Protein AF-A0A1G0YQW0-F1 (afdb_monomer)

Mean predicted aligned error: 12.8 Å

Sequence (576 aa):
MYKFVQAAGNKLTFFRQSAIRLSGTALNQSALHTASNSAKLFALLRKYPDGEVGFTSVLEGTFLQDPSIHPQIQHAARPLHELRQVATIYGARNVKRLIYYVLPHREILYRTIAFAVAHVRTESSEQLYQIVAKCYKTYTGKSLRGINDTYKQILQRSVWQAREILLTYEETQQTSDEVLDMLVEPYLVEQHATGDANSVKLSENPSLLMAYADSLTKKSLAAEISQGMQEDNQLLFSQGLIEPIPAVFASERVTYIVAGASATGKGELTKRLIEQKELELGKICRIIPDEWHYLLKYVGDSTNLGLDTKHHGVLLREETLIIREIIMASFIDLIRNNQPVPHCFMEVIIPTSERMAFATMGGGSVKCYLTSHNNPIKVVEGSIARYEKTGRLVWPAVILKSLQDVSQESPNTIKWILGSRDKAQIEVHDMTYLHEGISPPTKPIYTADSSSGKMIIYDLENMLRSFSNRYLNRHAKDAEGLYLKLIKGNNLKEIVADFKTAYKDIIGSIVLVDPTANFFDSQSIDEHLYAHFNDAGQLIIDNQAIYDSVISNSEISHVFLNEFNPYHSDLTQKIG

Nearest PDB structures (foldseek):
  2bif-assembly1_B  TM=4.676E-01  e=1.329E-01  Rattus norvegicus
  3qpu-assembly1_A-2  TM=4.500E-01  e=2.147E-01  Homo sapiens
  5htk-assembly1_B  TM=4.686E-01  e=3.179E-01  Homo sapiens
  7ohy-assembly1_b  TM=1.577E-01  e=3.502E+00  Saccharomyces cerevisiae S288C
  8ipq-assembly2_D  TM=1.058E-01  e=9.977E+00  Mycolicibacterium smegmatis

Foldseek 3Di:
DPPPPVVPPPPVVVVVPVVPPDDDDPPPPVVVVLVVLQVVQLVQCVVCLPPVCLQLCCVVPPLLPDQPPDPALLQDPDRSVLLNLLCQQLDSVVNLLRSHLPDLLLLLLLVLLLCCLWWFFDQDLVSSLVSSLVLSCLLCVPPVVPLVVVLVVLLVVLLVVLLVLLQCCVVPVDRPDPQLCSRPVSVLVVVVVVPDNPPDRQSPPPNSSNSRSSVSSSVVSNVVSVVSSVVVVVVCPVVVVTDTADWDWLQAAEEEEQEAFQQLCSVVVVVVCVVVVVDRSRRARELDLVSCLCSSCPSTDNCNNPPPPVCSLSVSSSSSVSSVVSNLVVLVVCNVVRHITTHYYHYYLACALVVVCSRCRNLHAYEYEYRFELDLSLSQSSQVVVCVVPVDHDRSLRRLVSLQVNLLRVLVNLVSQLPDPHWYKYFYAYSNCVRVVDDGDPGGQWMHTNVLSAIEGLNLPSNLSSNQSNQADSSDSHPQNRGDPVCRPPPLLVSLVVVCVSNVQSQQRYWYFQNPDDDPDPVCGVVGTQWGAHNNNAIDGPNPVSLVVQLVPDVSSVSNNVVRHPPPPVVVVVPD

Secondary structure (DSSP, 8-state):
--SSSTTSTTSSSHHHHTTS-S---S-SHHHHHHHHHHHHHHHHHHHS--TTTTTHHHIIIIITT-TTS-S--TT--S-HHHHHHHHHHH-TT-GGGTS----HHHHHHHHHHHHHHHHB--SSHHHHHHHHHHHHHHHHHHHHHHHHHHHHHHHHHHHHHHHHHHHHHHHHS----HHHHHHHHHHHHHHHHHT--TT--TTT-HHHHHHHHHHHHHHHHHHHHHHHHHHHHHHHHHTTSS-BPP-B-TTT-EEEEEE-STTSSHHHHHHHHHHTTS--GGGSEEE-HHHHHHHHHHTS-TTTT-S-HHHHHHHHHHHHHHHHHHHHHHHHHHHHTT--B--EEEE-S---HHHHHHHHTTT-EEEEEEEE-S-HHHHHHHHHHHHHHHS----HHHHHHHHHHHHHHHHHHHHHHHT-SS-EEEEEEE-THHHH-PPPPSS-SEEEETTTTEEEES-HHHHHHHHHGGGB-TT-SSSTTSB-GGGTT--HHHHHHHHHHHHGGGGGGEEEE-SS---SSGGGTGGGEEEEE-TTS-EEES-HHHHHHHHHH-HHHHHHHHHH-TTSTTTTTS--

Structure (mmCIF, N/CA/C/O backbone):
data_AF-A0A1G0YQW0-F1
#
_entry.id   AF-A0A1G0YQW0-F1
#
loop_
_atom_site.group_PDB
_atom_site.id
_atom_site.type_symbol
_atom_site.label_atom_id
_atom_site.label_alt_id
_atom_site.label_comp_id
_atom_site.label_asym_id
_atom_site.label_entity_id
_atom_site.label_seq_id
_atom_site.pdbx_PDB_ins_code
_atom_site.Cartn_x
_atom_site.Cartn_y
_atom_site.Cartn_z
_atom_site.occupancy
_atom_site.B_iso_or_equiv
_atom_site.auth_seq_id
_atom_site.auth_comp_id
_atom_site.auth_asym_id
_atom_site.auth_atom_id
_atom_site.pdbx_PDB_model_num
ATOM 1 N N . MET A 1 1 ? -29.175 -52.767 -28.710 1.00 42.62 1 MET A N 1
ATOM 2 C CA . MET A 1 1 ? -28.475 -51.842 -27.788 1.00 42.62 1 MET A CA 1
ATOM 3 C C . MET A 1 1 ? -29.334 -50.598 -27.487 1.00 42.62 1 MET A C 1
ATOM 5 O O . MET A 1 1 ? -28.865 -49.481 -27.609 1.00 42.62 1 MET A O 1
ATOM 9 N N . TYR A 1 2 ? -30.612 -50.780 -27.108 1.00 31.55 2 TYR A N 1
ATOM 10 C CA . TYR A 1 2 ? -31.596 -49.680 -26.978 1.00 31.55 2 TYR A CA 1
ATOM 11 C C . TYR A 1 2 ? -32.563 -49.900 -25.789 1.00 31.55 2 TYR A C 1
ATOM 13 O O . TYR A 1 2 ? -33.742 -49.575 -25.846 1.00 31.55 2 TYR A O 1
ATOM 21 N N . LYS A 1 3 ? -32.068 -50.536 -24.713 1.00 30.52 3 LYS A N 1
ATOM 22 C CA . LYS A 1 3 ? -32.829 -50.858 -23.484 1.00 30.52 3 LYS A CA 1
ATOM 23 C C . LYS A 1 3 ? -32.054 -50.605 -22.176 1.00 30.52 3 LYS A C 1
ATOM 25 O O . LYS A 1 3 ? -32.456 -51.093 -21.130 1.00 30.52 3 LYS A O 1
ATOM 30 N N . PHE A 1 4 ? -3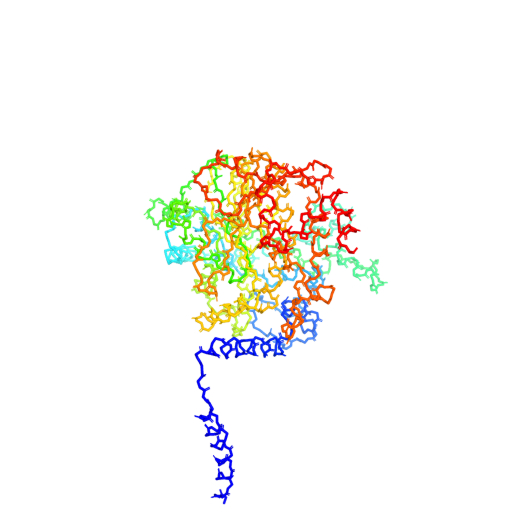0.965 -49.829 -22.215 1.00 29.02 4 PHE A N 1
ATOM 31 C CA . PHE A 1 4 ? -30.155 -49.512 -21.021 1.00 29.02 4 PHE A CA 1
ATOM 32 C C . PHE A 1 4 ? -30.222 -48.040 -20.566 1.00 29.02 4 PHE A C 1
ATOM 34 O O . PHE A 1 4 ? -29.681 -47.696 -19.524 1.00 29.02 4 PHE A O 1
ATOM 41 N N . VAL A 1 5 ? -30.931 -47.175 -21.304 1.00 35.47 5 VAL A N 1
ATOM 42 C CA . VAL A 1 5 ? -31.067 -45.735 -20.983 1.00 35.47 5 VAL A CA 1
ATOM 43 C C . VAL A 1 5 ? -32.332 -45.428 -20.157 1.00 35.47 5 VAL A C 1
ATOM 45 O O . VAL A 1 5 ? -32.388 -44.420 -19.462 1.00 35.47 5 VAL A O 1
ATOM 48 N N . GLN A 1 6 ? -33.333 -46.319 -20.134 1.00 31.59 6 GLN A N 1
ATOM 49 C CA . GLN A 1 6 ? -34.589 -46.097 -19.392 1.00 31.59 6 GLN A CA 1
ATOM 50 C C . GLN A 1 6 ? -34.545 -46.461 -17.894 1.00 31.59 6 GLN A C 1
ATOM 52 O O . GLN A 1 6 ? -35.464 -46.099 -17.163 1.00 31.59 6 GLN A O 1
ATOM 57 N N . ALA A 1 7 ? -33.490 -47.118 -17.398 1.00 32.25 7 ALA A N 1
ATOM 58 C CA . ALA A 1 7 ? -33.396 -47.509 -15.984 1.00 32.25 7 ALA A CA 1
ATOM 59 C C . ALA A 1 7 ? -32.862 -46.394 -15.055 1.00 32.25 7 ALA A C 1
ATOM 61 O O . ALA A 1 7 ? -33.079 -46.447 -13.845 1.00 32.25 7 ALA A O 1
ATOM 62 N N . ALA A 1 8 ? -32.192 -45.372 -15.602 1.00 33.12 8 ALA A N 1
ATOM 63 C CA . ALA A 1 8 ? -31.643 -44.252 -14.829 1.00 33.12 8 ALA A CA 1
ATOM 64 C C . ALA A 1 8 ? -32.652 -43.102 -14.610 1.00 33.12 8 ALA A C 1
ATOM 66 O O . ALA A 1 8 ? -32.543 -42.363 -13.633 1.00 33.12 8 ALA A O 1
ATOM 67 N N . GLY A 1 9 ? -33.661 -42.967 -15.481 1.00 33.91 9 GLY A N 1
ATOM 68 C CA . GLY A 1 9 ? -34.622 -41.854 -15.444 1.00 33.91 9 GLY A CA 1
ATOM 69 C C . GLY A 1 9 ? -35.619 -41.886 -14.277 1.00 33.91 9 GLY A C 1
ATOM 70 O O . GLY A 1 9 ? -36.074 -40.835 -13.839 1.00 33.91 9 GLY A O 1
ATOM 71 N N . ASN A 1 10 ? -35.922 -43.067 -13.724 1.00 32.12 10 ASN A N 1
ATOM 72 C CA . ASN A 1 10 ? -37.020 -43.241 -12.759 1.00 32.12 10 ASN A CA 1
ATOM 73 C C . ASN A 1 10 ? -36.602 -43.238 -11.274 1.00 32.12 10 ASN A C 1
ATOM 75 O O . ASN A 1 10 ? -37.460 -43.395 -10.409 1.00 32.12 10 ASN A O 1
ATOM 79 N N . LYS A 1 11 ? -35.316 -43.029 -10.943 1.00 32.31 11 LYS A N 1
ATOM 80 C CA . LYS A 1 11 ? -34.861 -42.862 -9.541 1.00 32.31 11 LYS A CA 1
ATOM 81 C C . LYS A 1 11 ? -34.681 -41.404 -9.095 1.00 32.31 11 LYS A C 1
ATOM 83 O O . LYS A 1 11 ? -34.608 -41.152 -7.897 1.00 32.31 11 LYS A O 1
ATOM 88 N N . LEU A 1 12 ? -34.674 -40.442 -10.021 1.00 32.34 12 LEU A N 1
ATOM 89 C CA . LEU A 1 12 ? -34.555 -39.006 -9.714 1.00 32.34 12 LEU A CA 1
ATOM 90 C C . LEU A 1 12 ? -35.906 -38.312 -9.461 1.00 32.34 12 LEU A C 1
ATOM 92 O O . LEU A 1 12 ? -35.954 -37.273 -8.805 1.00 32.34 12 LEU A O 1
ATOM 96 N N . THR A 1 13 ? -37.016 -38.895 -9.917 1.00 33.62 13 THR A N 1
ATOM 97 C CA . THR A 1 13 ? -38.369 -38.344 -9.729 1.00 33.62 13 THR A CA 1
ATOM 98 C C . THR A 1 13 ? -38.937 -38.615 -8.332 1.00 33.62 13 THR A C 1
ATOM 100 O O . THR A 1 13 ? -39.669 -37.782 -7.802 1.00 33.62 13 THR A O 1
ATOM 103 N N . PHE A 1 14 ? -38.554 -39.728 -7.693 1.00 30.42 14 PHE A N 1
ATOM 104 C CA . PHE A 1 14 ? -39.095 -40.130 -6.385 1.00 30.42 14 PHE A CA 1
ATOM 105 C C . PHE A 1 14 ? -38.569 -39.276 -5.214 1.00 30.42 14 PHE A C 1
ATOM 107 O O . PHE A 1 14 ? -39.273 -39.075 -4.231 1.00 30.42 14 PHE A O 1
ATOM 114 N N . PHE A 1 15 ? -37.371 -38.690 -5.337 1.00 30.73 15 PHE A N 1
ATOM 115 C CA . PHE A 1 15 ? -36.836 -37.751 -4.338 1.00 30.73 15 PHE A CA 1
ATOM 116 C C . PHE A 1 15 ? -37.386 -36.321 -4.465 1.00 30.73 15 PHE A C 1
ATOM 118 O O . PHE A 1 15 ? -37.272 -35.543 -3.522 1.00 30.73 15 PHE A O 1
ATOM 125 N N . ARG A 1 16 ? -38.010 -35.956 -5.597 1.00 31.28 16 ARG A N 1
ATOM 126 C CA . ARG A 1 16 ? -38.562 -34.604 -5.810 1.00 31.28 16 ARG A CA 1
ATOM 127 C C . ARG A 1 16 ? -39.995 -34.412 -5.310 1.00 31.28 16 ARG A C 1
ATOM 129 O O . ARG A 1 16 ? -40.386 -33.271 -5.091 1.00 31.28 16 ARG A O 1
ATOM 136 N N . GLN A 1 17 ? -40.770 -35.481 -5.120 1.00 29.00 17 GLN A N 1
ATOM 137 C CA . GLN A 1 17 ? -42.168 -35.374 -4.667 1.00 29.00 17 GLN A CA 1
ATOM 138 C C . GLN A 1 17 ? -42.350 -35.580 -3.154 1.00 29.00 17 GLN A C 1
ATOM 140 O O . GLN A 1 17 ? -43.286 -35.026 -2.581 1.00 29.00 17 GLN A O 1
ATOM 145 N N . SER A 1 18 ? -41.417 -36.254 -2.476 1.00 27.92 18 SER A N 1
ATOM 146 C CA . SER A 1 18 ? -41.459 -36.456 -1.016 1.00 27.92 18 SER A CA 1
ATOM 147 C C . SER A 1 18 ? -41.080 -35.215 -0.190 1.00 27.92 18 SER A C 1
ATOM 149 O O . SER A 1 18 ? -41.293 -35.203 1.016 1.00 27.92 18 SER A O 1
ATOM 151 N N . ALA A 1 19 ? -40.545 -34.162 -0.819 1.00 31.41 19 ALA A N 1
ATOM 152 C CA . ALA A 1 19 ? -40.119 -32.924 -0.151 1.00 31.41 19 ALA A CA 1
ATOM 153 C C . ALA A 1 19 ? -41.164 -31.785 -0.185 1.00 31.41 19 ALA A C 1
ATOM 155 O O . ALA A 1 19 ? -40.916 -30.715 0.358 1.00 31.41 19 ALA A O 1
ATOM 156 N N . ILE A 1 20 ? -42.321 -31.982 -0.835 1.00 31.86 20 ILE A N 1
ATOM 157 C CA . ILE A 1 20 ? -43.313 -30.913 -1.104 1.00 31.86 20 ILE A CA 1
ATOM 158 C C . ILE A 1 20 ? -44.548 -30.997 -0.176 1.00 31.86 20 ILE A C 1
ATOM 160 O O . ILE A 1 20 ? -45.461 -30.177 -0.254 1.00 31.86 20 ILE A O 1
ATOM 164 N N . ARG A 1 21 ? -44.584 -31.953 0.764 1.00 29.36 21 ARG A N 1
ATOM 165 C CA . ARG A 1 21 ? -45.649 -32.059 1.779 1.00 29.36 21 ARG A CA 1
ATOM 166 C C . ARG A 1 21 ? -45.117 -32.258 3.197 1.00 29.36 21 ARG A C 1
ATOM 168 O O . ARG A 1 21 ? -45.393 -33.277 3.814 1.00 29.36 21 ARG A O 1
ATOM 175 N N . LEU A 1 22 ? -44.447 -31.239 3.730 1.00 27.91 22 LEU A N 1
ATOM 176 C CA . LEU A 1 22 ? -44.572 -30.861 5.140 1.00 27.91 22 LEU A CA 1
ATOM 177 C C . LEU A 1 22 ? -44.531 -29.329 5.250 1.00 27.91 22 LEU A C 1
ATOM 179 O O . LEU A 1 22 ? -43.748 -28.650 4.596 1.00 27.91 22 LEU A O 1
ATOM 183 N N . SER A 1 23 ? -45.469 -28.813 6.029 1.00 27.38 23 SER A N 1
ATOM 184 C CA . SER A 1 23 ? -45.868 -27.417 6.212 1.00 27.38 23 SER A CA 1
ATOM 185 C C . SER A 1 23 ? -44.752 -26.396 6.488 1.00 27.38 23 SER A C 1
ATOM 187 O O . SER A 1 23 ? -44.025 -26.520 7.465 1.00 27.38 23 SER A O 1
ATOM 189 N N . GLY A 1 24 ? -44.771 -25.309 5.708 1.00 28.66 24 GLY A N 1
ATOM 190 C CA . GLY A 1 24 ? -44.725 -23.918 6.184 1.00 28.66 24 GLY A CA 1
ATOM 191 C C . GLY A 1 24 ? -43.636 -23.473 7.169 1.00 28.66 24 GLY A C 1
ATOM 192 O O . GLY A 1 24 ? -43.779 -23.637 8.373 1.00 28.66 24 GLY A O 1
ATOM 193 N N . THR A 1 25 ? -42.660 -22.712 6.671 1.00 25.95 25 THR A N 1
ATOM 194 C CA . THR A 1 25 ? -42.218 -21.419 7.247 1.00 25.95 25 THR A CA 1
ATOM 195 C C . THR A 1 25 ? -41.254 -20.728 6.276 1.00 25.95 25 THR A C 1
ATOM 197 O O . THR A 1 25 ? -40.528 -21.387 5.536 1.00 25.95 25 THR A O 1
ATOM 200 N N . ALA A 1 26 ? -41.216 -19.391 6.272 1.00 29.48 26 ALA A N 1
ATOM 201 C CA . ALA A 1 26 ? -40.325 -18.592 5.416 1.00 29.48 26 ALA A CA 1
ATOM 202 C C . ALA A 1 26 ? -38.857 -18.544 5.915 1.00 29.48 26 ALA A C 1
ATOM 204 O O . ALA A 1 26 ? -38.116 -17.608 5.626 1.00 29.48 26 ALA A O 1
ATOM 205 N N . LEU A 1 27 ? -38.429 -19.563 6.663 1.00 30.17 27 LEU A N 1
ATOM 206 C CA . LEU A 1 27 ? -37.108 -19.700 7.274 1.00 30.17 27 LEU A CA 1
ATOM 207 C C . LEU A 1 27 ? -36.376 -20.883 6.630 1.00 30.17 27 LEU A C 1
ATOM 209 O O . LEU A 1 27 ? -36.467 -21.991 7.146 1.00 30.17 27 LEU A O 1
ATOM 213 N N . ASN A 1 28 ? -35.694 -20.661 5.494 1.00 31.00 28 ASN A N 1
ATOM 214 C CA . ASN A 1 28 ? -34.528 -21.470 5.065 1.00 31.00 28 ASN A CA 1
ATOM 215 C C . ASN A 1 28 ? -33.871 -21.072 3.725 1.00 31.00 28 ASN A C 1
ATOM 217 O O . ASN A 1 28 ? -32.837 -21.642 3.384 1.00 31.00 28 ASN A O 1
ATOM 221 N N . GLN A 1 29 ? -34.390 -20.113 2.943 1.00 28.00 29 GLN A N 1
ATOM 222 C CA . GLN A 1 29 ? -33.748 -19.766 1.658 1.00 28.00 29 GLN A CA 1
ATOM 223 C C . GLN A 1 29 ? -32.349 -19.137 1.825 1.00 28.00 29 GLN A C 1
ATOM 225 O O . GLN A 1 29 ? -31.448 -19.465 1.053 1.00 28.00 29 GLN A O 1
ATOM 230 N N . SER A 1 30 ? -32.121 -18.328 2.867 1.00 29.08 30 SER A N 1
ATOM 231 C CA . SER A 1 30 ? -30.788 -17.797 3.207 1.00 29.08 30 SER A CA 1
ATOM 232 C C . SER A 1 30 ? -29.822 -18.892 3.678 1.00 29.08 30 SER A C 1
ATOM 234 O O . SER A 1 30 ? -28.663 -18.917 3.259 1.00 29.08 30 SER A O 1
ATOM 236 N N . ALA A 1 31 ? -30.300 -19.839 4.491 1.00 27.75 31 ALA A N 1
ATOM 237 C CA . ALA A 1 31 ? -29.520 -20.980 4.965 1.00 27.75 31 ALA A CA 1
ATOM 238 C C . ALA A 1 31 ? -29.132 -21.928 3.816 1.00 27.75 31 ALA A C 1
ATOM 240 O O . ALA A 1 31 ? -27.970 -22.310 3.709 1.00 27.75 31 ALA A O 1
ATOM 241 N N . LEU A 1 32 ? -30.056 -22.233 2.897 1.00 27.19 32 LEU A N 1
ATOM 242 C CA . LEU A 1 32 ? -29.781 -23.039 1.700 1.00 27.19 32 LEU A CA 1
ATOM 243 C C . LEU A 1 32 ? -28.787 -22.357 0.746 1.00 27.19 32 LEU A C 1
ATOM 245 O O . LEU A 1 32 ? -27.886 -23.025 0.237 1.00 27.19 32 LEU A O 1
ATOM 249 N N . HIS A 1 33 ? -28.884 -21.037 0.544 1.00 29.91 33 HIS A N 1
ATOM 250 C CA . HIS A 1 33 ? -27.890 -20.295 -0.241 1.00 29.91 33 HIS A CA 1
ATOM 251 C C . HIS A 1 33 ? -26.509 -20.270 0.429 1.00 29.91 33 HIS A C 1
ATOM 253 O O . HIS A 1 33 ? -25.501 -20.496 -0.243 1.00 29.91 33 HIS A O 1
ATOM 259 N N . THR A 1 34 ? -26.451 -20.056 1.745 1.00 32.81 34 THR A N 1
ATOM 260 C CA . THR A 1 34 ? -25.183 -19.997 2.493 1.00 32.81 34 THR A CA 1
ATOM 261 C C . THR A 1 34 ? -24.530 -21.378 2.601 1.00 32.81 34 THR A C 1
ATOM 263 O O . THR A 1 34 ? -23.322 -21.493 2.419 1.00 32.81 34 THR A O 1
ATOM 266 N N . ALA A 1 35 ? -25.309 -22.450 2.778 1.00 31.47 35 ALA A N 1
ATOM 267 C CA . ALA A 1 35 ? -24.817 -23.828 2.726 1.00 31.47 35 ALA A CA 1
ATOM 268 C C . ALA A 1 35 ? -24.313 -24.210 1.321 1.00 31.47 35 ALA A C 1
ATOM 270 O O . ALA A 1 35 ? -23.246 -24.807 1.198 1.00 31.47 35 ALA A O 1
ATOM 271 N N . SER A 1 36 ? -25.022 -23.809 0.256 1.00 41.88 36 SER A N 1
ATOM 272 C CA . SER A 1 36 ? -24.572 -23.967 -1.138 1.00 41.88 36 SER A CA 1
ATOM 273 C C . SER A 1 36 ? -23.233 -23.264 -1.393 1.00 41.88 36 SER A C 1
ATOM 275 O O . SER A 1 36 ? -22.319 -23.853 -1.970 1.00 41.88 36 SER A O 1
ATOM 277 N N . ASN A 1 37 ? -23.091 -22.012 -0.956 1.00 39.34 37 ASN A N 1
ATOM 278 C CA . ASN A 1 37 ? -21.894 -21.217 -1.220 1.00 39.34 37 ASN A CA 1
ATOM 279 C C . ASN A 1 37 ? -20.711 -21.619 -0.328 1.00 39.34 37 ASN A C 1
ATOM 281 O O . ASN A 1 37 ? -19.593 -21.730 -0.830 1.00 39.34 37 ASN A O 1
ATOM 285 N N . SER A 1 38 ? -20.960 -21.994 0.928 1.00 40.16 38 SER A N 1
ATOM 286 C CA . SER A 1 38 ? -19.969 -22.642 1.796 1.00 40.16 38 SER A CA 1
ATOM 287 C C . SER A 1 38 ? -19.499 -23.976 1.203 1.00 40.16 38 SER A C 1
ATOM 289 O O . SER A 1 38 ? -18.302 -24.245 1.141 1.00 40.16 38 SER A O 1
ATOM 291 N N . ALA A 1 39 ? -20.409 -24.802 0.676 1.00 44.62 39 ALA A N 1
ATOM 292 C CA . ALA A 1 39 ? -20.041 -26.044 -0.002 1.00 44.62 39 ALA A CA 1
ATOM 293 C C . ALA A 1 39 ? -19.222 -25.794 -1.283 1.00 44.62 39 ALA A C 1
ATOM 295 O O . ALA A 1 39 ? -18.263 -26.522 -1.531 1.00 44.62 39 ALA A O 1
ATOM 296 N N . LYS A 1 40 ? -19.531 -24.747 -2.066 1.00 46.31 40 LYS A N 1
ATOM 297 C CA . LYS A 1 40 ? -18.700 -24.307 -3.205 1.00 46.31 40 LYS A CA 1
ATOM 298 C C . LYS A 1 40 ? -17.314 -23.829 -2.759 1.00 46.31 40 LYS A C 1
ATOM 300 O O . LYS A 1 40 ? -16.325 -24.207 -3.382 1.00 46.31 40 LYS A O 1
ATOM 305 N N . LEU A 1 41 ? -17.229 -23.047 -1.681 1.00 44.72 41 LEU A N 1
ATOM 306 C CA . LEU A 1 41 ? -15.975 -22.590 -1.079 1.00 44.72 41 LEU A CA 1
ATOM 307 C C . LEU A 1 41 ? -15.105 -23.781 -0.657 1.00 44.72 41 LEU A C 1
ATOM 309 O O . LEU A 1 41 ? -13.945 -23.867 -1.053 1.00 44.72 41 LEU A O 1
ATOM 313 N N . PHE A 1 42 ? -15.668 -24.746 0.069 1.00 52.25 42 PHE A N 1
ATOM 314 C CA . PHE A 1 42 ? -14.920 -25.926 0.504 1.00 52.25 42 PHE A CA 1
ATOM 315 C C . PHE A 1 42 ? -14.651 -26.920 -0.628 1.00 52.25 42 PHE A C 1
ATOM 317 O O . PHE A 1 42 ? -13.622 -27.589 -0.606 1.00 52.25 42 PHE A O 1
ATOM 324 N N . ALA A 1 43 ? -15.476 -26.964 -1.677 1.00 50.00 43 ALA A N 1
ATOM 325 C CA . ALA A 1 43 ? -15.138 -27.666 -2.913 1.00 50.00 43 ALA A CA 1
ATOM 326 C C . ALA A 1 43 ? -13.953 -27.004 -3.641 1.00 50.00 43 ALA A C 1
ATOM 328 O O . ALA A 1 43 ? -13.068 -27.714 -4.110 1.00 50.00 43 ALA A O 1
ATOM 329 N N . LEU A 1 44 ? -13.883 -25.668 -3.690 1.00 43.53 44 LEU A N 1
ATOM 330 C CA . LEU A 1 44 ? -12.746 -24.928 -4.253 1.00 43.53 44 LEU A CA 1
ATOM 331 C C . LEU A 1 44 ? -11.470 -25.120 -3.422 1.00 43.53 44 LEU A C 1
ATOM 333 O O . LEU A 1 44 ? -10.438 -25.455 -3.994 1.00 43.53 44 LEU A O 1
ATOM 337 N N . LEU A 1 45 ? -11.549 -25.003 -2.093 1.00 42.91 45 LEU A N 1
ATOM 338 C CA . LEU A 1 45 ? -10.435 -25.267 -1.172 1.00 42.91 45 LEU A CA 1
ATOM 339 C C . LEU A 1 45 ? -9.965 -26.731 -1.225 1.00 42.91 45 LEU A C 1
ATOM 341 O O . LEU A 1 45 ? -8.777 -26.993 -1.126 1.00 42.91 45 LEU A O 1
ATOM 345 N N . ARG A 1 46 ? -10.855 -27.710 -1.431 1.00 47.41 46 ARG A N 1
ATOM 346 C CA . ARG A 1 46 ? -10.454 -29.120 -1.623 1.00 47.41 46 ARG A CA 1
ATOM 347 C C . ARG A 1 46 ? -9.872 -29.395 -3.010 1.00 47.41 46 ARG A C 1
ATOM 349 O O . ARG A 1 46 ? -9.023 -30.269 -3.136 1.00 47.41 46 ARG A O 1
ATOM 356 N N . LYS A 1 47 ? -10.328 -28.677 -4.041 1.00 39.50 47 LYS A N 1
ATOM 357 C CA . LYS A 1 47 ? -9.847 -28.810 -5.427 1.00 39.50 47 LYS A CA 1
ATOM 358 C C . LYS A 1 47 ? -8.513 -28.089 -5.660 1.00 39.50 47 LYS A C 1
ATOM 360 O O . LYS A 1 47 ? -7.764 -28.486 -6.547 1.00 39.50 47 LYS A O 1
ATOM 365 N N . TYR A 1 48 ? -8.223 -27.058 -4.866 1.00 43.56 48 TYR A N 1
ATOM 366 C CA . TYR A 1 48 ? -7.009 -26.243 -4.923 1.00 43.56 48 TYR A CA 1
ATOM 367 C C . TYR A 1 48 ? -6.490 -25.982 -3.490 1.00 43.56 48 TYR A C 1
ATOM 369 O O . TYR A 1 48 ? -6.584 -24.852 -3.008 1.00 43.56 48 TYR A O 1
ATOM 377 N N . PRO A 1 49 ? -6.002 -27.025 -2.782 1.00 40.50 49 PRO A N 1
ATOM 378 C CA . PRO A 1 49 ? -5.671 -26.953 -1.352 1.00 40.50 49 PRO A CA 1
ATOM 379 C C . PRO A 1 49 ? -4.535 -25.986 -1.028 1.00 40.50 49 PRO A C 1
ATOM 381 O O . PRO A 1 49 ? -4.533 -25.378 0.041 1.00 40.50 49 PRO A O 1
ATOM 384 N N . ASP A 1 50 ? -3.611 -25.800 -1.966 1.00 45.59 50 ASP A N 1
ATOM 385 C CA . ASP A 1 50 ? -2.400 -25.028 -1.748 1.00 45.59 50 ASP A CA 1
ATOM 386 C C . ASP A 1 50 ? -2.449 -23.730 -2.558 1.00 45.59 50 ASP A C 1
ATOM 388 O O . ASP A 1 50 ? -1.856 -23.591 -3.623 1.00 45.59 50 ASP A O 1
ATOM 392 N N . GLY A 1 51 ? -3.131 -22.720 -2.010 1.00 42.91 51 GLY A N 1
ATOM 393 C CA . GLY A 1 51 ? -2.991 -21.334 -2.481 1.00 42.91 51 GLY A CA 1
ATOM 394 C C . GLY A 1 51 ? -1.591 -20.739 -2.238 1.00 42.91 51 GLY A C 1
ATOM 395 O O . GLY A 1 51 ? -1.321 -19.626 -2.679 1.00 42.91 51 GLY A O 1
ATOM 396 N N . GLU A 1 52 ? -0.706 -21.491 -1.570 1.00 38.34 52 GLU A N 1
ATOM 397 C CA . GLU A 1 52 ? 0.745 -21.261 -1.497 1.00 38.34 52 GLU A CA 1
ATOM 398 C C . GLU A 1 52 ? 1.541 -21.968 -2.610 1.00 38.34 52 GLU A C 1
ATOM 400 O O . GLU A 1 52 ? 2.762 -21.837 -2.679 1.00 38.34 52 GLU A O 1
ATOM 405 N N . VAL A 1 53 ? 0.861 -22.564 -3.596 1.00 35.66 53 VAL A N 1
ATOM 406 C CA . VAL A 1 53 ? 1.379 -22.764 -4.970 1.00 35.66 53 VAL A CA 1
ATOM 407 C C . VAL A 1 53 ? 1.359 -21.413 -5.720 1.00 35.66 53 VAL A C 1
ATOM 409 O O . VAL A 1 53 ? 1.035 -21.287 -6.898 1.00 35.66 53 VAL A O 1
ATOM 412 N N . GLY A 1 54 ? 1.715 -20.355 -4.987 1.00 34.19 54 GLY A N 1
ATOM 413 C CA . GLY A 1 54 ? 2.017 -19.014 -5.452 1.00 34.19 54 GLY A CA 1
ATOM 414 C C . GLY A 1 54 ? 3.529 -18.864 -5.470 1.00 34.19 54 GLY A C 1
ATOM 415 O O . GLY A 1 54 ? 4.122 -18.401 -4.501 1.00 34.19 54 GLY A O 1
ATOM 416 N N . PHE A 1 55 ? 4.135 -19.268 -6.584 1.00 33.41 55 PHE A N 1
ATOM 417 C CA . PHE A 1 55 ? 5.579 -19.279 -6.821 1.00 33.41 55 PHE A CA 1
ATOM 418 C C . PHE A 1 55 ? 6.388 -20.300 -6.011 1.00 33.41 55 PHE A C 1
ATOM 420 O O . PHE A 1 55 ? 6.834 -21.256 -6.634 1.00 33.41 55 PHE A O 1
ATOM 427 N N . THR A 1 56 ? 6.609 -20.162 -4.699 1.00 29.91 56 THR A N 1
ATOM 428 C CA . THR A 1 56 ? 7.669 -20.935 -3.999 1.00 29.91 56 THR A CA 1
ATOM 429 C C . THR A 1 56 ? 7.557 -22.446 -4.193 1.00 29.91 56 THR A C 1
ATOM 431 O O . THR A 1 56 ? 8.500 -23.044 -4.691 1.00 29.91 56 THR A O 1
ATOM 434 N N . SER A 1 57 ? 6.391 -23.057 -3.966 1.00 32.88 57 SER A N 1
ATOM 435 C CA . SER A 1 57 ? 6.224 -24.508 -4.178 1.00 32.88 57 SER A CA 1
ATOM 436 C C . SER A 1 57 ? 6.080 -24.930 -5.654 1.00 32.88 57 SER A C 1
ATOM 438 O O . SER A 1 57 ? 6.370 -26.077 -5.993 1.00 32.88 57 SER A O 1
ATOM 440 N N . VAL A 1 58 ? 5.728 -24.013 -6.571 1.00 35.22 58 VAL A N 1
ATOM 441 C CA . VAL A 1 58 ? 5.846 -24.258 -8.028 1.00 35.22 58 VAL A CA 1
ATOM 442 C C . VAL A 1 58 ? 7.325 -24.371 -8.406 1.00 35.22 58 VAL A C 1
ATOM 444 O O . VAL A 1 58 ? 7.715 -25.264 -9.161 1.00 35.22 58 VAL A O 1
ATOM 447 N N . LEU A 1 59 ? 8.146 -23.472 -7.862 1.00 33.69 59 LEU A N 1
ATOM 448 C CA . LEU A 1 59 ? 9.578 -23.353 -8.109 1.00 33.69 59 LEU A CA 1
ATOM 449 C C . LEU A 1 59 ? 10.343 -24.522 -7.483 1.00 33.69 59 LEU A C 1
ATOM 451 O O . LEU A 1 59 ? 11.021 -25.245 -8.208 1.00 33.69 59 LEU A O 1
ATOM 455 N N . GLU A 1 60 ? 10.133 -24.765 -6.190 1.00 33.69 60 GLU A N 1
ATOM 456 C CA . GLU A 1 60 ? 10.731 -25.856 -5.411 1.00 33.69 60 GLU A CA 1
ATOM 457 C C . GLU A 1 60 ? 10.321 -27.249 -5.926 1.00 33.69 60 GLU A C 1
ATOM 459 O O . GLU A 1 60 ? 11.144 -28.161 -5.926 1.00 33.69 60 GLU A O 1
ATOM 464 N N . GLY A 1 61 ? 9.076 -27.422 -6.398 1.00 33.25 61 GLY A N 1
ATOM 465 C CA . GLY A 1 61 ? 8.530 -28.735 -6.767 1.00 33.25 61 GLY A CA 1
ATOM 466 C C . GLY A 1 61 ? 8.486 -29.085 -8.260 1.00 33.25 61 GLY A C 1
ATOM 467 O O . GLY A 1 61 ? 8.491 -30.266 -8.592 1.00 33.25 61 GLY A O 1
ATOM 468 N N . THR A 1 62 ? 8.423 -28.111 -9.179 1.00 34.88 62 THR A N 1
ATOM 469 C CA . THR A 1 62 ? 8.213 -28.398 -10.624 1.00 34.88 62 THR A CA 1
ATOM 470 C C . THR A 1 62 ? 9.104 -27.597 -11.571 1.00 34.88 62 THR A C 1
ATOM 472 O O . THR A 1 62 ? 9.668 -28.166 -12.506 1.00 34.88 62 THR A O 1
ATOM 475 N N . PHE A 1 63 ? 9.306 -26.303 -11.322 1.00 35.06 63 PHE A N 1
ATOM 476 C CA . PHE A 1 63 ? 10.104 -25.425 -12.189 1.00 35.06 63 PHE A CA 1
ATOM 477 C C . PHE A 1 63 ? 11.599 -25.783 -12.170 1.00 35.06 63 PHE A C 1
ATOM 479 O O . PHE A 1 63 ? 12.262 -25.698 -13.207 1.00 35.06 63 PHE A O 1
ATOM 486 N N . LEU A 1 64 ? 12.117 -26.237 -11.021 1.00 35.09 64 LEU A N 1
ATOM 487 C CA . LEU A 1 64 ? 13.484 -26.752 -10.884 1.00 35.09 64 LEU A CA 1
ATOM 488 C C . LEU A 1 64 ? 13.672 -28.161 -11.475 1.00 35.09 64 LEU A C 1
ATOM 490 O O . LEU A 1 64 ? 14.786 -28.490 -11.875 1.00 35.09 64 LEU A O 1
ATOM 494 N N . GLN A 1 65 ? 12.616 -28.982 -11.579 1.00 33.09 65 GLN A N 1
ATOM 495 C CA . GLN A 1 65 ? 12.764 -30.413 -11.890 1.00 33.09 65 GLN A CA 1
ATOM 496 C C . GLN A 1 65 ? 12.431 -30.807 -13.339 1.00 33.09 65 GLN A C 1
ATOM 498 O O . GLN A 1 65 ? 13.159 -31.618 -13.901 1.00 33.09 65 GLN A O 1
ATOM 503 N N . ASP A 1 66 ? 11.446 -30.197 -14.014 1.00 34.44 66 ASP A N 1
ATOM 504 C CA . ASP A 1 66 ? 11.037 -30.635 -15.367 1.00 34.44 66 ASP A CA 1
ATOM 505 C C . ASP A 1 66 ? 11.231 -29.543 -16.446 1.00 34.44 66 ASP A C 1
ATOM 507 O O . ASP A 1 66 ? 10.578 -28.496 -16.384 1.00 34.44 66 ASP A O 1
ATOM 511 N N . PRO A 1 67 ? 12.135 -29.738 -17.432 1.00 34.00 67 PRO A N 1
ATOM 512 C CA . PRO A 1 67 ? 12.355 -28.789 -18.525 1.00 34.00 67 PRO A CA 1
ATOM 513 C C . PRO A 1 67 ? 11.162 -28.577 -19.477 1.00 34.00 67 PRO A C 1
ATOM 515 O O . PRO A 1 67 ? 11.207 -27.672 -20.309 1.00 34.00 67 PRO A O 1
ATOM 518 N N . SER A 1 68 ? 10.123 -29.414 -19.414 1.00 34.09 68 SER A N 1
ATOM 519 C CA . SER A 1 68 ? 9.021 -29.436 -20.385 1.00 34.09 68 SER A CA 1
ATOM 520 C C . SER A 1 68 ? 7.775 -28.637 -19.975 1.00 34.09 68 SER A C 1
ATOM 522 O O . SER A 1 68 ? 6.928 -28.357 -20.824 1.00 34.09 68 SER A O 1
ATOM 524 N N . ILE A 1 69 ? 7.652 -28.230 -18.703 1.00 37.53 69 ILE A N 1
ATOM 525 C CA . ILE A 1 69 ? 6.369 -27.766 -18.135 1.00 37.53 69 ILE A CA 1
ATOM 526 C C . ILE A 1 69 ? 5.950 -26.345 -18.575 1.00 37.53 69 ILE A C 1
ATOM 528 O O . ILE A 1 69 ? 4.753 -26.071 -18.625 1.00 37.53 69 ILE A O 1
ATOM 532 N N . HIS A 1 70 ? 6.871 -25.449 -18.962 1.00 39.88 70 HIS A N 1
ATOM 533 C CA . HIS A 1 70 ? 6.507 -24.132 -19.525 1.00 39.88 70 HIS A CA 1
ATOM 534 C C . HIS A 1 70 ? 7.449 -23.658 -20.654 1.00 39.88 70 HIS A C 1
ATOM 536 O O . HIS A 1 70 ? 8.366 -22.876 -20.410 1.00 39.88 70 HIS A O 1
ATOM 542 N N . PRO A 1 71 ? 7.197 -24.046 -21.921 1.00 35.12 71 PRO A N 1
ATOM 543 C CA . PRO A 1 71 ? 8.070 -23.687 -23.046 1.00 35.12 71 PRO A CA 1
ATOM 544 C C . PRO A 1 71 ? 7.926 -22.247 -23.591 1.00 35.12 71 PRO A C 1
ATOM 546 O O . PRO A 1 71 ? 8.583 -21.926 -24.577 1.00 35.12 71 PRO A O 1
ATOM 549 N N . GLN A 1 72 ? 7.019 -21.407 -23.061 1.00 41.56 72 GLN A N 1
ATOM 550 C CA . GLN A 1 72 ? 6.565 -20.174 -23.749 1.00 41.56 72 GLN A CA 1
ATOM 551 C C . GLN A 1 72 ? 6.214 -18.969 -22.841 1.00 41.56 72 GLN A C 1
ATOM 553 O O . GLN A 1 72 ? 5.270 -18.234 -23.134 1.00 41.56 72 GLN A O 1
ATOM 558 N N . ILE A 1 73 ? 6.957 -18.710 -21.759 1.00 39.69 73 ILE A N 1
ATOM 559 C CA . ILE A 1 73 ? 6.905 -17.380 -21.113 1.00 39.69 73 ILE A CA 1
ATOM 560 C C . ILE A 1 73 ? 7.845 -16.448 -21.892 1.00 39.69 73 ILE A C 1
ATOM 562 O O . ILE A 1 73 ? 9.042 -16.413 -21.624 1.00 39.69 73 ILE A O 1
ATOM 566 N N . GLN A 1 74 ? 7.317 -15.687 -22.859 1.00 44.56 74 GLN A N 1
ATOM 567 C CA . GLN A 1 74 ? 8.137 -14.815 -23.724 1.00 44.56 74 GLN A CA 1
ATOM 568 C C . GLN A 1 74 ? 8.818 -13.656 -22.963 1.00 44.56 74 GLN A C 1
ATOM 570 O O . GLN A 1 74 ? 9.735 -13.041 -23.498 1.00 44.56 74 GLN A O 1
ATOM 575 N N . HIS A 1 75 ? 8.432 -13.389 -21.707 1.00 44.00 75 HIS A N 1
ATOM 576 C CA . HIS A 1 75 ? 9.094 -12.415 -20.819 1.00 44.00 75 HIS A CA 1
ATOM 577 C C . HIS A 1 75 ? 10.538 -12.806 -20.440 1.00 44.00 75 HIS A C 1
ATOM 579 O O . HIS A 1 75 ? 11.283 -11.964 -19.943 1.00 44.00 75 HIS A O 1
ATOM 585 N N . ALA A 1 76 ? 10.954 -14.046 -20.715 1.00 45.56 76 ALA A N 1
ATOM 586 C CA . ALA A 1 76 ? 12.353 -14.444 -20.719 1.00 45.56 76 ALA A CA 1
ATOM 587 C C . ALA A 1 76 ? 12.718 -15.011 -22.098 1.00 45.56 76 ALA A C 1
ATOM 589 O O . ALA A 1 76 ? 12.278 -16.092 -22.478 1.00 45.56 76 ALA A O 1
ATOM 590 N N . ALA A 1 77 ? 13.583 -14.314 -22.837 1.00 47.97 77 ALA A N 1
ATOM 591 C CA . ALA A 1 77 ? 14.090 -14.767 -24.137 1.00 47.97 77 ALA A CA 1
ATOM 592 C C . ALA A 1 77 ? 15.135 -15.907 -24.030 1.00 47.97 77 ALA A C 1
ATOM 594 O O . ALA A 1 77 ? 15.938 -16.090 -24.943 1.00 47.97 77 ALA A O 1
ATOM 595 N N . ARG A 1 78 ? 15.172 -16.634 -22.903 1.00 54.03 78 ARG A N 1
ATOM 596 C CA . ARG A 1 78 ? 16.269 -17.535 -22.525 1.00 54.03 78 ARG A CA 1
ATOM 597 C C . ARG A 1 78 ? 15.864 -19.004 -22.443 1.00 54.03 78 ARG A C 1
ATOM 599 O O . ARG A 1 78 ? 14.750 -19.309 -22.013 1.00 54.03 78 ARG A O 1
ATOM 606 N N . PRO A 1 79 ? 16.787 -19.928 -22.763 1.00 53.16 79 PRO A N 1
ATOM 607 C CA . PRO A 1 79 ? 16.667 -21.330 -22.400 1.00 53.16 79 PRO A CA 1
ATOM 608 C C . PRO A 1 79 ? 16.411 -21.529 -20.899 1.00 53.16 79 PRO A C 1
ATOM 610 O O . PRO A 1 79 ? 17.036 -20.909 -20.040 1.00 53.16 79 PRO A O 1
ATOM 613 N N . LEU A 1 80 ? 15.532 -22.476 -20.569 1.00 52.50 80 LEU A N 1
ATOM 614 C CA . LEU A 1 80 ? 15.129 -22.762 -19.188 1.00 52.50 80 LEU A CA 1
ATOM 615 C C . LEU A 1 80 ? 16.291 -23.217 -18.278 1.00 52.50 80 LEU A C 1
ATOM 617 O O . LEU A 1 80 ? 16.219 -23.041 -17.064 1.00 52.50 80 LEU A O 1
ATOM 621 N N . HIS A 1 81 ? 17.368 -23.776 -18.837 1.00 57.03 81 HIS A N 1
ATOM 622 C CA . HIS A 1 81 ? 18.539 -24.186 -18.054 1.00 57.03 81 HIS A CA 1
ATOM 623 C C . HIS A 1 81 ? 19.356 -22.987 -17.541 1.00 57.03 81 HIS A C 1
ATOM 625 O O . HIS A 1 81 ? 19.770 -23.004 -16.385 1.00 57.03 81 HIS A O 1
ATOM 631 N N . GLU A 1 82 ? 19.505 -21.925 -18.340 1.00 56.91 82 GLU A N 1
ATOM 632 C CA . GLU A 1 82 ? 20.141 -20.671 -17.912 1.00 56.91 82 GLU A CA 1
ATOM 633 C C . GLU A 1 82 ? 19.323 -20.019 -16.792 1.00 56.91 82 GLU A C 1
ATOM 635 O O . GLU A 1 82 ? 19.857 -19.678 -15.739 1.00 56.91 82 GLU A O 1
ATOM 640 N N . LEU A 1 83 ? 17.998 -19.929 -16.969 1.00 58.06 83 LEU A N 1
ATOM 641 C CA . LEU A 1 83 ? 17.096 -19.363 -15.960 1.00 58.06 83 LEU A CA 1
ATOM 642 C C . LEU A 1 83 ? 17.185 -20.095 -14.614 1.00 58.06 83 LEU A C 1
ATOM 644 O O . LEU A 1 83 ? 17.127 -19.445 -13.574 1.00 58.06 83 LEU A O 1
ATOM 648 N N . ARG A 1 84 ? 17.361 -21.424 -14.618 1.00 57.25 84 ARG A N 1
ATOM 649 C CA . ARG A 1 84 ? 17.573 -22.220 -13.395 1.00 57.25 84 ARG A CA 1
ATOM 650 C C . ARG A 1 84 ? 18.888 -21.882 -12.698 1.00 57.25 84 ARG A C 1
ATOM 652 O O . ARG A 1 84 ? 18.880 -21.700 -11.490 1.00 57.25 84 ARG A O 1
ATOM 659 N N . GLN A 1 85 ? 19.987 -21.763 -13.441 1.00 59.56 85 GLN A N 1
ATOM 660 C CA . GLN A 1 85 ? 21.298 -21.439 -12.868 1.00 59.56 85 GLN A CA 1
ATOM 661 C C . GLN A 1 85 ? 21.335 -20.030 -12.259 1.00 59.56 85 GLN A C 1
ATOM 663 O O . GLN A 1 85 ? 21.875 -19.834 -11.173 1.00 59.56 85 GLN A O 1
ATOM 668 N N . VAL A 1 86 ? 20.694 -19.055 -12.909 1.00 62.78 86 VAL A N 1
ATOM 669 C CA . VAL A 1 86 ? 20.499 -17.722 -12.321 1.00 62.78 86 VAL A CA 1
ATOM 670 C C . VAL A 1 86 ? 19.556 -17.812 -11.105 1.00 62.78 86 VAL A C 1
ATOM 672 O O . VAL A 1 86 ? 19.777 -17.127 -10.109 1.00 62.78 86 VAL A O 1
ATOM 675 N N . ALA A 1 87 ? 18.547 -18.697 -11.116 1.00 60.72 87 ALA A N 1
ATOM 676 C CA . ALA A 1 87 ? 17.628 -18.867 -9.984 1.00 60.72 87 ALA A CA 1
ATOM 677 C C . ALA A 1 87 ? 18.278 -19.376 -8.705 1.00 60.72 87 ALA A C 1
ATOM 679 O O . ALA A 1 87 ? 17.923 -18.916 -7.620 1.00 60.72 87 ALA A O 1
ATOM 680 N N . THR A 1 88 ? 19.226 -20.293 -8.855 1.00 60.00 88 THR A N 1
ATOM 681 C CA . THR A 1 88 ? 20.090 -20.779 -7.787 1.00 60.00 88 THR A CA 1
ATOM 682 C C . THR A 1 88 ? 20.786 -19.605 -7.081 1.00 60.00 88 THR A C 1
ATOM 684 O O . THR A 1 88 ? 20.591 -19.418 -5.884 1.00 60.00 88 THR A O 1
ATOM 687 N N . ILE A 1 89 ? 21.444 -18.717 -7.838 1.00 62.41 89 ILE A N 1
ATOM 688 C CA . ILE A 1 89 ? 22.204 -17.566 -7.309 1.00 62.41 89 ILE A CA 1
ATOM 689 C C . ILE A 1 89 ? 21.336 -16.572 -6.529 1.00 62.41 89 ILE A C 1
ATOM 691 O O . ILE A 1 89 ? 21.693 -16.162 -5.429 1.00 62.41 89 ILE A O 1
ATOM 695 N N . TYR A 1 90 ? 20.183 -16.173 -7.071 1.00 58.19 90 TYR A N 1
ATOM 696 C CA . TYR A 1 90 ? 19.289 -15.240 -6.369 1.00 58.19 90 TYR A CA 1
ATOM 697 C C . TYR A 1 90 ? 18.558 -15.898 -5.178 1.00 58.19 90 TYR A C 1
ATOM 699 O O . TYR A 1 90 ? 18.035 -15.198 -4.304 1.00 58.19 90 TYR A O 1
ATOM 707 N N . GLY A 1 91 ? 18.484 -17.232 -5.150 1.00 51.59 91 GLY A N 1
ATOM 708 C CA . GLY A 1 91 ? 17.704 -18.016 -4.202 1.00 51.59 91 GLY A CA 1
ATOM 709 C C . GLY A 1 91 ? 16.188 -17.955 -4.446 1.00 51.59 91 GLY A C 1
ATOM 710 O O . GLY A 1 91 ? 15.640 -17.005 -5.015 1.00 51.59 91 GLY A O 1
ATOM 711 N N . ALA A 1 92 ? 15.465 -18.960 -3.938 1.00 45.22 92 ALA A N 1
ATOM 712 C CA . ALA A 1 92 ? 14.023 -19.147 -4.168 1.00 45.22 92 ALA A CA 1
ATOM 713 C C . ALA A 1 92 ? 13.137 -17.935 -3.790 1.00 45.22 92 ALA A C 1
ATOM 715 O O . ALA A 1 92 ? 12.038 -17.773 -4.322 1.00 45.22 92 ALA A O 1
ATOM 716 N N . ARG A 1 93 ? 13.614 -17.049 -2.901 1.00 41.00 93 ARG A N 1
ATOM 717 C CA . ARG A 1 93 ? 12.893 -15.839 -2.460 1.00 41.00 93 ARG A CA 1
ATOM 718 C C . ARG A 1 93 ? 12.954 -14.678 -3.463 1.00 41.00 93 ARG A C 1
ATOM 720 O O . ARG A 1 93 ? 12.019 -13.882 -3.506 1.00 41.00 93 ARG A O 1
ATOM 727 N N . ASN A 1 94 ? 13.997 -14.593 -4.294 1.00 47.25 94 ASN A N 1
ATOM 728 C CA . ASN A 1 94 ? 14.216 -13.483 -5.234 1.00 47.25 94 ASN A CA 1
ATOM 729 C C . ASN A 1 94 ? 13.877 -13.828 -6.691 1.00 47.25 94 ASN A C 1
ATOM 731 O O . ASN A 1 94 ? 14.226 -13.075 -7.598 1.00 47.25 94 ASN A O 1
ATOM 735 N N . VAL A 1 95 ? 13.129 -14.907 -6.947 1.00 46.34 95 VAL A N 1
ATOM 736 C CA . VAL A 1 95 ? 12.750 -15.334 -8.312 1.00 46.34 95 VAL A CA 1
ATOM 737 C C . VAL A 1 95 ? 11.985 -14.256 -9.107 1.00 46.34 95 VAL A C 1
ATOM 739 O O . VAL A 1 95 ? 12.017 -14.232 -10.338 1.00 46.34 95 VAL A O 1
ATOM 742 N N . LYS A 1 96 ? 11.410 -13.268 -8.411 1.00 47.47 96 LYS A N 1
ATOM 743 C CA . LYS A 1 96 ? 10.895 -12.007 -8.973 1.00 47.47 96 LYS A CA 1
ATOM 744 C C . LYS A 1 96 ? 11.914 -11.241 -9.836 1.00 47.47 96 LYS A C 1
ATOM 746 O O . LYS A 1 96 ? 11.503 -10.546 -10.756 1.00 47.47 96 LYS A O 1
ATOM 751 N N . ARG A 1 97 ? 13.222 -11.350 -9.573 1.00 47.66 97 ARG A N 1
ATOM 752 C CA . ARG A 1 97 ? 14.288 -10.698 -10.361 1.00 47.66 97 ARG A CA 1
ATOM 753 C C . ARG A 1 97 ? 14.668 -11.470 -11.635 1.00 47.66 97 ARG A C 1
ATOM 755 O O . ARG A 1 97 ? 15.236 -10.874 -12.538 1.00 47.66 97 ARG A O 1
ATOM 762 N N . LEU A 1 98 ? 14.310 -12.753 -11.731 1.00 47.53 98 LEU A N 1
ATOM 763 C CA . LEU A 1 98 ? 14.735 -13.669 -12.803 1.00 47.53 98 LEU A CA 1
ATOM 764 C C . LEU A 1 98 ? 13.800 -13.698 -14.010 1.00 47.53 98 LEU A C 1
ATOM 766 O O . LEU A 1 98 ? 14.230 -13.868 -15.145 1.00 47.53 98 LEU A O 1
ATOM 770 N N . ILE A 1 99 ? 12.496 -13.613 -13.742 1.00 48.19 99 ILE A N 1
ATOM 771 C CA . ILE A 1 99 ? 11.445 -13.855 -14.742 1.00 48.19 99 ILE A CA 1
ATOM 772 C C . ILE A 1 99 ? 11.232 -12.640 -15.655 1.00 48.19 99 ILE A C 1
ATOM 774 O O . ILE A 1 99 ? 10.636 -12.762 -16.723 1.00 48.19 99 ILE A O 1
ATOM 778 N N . TYR A 1 100 ? 11.767 -11.479 -15.270 1.00 52.88 100 TYR A N 1
ATOM 779 C CA . TYR A 1 100 ? 11.644 -10.228 -16.010 1.00 52.88 100 TYR A CA 1
ATOM 780 C C . TYR A 1 100 ? 12.994 -9.791 -16.570 1.00 52.88 100 TYR A C 1
ATOM 782 O O . TYR A 1 100 ? 13.555 -8.770 -16.163 1.00 52.88 100 TYR A O 1
ATOM 790 N N . TYR A 1 101 ? 13.475 -10.540 -17.564 1.00 53.19 101 TYR A N 1
ATOM 791 C CA . TYR A 1 101 ? 14.429 -9.995 -18.521 1.00 53.19 101 TYR A CA 1
ATOM 792 C C . TYR A 1 101 ? 13.672 -8.958 -19.350 1.00 53.19 101 TYR A C 1
ATOM 794 O O . TYR A 1 101 ? 12.931 -9.300 -20.271 1.00 53.19 101 TYR A O 1
ATOM 802 N N . VAL A 1 102 ? 13.738 -7.689 -18.936 1.00 56.59 102 VAL A N 1
ATOM 803 C CA . VAL A 1 102 ? 12.817 -6.683 -19.467 1.00 56.59 102 VAL A CA 1
ATOM 804 C C . VAL A 1 102 ? 13.179 -6.369 -20.916 1.00 56.59 102 VAL A C 1
ATOM 806 O O . VAL A 1 102 ? 14.082 -5.584 -21.199 1.00 56.59 102 VAL A O 1
ATOM 809 N N . LEU A 1 103 ? 12.439 -6.991 -21.837 1.00 68.88 103 LEU A N 1
ATOM 810 C CA . LEU A 1 103 ? 12.445 -6.641 -23.252 1.00 68.88 103 LEU A CA 1
ATOM 811 C C . LEU A 1 103 ? 12.200 -5.128 -23.365 1.00 68.88 103 LEU A C 1
ATOM 813 O O . LEU A 1 103 ? 11.293 -4.632 -22.688 1.00 68.88 103 LEU A O 1
ATOM 817 N N . PRO A 1 104 ? 12.947 -4.372 -24.188 1.00 74.44 104 PRO A N 1
ATOM 818 C CA . PRO A 1 104 ? 12.891 -2.912 -24.132 1.00 74.44 104 PRO A CA 1
ATOM 819 C C . PRO A 1 104 ? 11.482 -2.321 -24.279 1.00 74.44 104 PRO A C 1
ATOM 821 O O . PRO A 1 104 ? 11.148 -1.358 -23.597 1.00 74.44 104 PRO A O 1
ATOM 824 N N . HIS A 1 105 ? 10.603 -2.940 -25.077 1.00 78.00 105 HIS A N 1
ATOM 825 C CA . HIS A 1 105 ? 9.199 -2.525 -25.198 1.00 78.00 105 HIS A CA 1
ATOM 826 C C . HIS A 1 105 ? 8.389 -2.670 -23.899 1.00 78.00 105 HIS A C 1
ATOM 828 O O . HIS A 1 105 ? 7.502 -1.860 -23.645 1.00 78.00 105 HIS A O 1
ATOM 834 N N . ARG A 1 106 ? 8.702 -3.652 -23.043 1.00 80.31 106 ARG A N 1
ATOM 835 C CA . ARG A 1 106 ? 8.098 -3.790 -21.707 1.00 80.31 106 ARG A CA 1
ATOM 836 C C . ARG A 1 106 ? 8.611 -2.716 -20.747 1.00 80.31 106 ARG A C 1
ATOM 838 O O . ARG A 1 106 ? 7.797 -2.136 -20.038 1.00 80.31 106 ARG A O 1
ATOM 845 N N . GLU A 1 107 ? 9.900 -2.372 -20.782 1.00 81.12 107 GLU A N 1
ATOM 846 C CA . GLU A 1 107 ? 10.459 -1.301 -19.936 1.00 81.12 107 GLU A CA 1
ATOM 847 C C . GLU A 1 107 ? 9.870 0.068 -20.315 1.00 81.12 107 GLU A C 1
ATOM 849 O O . GLU A 1 107 ? 9.441 0.821 -19.438 1.00 81.12 107 GLU A O 1
ATOM 854 N N . ILE A 1 108 ? 9.745 0.355 -21.620 1.00 86.12 108 ILE A N 1
ATOM 855 C CA . ILE A 1 108 ? 9.025 1.540 -22.122 1.00 86.12 108 ILE A CA 1
ATOM 856 C C . ILE A 1 108 ? 7.579 1.536 -21.612 1.00 86.12 108 ILE A C 1
ATOM 858 O O . ILE A 1 108 ? 7.092 2.579 -21.178 1.00 86.12 108 ILE A O 1
ATOM 862 N N . LEU A 1 109 ? 6.879 0.395 -21.628 1.00 88.50 109 LEU A N 1
ATOM 863 C CA . LEU A 1 109 ? 5.497 0.317 -21.144 1.00 88.50 109 LEU A CA 1
ATOM 864 C C . LEU A 1 109 ? 5.403 0.596 -19.637 1.00 88.50 109 LEU A C 1
ATOM 866 O O . LEU A 1 109 ? 4.560 1.394 -19.229 1.00 88.50 109 LEU A O 1
ATOM 870 N N . TYR A 1 110 ? 6.282 0.011 -18.817 1.00 89.38 110 TYR A N 1
ATOM 871 C CA . TYR A 1 110 ? 6.313 0.266 -17.372 1.00 89.38 110 TYR A CA 1
ATOM 872 C C . TYR A 1 110 ? 6.557 1.747 -17.074 1.00 89.38 110 TYR A C 1
ATOM 874 O O . TYR A 1 110 ? 5.826 2.344 -16.282 1.00 89.38 110 TYR A O 1
ATOM 882 N N . ARG A 1 111 ? 7.525 2.367 -17.764 1.00 90.69 111 ARG A N 1
ATOM 883 C CA . ARG A 1 111 ? 7.828 3.801 -17.635 1.00 90.69 111 ARG A CA 1
ATOM 884 C C . ARG A 1 111 ? 6.714 4.688 -18.172 1.00 90.69 111 ARG A C 1
ATOM 886 O O . ARG A 1 111 ? 6.445 5.725 -17.580 1.00 90.69 111 ARG A O 1
ATOM 893 N N . THR A 1 112 ? 6.014 4.270 -19.228 1.00 92.81 112 THR A N 1
ATOM 894 C CA . THR A 1 112 ? 4.837 4.982 -19.751 1.00 92.81 112 THR A CA 1
ATOM 895 C C . THR A 1 112 ? 3.712 5.010 -18.724 1.00 92.81 112 THR A C 1
ATOM 897 O O . THR A 1 112 ? 3.142 6.070 -18.478 1.00 92.81 112 THR A O 1
ATOM 900 N N . ILE A 1 113 ? 3.398 3.863 -18.110 1.00 94.69 113 ILE A N 1
ATOM 901 C CA . ILE A 1 113 ? 2.354 3.773 -17.083 1.00 94.69 113 ILE A CA 1
ATOM 902 C C . ILE A 1 113 ? 2.767 4.585 -15.853 1.00 94.69 113 ILE A C 1
ATOM 904 O O . ILE A 1 113 ? 1.976 5.393 -15.375 1.00 94.69 113 ILE A O 1
ATOM 908 N N . ALA A 1 114 ? 4.009 4.430 -15.382 1.00 94.44 114 ALA A N 1
ATOM 909 C CA . ALA A 1 114 ? 4.529 5.195 -14.254 1.00 94.44 114 ALA A CA 1
ATOM 910 C C . ALA A 1 114 ? 4.457 6.710 -14.507 1.00 94.44 114 ALA A C 1
ATOM 912 O O . ALA A 1 114 ? 3.923 7.434 -13.674 1.00 94.44 114 ALA A O 1
ATOM 913 N N . PHE A 1 115 ? 4.902 7.180 -15.678 1.00 93.69 115 PHE A N 1
ATOM 914 C CA . PHE A 1 115 ? 4.828 8.589 -16.067 1.00 93.69 115 PHE A CA 1
ATOM 915 C C . PHE A 1 115 ? 3.384 9.109 -16.115 1.00 93.69 115 PHE A C 1
ATOM 917 O O . PHE A 1 115 ? 3.086 10.153 -15.536 1.00 93.69 115 PHE A O 1
ATOM 924 N N . ALA A 1 116 ? 2.475 8.372 -16.761 1.00 94.31 116 ALA A N 1
ATOM 925 C CA . ALA A 1 116 ? 1.078 8.777 -16.882 1.00 94.31 116 ALA A CA 1
ATOM 926 C C . ALA A 1 116 ? 0.363 8.837 -15.521 1.00 94.31 116 ALA A C 1
ATOM 928 O O . ALA A 1 116 ? -0.439 9.736 -15.294 1.00 94.31 116 ALA A O 1
ATOM 929 N N . VAL A 1 117 ? 0.670 7.917 -14.601 1.00 93.94 117 VAL A N 1
ATOM 930 C CA . VAL A 1 117 ? 0.106 7.912 -13.241 1.00 93.94 117 VAL A CA 1
ATOM 931 C C . VAL A 1 117 ? 0.711 9.019 -12.368 1.00 93.94 117 VAL A C 1
ATOM 933 O O . VAL A 1 117 ? -0.016 9.660 -11.613 1.00 93.94 117 VAL A O 1
ATOM 936 N N . ALA A 1 118 ? 2.025 9.241 -12.461 1.00 92.88 118 ALA A N 1
ATOM 937 C CA . ALA A 1 118 ? 2.764 10.142 -11.577 1.00 92.88 118 ALA A CA 1
ATOM 938 C C . ALA A 1 118 ? 2.724 11.622 -11.993 1.00 92.88 118 ALA A C 1
ATOM 940 O O . ALA A 1 118 ? 2.871 12.486 -11.131 1.00 92.88 118 ALA A O 1
ATOM 941 N N . HIS A 1 119 ? 2.553 11.923 -13.287 1.00 92.62 119 HIS A N 1
ATOM 942 C CA . HIS A 1 119 ? 2.736 13.281 -13.822 1.00 92.62 119 HIS A CA 1
ATOM 943 C C . HIS A 1 119 ? 1.605 13.787 -14.725 1.00 92.62 119 HIS A C 1
ATOM 945 O O . HIS A 1 119 ? 1.580 14.980 -15.026 1.00 92.62 119 HIS A O 1
ATOM 951 N N . VAL A 1 120 ? 0.673 12.932 -15.162 1.00 94.06 120 VAL A N 1
ATOM 952 C CA . VAL A 1 120 ? -0.392 13.325 -16.099 1.00 94.06 120 VAL A CA 1
ATOM 953 C C . VAL A 1 120 ? -1.751 13.329 -15.406 1.00 94.06 120 VAL A C 1
ATOM 955 O O . VAL A 1 120 ? -2.133 12.385 -14.715 1.00 94.06 120 VAL A O 1
ATOM 958 N N . ARG A 1 121 ? -2.512 14.405 -15.606 1.00 94.25 121 ARG A N 1
ATOM 959 C CA . ARG A 1 121 ? -3.880 14.527 -15.107 1.00 94.25 121 ARG A CA 1
ATOM 960 C C . ARG A 1 121 ? -4.786 13.497 -15.785 1.00 94.25 121 ARG A C 1
ATOM 962 O O . ARG A 1 121 ? -4.899 13.468 -17.009 1.00 94.25 121 ARG A O 1
ATOM 969 N N . THR A 1 122 ? -5.461 12.670 -14.983 1.00 91.44 122 THR A N 1
ATOM 970 C CA . THR A 1 122 ? -6.439 11.681 -15.462 1.00 91.44 122 THR A CA 1
ATOM 971 C C . THR A 1 122 ? -7.655 11.620 -14.540 1.00 91.44 122 THR A C 1
ATOM 973 O O . THR A 1 122 ? -7.524 11.442 -13.334 1.00 91.44 122 THR A O 1
ATOM 976 N N . GLU A 1 123 ? -8.850 11.745 -15.109 1.00 88.31 123 GLU A N 1
ATOM 977 C CA . GLU A 1 123 ? -10.125 11.782 -14.379 1.00 88.31 123 GLU A CA 1
ATOM 978 C C . GLU A 1 123 ? -10.805 10.404 -14.315 1.00 88.31 123 GLU A C 1
ATOM 980 O O . GLU A 1 123 ? -11.717 10.189 -13.520 1.00 88.31 123 GLU A O 1
ATOM 985 N N . SER A 1 124 ? -10.352 9.445 -15.132 1.00 87.50 124 SER A N 1
ATOM 986 C CA . SER A 1 124 ? -10.862 8.070 -15.161 1.00 87.50 124 SER A CA 1
ATOM 987 C C . SER A 1 124 ? -9.805 7.052 -15.603 1.00 87.50 124 SER A C 1
ATOM 989 O O . SER A 1 124 ? -8.800 7.395 -16.234 1.00 87.50 124 SER A O 1
ATOM 991 N N . SER A 1 125 ? -10.054 5.772 -15.319 1.00 86.75 125 SER A N 1
ATOM 992 C CA . SER A 1 125 ? -9.236 4.642 -15.786 1.00 86.75 125 SER A CA 1
ATOM 993 C C . SER A 1 125 ? -9.223 4.523 -17.322 1.00 86.75 125 SER A C 1
ATOM 995 O O . SER A 1 125 ? -8.210 4.139 -17.901 1.00 86.75 125 SER A O 1
ATOM 997 N N . GLU A 1 126 ? -10.320 4.899 -17.989 1.00 89.62 126 GLU A N 1
ATOM 998 C CA . GLU A 1 126 ? -10.435 4.907 -19.456 1.00 89.62 126 GLU A CA 1
ATOM 999 C C . GLU A 1 126 ? -9.567 6.010 -20.082 1.00 89.62 126 GLU A C 1
ATOM 1001 O O . GLU A 1 126 ? -8.807 5.756 -21.016 1.00 89.62 126 GLU A O 1
ATOM 1006 N N . GLN A 1 127 ? -9.588 7.222 -19.518 1.00 91.56 127 GLN A N 1
ATOM 1007 C CA . GLN A 1 127 ? -8.703 8.301 -19.966 1.00 91.56 127 GLN A CA 1
ATOM 1008 C C . GLN A 1 127 ? -7.223 7.946 -19.735 1.00 91.56 127 GLN A C 1
ATOM 1010 O O . GLN A 1 127 ? -6.389 8.203 -20.604 1.00 91.56 127 GLN A O 1
ATOM 1015 N N . LEU A 1 128 ? -6.900 7.299 -18.605 1.00 92.12 128 LEU A N 1
ATOM 1016 C CA . LEU A 1 128 ? -5.559 6.769 -18.340 1.00 92.12 128 LEU A CA 1
ATOM 1017 C C . LEU A 1 128 ? -5.136 5.750 -19.410 1.00 92.12 128 LEU A C 1
ATOM 1019 O O . LEU A 1 128 ? -4.023 5.852 -19.921 1.00 92.12 128 LEU A O 1
ATOM 1023 N N . TYR A 1 129 ? -6.011 4.817 -19.801 1.00 91.88 129 TYR A N 1
ATOM 1024 C CA . TYR A 1 129 ? -5.736 3.872 -20.890 1.00 91.88 129 TYR A CA 1
ATOM 1025 C C . TYR A 1 129 ? -5.437 4.583 -22.216 1.00 91.88 129 TYR A C 1
ATOM 1027 O O . TYR A 1 129 ? -4.423 4.289 -22.853 1.00 91.88 129 TYR A O 1
ATOM 1035 N N . GLN A 1 130 ? -6.262 5.556 -22.607 1.00 91.81 130 GLN A N 1
ATOM 1036 C CA . GLN A 1 130 ? -6.083 6.305 -23.855 1.00 91.81 130 GLN A CA 1
ATOM 1037 C C . GLN A 1 130 ? -4.773 7.111 -23.868 1.00 91.81 130 GLN A C 1
ATOM 1039 O O . GLN A 1 130 ? -4.053 7.106 -24.871 1.00 91.81 130 GLN A O 1
ATOM 1044 N N . ILE A 1 131 ? -4.424 7.756 -22.750 1.00 92.88 131 ILE A N 1
ATOM 1045 C CA . ILE A 1 131 ? -3.164 8.495 -22.584 1.00 92.88 131 ILE A CA 1
ATOM 1046 C C . ILE A 1 131 ? -1.964 7.548 -22.630 1.00 92.88 131 ILE A C 1
ATOM 1048 O O . ILE A 1 131 ? -1.039 7.785 -23.403 1.00 92.88 131 ILE A O 1
ATOM 1052 N N . VAL A 1 132 ? -1.990 6.445 -21.877 1.00 93.75 132 VAL A N 1
ATOM 1053 C CA . VAL A 1 132 ? -0.902 5.455 -21.860 1.00 93.75 132 VAL A CA 1
ATOM 1054 C C . VAL A 1 132 ? -0.697 4.850 -23.250 1.00 93.75 132 VAL A C 1
ATOM 1056 O O . VAL A 1 132 ? 0.439 4.784 -23.709 1.00 93.75 132 VAL A O 1
ATOM 1059 N N . ALA A 1 133 ? -1.764 4.495 -23.971 1.00 91.00 133 ALA A N 1
ATOM 1060 C CA . ALA A 1 133 ? -1.665 3.988 -25.340 1.00 91.00 133 ALA A CA 1
ATOM 1061 C C . ALA A 1 133 ? -1.079 5.021 -26.322 1.00 91.00 133 ALA A C 1
ATOM 1063 O O . ALA A 1 133 ? -0.245 4.677 -27.163 1.00 91.00 133 ALA A O 1
ATOM 1064 N N . LYS A 1 134 ? -1.471 6.296 -26.197 1.00 89.88 134 LYS A N 1
ATOM 1065 C CA . LYS A 1 134 ? -0.953 7.410 -27.007 1.00 89.88 134 LYS A CA 1
ATOM 1066 C C . LYS A 1 134 ? 0.534 7.660 -26.740 1.00 89.88 134 LYS A C 1
ATOM 1068 O O . LYS A 1 134 ? 1.320 7.658 -27.682 1.00 89.88 134 LYS A O 1
ATOM 1073 N N . CYS A 1 135 ? 0.920 7.818 -25.476 1.00 90.44 135 CYS A N 1
ATOM 1074 C CA . CYS A 1 135 ? 2.306 8.006 -25.047 1.00 90.44 135 CYS A CA 1
ATOM 1075 C C . CYS A 1 135 ? 3.189 6.823 -25.469 1.00 90.44 135 CYS A C 1
ATOM 1077 O O . CYS A 1 135 ? 4.205 7.023 -26.132 1.00 90.44 135 CYS A O 1
ATOM 1079 N N . TYR A 1 136 ? 2.751 5.589 -25.196 1.00 89.50 136 TYR A N 1
ATOM 1080 C CA . TYR A 1 136 ? 3.465 4.373 -25.588 1.00 89.50 136 TYR A CA 1
ATOM 1081 C C . TYR A 1 136 ? 3.711 4.318 -27.100 1.00 89.50 136 TYR A C 1
ATOM 1083 O O . TYR A 1 136 ? 4.827 4.032 -27.537 1.00 89.50 136 TYR A O 1
ATOM 1091 N N . LYS A 1 137 ? 2.698 4.653 -27.913 1.00 86.88 137 LYS A N 1
ATOM 1092 C CA . LYS A 1 137 ? 2.821 4.730 -29.376 1.00 86.88 137 LYS A CA 1
ATOM 1093 C C . LYS A 1 137 ? 3.793 5.822 -29.837 1.00 86.88 137 LYS A C 1
ATOM 1095 O O . LYS A 1 137 ? 4.469 5.613 -30.840 1.00 86.88 137 LYS A O 1
ATOM 1100 N N . THR A 1 138 ? 3.894 6.951 -29.135 1.00 85.06 138 THR A N 1
ATOM 1101 C CA . THR A 1 138 ? 4.891 7.996 -29.434 1.00 85.06 138 THR A CA 1
ATOM 1102 C C . THR A 1 138 ? 6.310 7.468 -29.220 1.00 85.06 138 THR A C 1
ATOM 1104 O O . THR A 1 138 ? 7.088 7.438 -30.176 1.00 85.06 138 THR A O 1
ATOM 1107 N N . TYR A 1 139 ? 6.616 6.962 -28.018 1.00 84.06 139 TYR A N 1
ATOM 1108 C CA . TYR A 1 139 ? 7.964 6.486 -27.677 1.00 84.06 139 TYR A CA 1
ATOM 1109 C C . TYR A 1 139 ? 8.385 5.292 -28.548 1.00 84.06 139 TYR A C 1
ATOM 1111 O O . TYR A 1 139 ? 9.509 5.223 -29.040 1.00 84.06 139 TYR A O 1
ATOM 1119 N N . THR A 1 140 ? 7.471 4.347 -28.792 1.00 78.44 140 THR A N 1
ATOM 1120 C CA . THR A 1 140 ? 7.759 3.178 -29.640 1.00 78.44 140 THR A CA 1
ATOM 1121 C C . THR A 1 140 ? 7.820 3.531 -31.129 1.00 78.44 140 THR A C 1
ATOM 1123 O O . THR A 1 140 ? 8.690 3.028 -31.840 1.00 78.44 140 THR A O 1
ATOM 1126 N N . GLY A 1 141 ? 6.946 4.421 -31.608 1.00 68.00 141 GLY A N 1
ATOM 1127 C CA . GLY A 1 141 ? 6.831 4.790 -33.020 1.00 68.00 141 GLY A CA 1
ATOM 1128 C C . GLY A 1 141 ? 8.025 5.570 -33.573 1.00 68.00 141 GLY A C 1
ATOM 1129 O O . GLY A 1 141 ? 8.354 5.401 -34.747 1.00 68.00 141 GLY A O 1
ATOM 1130 N N . LYS A 1 142 ? 8.696 6.381 -32.743 1.00 58.22 142 LYS A N 1
ATOM 1131 C CA . LYS A 1 142 ? 9.956 7.050 -33.112 1.00 58.22 142 LYS A CA 1
ATOM 1132 C C . LYS A 1 142 ? 11.191 6.177 -32.855 1.00 58.22 142 LYS A C 1
ATOM 1134 O O . LYS A 1 142 ? 12.090 6.153 -33.693 1.00 58.22 142 LYS A O 1
ATOM 1139 N N . SER A 1 143 ? 11.235 5.443 -31.738 1.00 53.19 143 SER A N 1
ATOM 1140 C CA . SER A 1 143 ? 12.509 4.939 -31.192 1.00 53.19 143 SER A CA 1
ATOM 1141 C C . SER A 1 143 ? 12.750 3.427 -31.315 1.00 53.19 143 SER A C 1
ATOM 1143 O O . SER A 1 143 ? 13.878 2.985 -31.098 1.00 53.19 143 SER A O 1
ATOM 1145 N N . LEU A 1 144 ? 11.768 2.606 -31.723 1.00 50.47 144 LEU A N 1
ATOM 1146 C CA . LEU A 1 144 ? 11.937 1.136 -31.777 1.00 50.47 144 LEU A CA 1
ATOM 1147 C C . LEU A 1 144 ? 13.084 0.644 -32.680 1.00 50.47 144 LEU A C 1
ATOM 1149 O O . LEU A 1 144 ? 13.659 -0.406 -32.396 1.00 50.47 144 LEU A O 1
ATOM 1153 N N . ARG A 1 145 ? 13.437 1.372 -33.752 1.00 50.06 145 ARG A N 1
ATOM 1154 C CA . ARG A 1 145 ? 14.568 0.984 -34.620 1.00 50.06 145 ARG A CA 1
ATOM 1155 C C . ARG A 1 145 ? 15.934 1.199 -33.967 1.00 50.06 145 ARG A C 1
ATOM 1157 O O . ARG A 1 145 ? 16.843 0.447 -34.282 1.00 50.06 145 ARG A O 1
ATOM 1164 N N . GLY A 1 146 ? 16.074 2.179 -33.073 1.00 61.38 146 GLY A N 1
ATOM 1165 C CA . GLY A 1 146 ? 17.309 2.386 -32.308 1.00 61.38 146 GLY A CA 1
ATOM 1166 C C . GLY A 1 146 ? 17.377 1.483 -31.079 1.00 61.38 146 GLY A C 1
ATOM 1167 O O . GLY A 1 146 ? 18.390 0.838 -30.835 1.00 61.38 146 GLY A O 1
ATOM 1168 N N . ILE A 1 147 ? 16.264 1.361 -30.349 1.00 65.81 147 ILE A N 1
ATOM 1169 C CA . ILE A 1 147 ? 16.221 0.741 -29.019 1.00 65.81 147 ILE A CA 1
ATOM 1170 C C . ILE A 1 147 ? 16.710 -0.716 -28.989 1.00 65.81 147 ILE A C 1
ATOM 1172 O O . ILE A 1 147 ? 17.370 -1.100 -28.028 1.00 65.81 147 ILE A O 1
ATOM 1176 N N . ASN A 1 148 ? 16.468 -1.522 -30.028 1.00 68.81 148 ASN A N 1
ATOM 1177 C CA . ASN A 1 148 ? 16.993 -2.895 -30.079 1.00 68.81 148 ASN A CA 1
ATOM 1178 C C . ASN A 1 148 ? 18.518 -2.963 -30.268 1.00 68.81 148 ASN A C 1
ATOM 1180 O O . ASN A 1 148 ? 19.141 -3.922 -29.813 1.00 68.81 148 ASN A O 1
ATOM 1184 N N . ASP A 1 149 ? 19.129 -1.974 -30.920 1.00 72.62 149 ASP A N 1
ATOM 1185 C CA . ASP A 1 149 ? 20.581 -1.917 -31.107 1.00 72.62 149 ASP A CA 1
ATOM 1186 C C . ASP A 1 149 ? 21.263 -1.227 -29.919 1.00 72.62 149 ASP A C 1
ATOM 1188 O O . ASP A 1 149 ? 22.256 -1.749 -29.411 1.00 72.62 149 ASP A O 1
ATOM 1192 N N . THR A 1 150 ? 20.660 -0.165 -29.374 1.00 73.75 150 THR A N 1
ATOM 1193 C CA . THR A 1 150 ? 20.997 0.407 -28.059 1.00 73.75 150 THR A CA 1
ATOM 1194 C C . THR A 1 150 ? 21.002 -0.674 -26.977 1.00 73.75 150 THR A C 1
ATOM 1196 O O . THR A 1 150 ? 21.945 -0.779 -26.200 1.00 73.75 150 THR A O 1
ATOM 1199 N N . TYR A 1 151 ? 19.993 -1.547 -26.963 1.00 78.88 151 TYR A N 1
ATOM 1200 C CA . TYR A 1 151 ? 19.905 -2.659 -26.023 1.00 78.88 151 TYR A CA 1
ATOM 1201 C C . TYR A 1 151 ? 21.050 -3.669 -26.165 1.00 78.88 151 TYR A C 1
ATOM 1203 O O . TYR A 1 151 ? 21.644 -4.051 -25.160 1.00 78.88 151 TYR A O 1
ATOM 1211 N N . LYS A 1 152 ? 21.415 -4.066 -27.394 1.00 79.38 152 LYS A N 1
ATOM 1212 C CA . LYS A 1 152 ? 22.577 -4.945 -27.631 1.00 79.38 152 LYS A CA 1
ATOM 1213 C C . LYS A 1 152 ? 23.877 -4.301 -27.147 1.00 79.38 152 LYS A C 1
ATOM 1215 O O . LYS A 1 152 ? 24.690 -4.987 -26.536 1.00 79.38 152 LYS A O 1
ATOM 1220 N N . GLN A 1 153 ? 24.063 -3.004 -27.398 1.00 81.81 153 GLN A N 1
ATOM 1221 C CA . GLN A 1 153 ? 25.242 -2.253 -26.953 1.00 81.81 153 GLN A CA 1
ATOM 1222 C C . GLN A 1 153 ? 25.309 -2.161 -25.423 1.00 81.81 153 GLN A C 1
ATOM 1224 O O . GLN A 1 153 ? 26.363 -2.415 -24.842 1.00 81.81 153 GLN A O 1
ATOM 1229 N N . ILE A 1 154 ? 24.183 -1.857 -24.766 1.00 81.81 154 ILE A N 1
ATOM 1230 C CA . ILE A 1 154 ? 24.078 -1.848 -23.302 1.00 81.81 154 ILE A CA 1
ATOM 1231 C C . ILE A 1 154 ? 24.394 -3.239 -22.748 1.00 81.81 154 ILE A C 1
ATOM 1233 O O . ILE A 1 154 ? 25.264 -3.345 -21.894 1.00 81.81 154 ILE A O 1
ATOM 1237 N N . LEU A 1 155 ? 23.777 -4.302 -23.273 1.00 82.06 155 LEU A N 1
ATOM 1238 C CA . LEU A 1 155 ? 24.023 -5.677 -22.831 1.00 82.06 155 LEU A CA 1
ATOM 1239 C C . LEU A 1 155 ? 25.502 -6.072 -22.967 1.00 82.06 155 LEU A C 1
ATOM 1241 O O . LEU A 1 155 ? 26.088 -6.588 -22.021 1.00 82.06 155 LEU A O 1
ATOM 1245 N N . GLN A 1 156 ? 26.132 -5.791 -24.113 1.00 83.50 156 GLN A N 1
ATOM 1246 C CA . GLN A 1 156 ? 27.561 -6.053 -24.327 1.00 83.50 156 GLN A CA 1
ATOM 1247 C C . GLN A 1 156 ? 28.439 -5.294 -23.323 1.00 83.50 156 GLN A C 1
ATOM 1249 O O . GLN A 1 156 ? 29.341 -5.882 -22.723 1.00 83.50 156 GLN A O 1
ATOM 1254 N N . ARG A 1 157 ? 28.149 -4.007 -23.095 1.00 87.38 157 ARG A N 1
ATOM 1255 C CA . ARG A 1 157 ? 28.847 -3.183 -22.102 1.00 87.38 157 ARG A CA 1
ATOM 1256 C C . ARG A 1 157 ? 28.650 -3.720 -20.685 1.00 87.38 157 ARG A C 1
ATOM 1258 O O . ARG A 1 157 ? 29.618 -3.788 -19.938 1.00 87.38 157 ARG A O 1
ATOM 1265 N N . SER A 1 158 ? 27.433 -4.111 -20.321 1.00 85.50 158 SER A N 1
ATOM 1266 C CA . SER A 1 158 ? 27.095 -4.627 -18.995 1.00 85.50 158 SER A CA 1
ATOM 1267 C C . SER A 1 158 ? 27.706 -6.002 -18.722 1.00 85.50 158 SER A C 1
ATOM 1269 O O . SER A 1 158 ? 28.163 -6.227 -17.608 1.00 85.50 158 SER A O 1
ATOM 1271 N N . VAL A 1 159 ? 27.800 -6.887 -19.722 1.00 85.00 159 VAL A N 1
ATOM 1272 C CA . VAL A 1 159 ? 28.548 -8.156 -19.612 1.00 85.00 159 VAL A CA 1
ATOM 1273 C C . VAL A 1 159 ? 30.037 -7.896 -19.393 1.00 85.00 159 VAL A C 1
ATOM 1275 O O . VAL A 1 159 ? 30.640 -8.521 -18.525 1.00 85.00 159 VAL A O 1
ATOM 1278 N N . TRP A 1 160 ? 30.633 -6.951 -20.129 1.00 88.12 160 TRP A N 1
ATOM 1279 C CA . TRP A 1 160 ? 32.031 -6.579 -19.909 1.00 88.12 160 TRP A CA 1
ATOM 1280 C C . TRP A 1 160 ? 32.247 -5.977 -18.508 1.00 88.12 160 TRP A C 1
ATOM 1282 O O . TRP A 1 160 ? 33.077 -6.475 -17.756 1.00 88.12 160 TRP A O 1
ATOM 1292 N N . GLN A 1 161 ? 31.437 -4.990 -18.108 1.00 87.19 161 GLN A N 1
ATOM 1293 C CA . GLN A 1 161 ? 31.512 -4.363 -16.781 1.00 87.19 161 GLN A CA 1
ATOM 1294 C C . GLN A 1 161 ? 31.323 -5.366 -15.637 1.00 87.19 161 GLN A C 1
ATOM 1296 O O . GLN A 1 161 ? 32.064 -5.316 -14.659 1.00 87.19 161 GLN A O 1
ATOM 1301 N N . ALA A 1 162 ? 30.365 -6.288 -15.761 1.00 87.00 162 ALA A N 1
ATOM 1302 C CA . ALA A 1 162 ? 30.139 -7.322 -14.759 1.00 87.00 162 ALA A CA 1
ATOM 1303 C C . ALA A 1 162 ? 31.370 -8.220 -14.577 1.00 87.00 162 ALA A C 1
ATOM 1305 O O . ALA A 1 162 ? 31.693 -8.586 -13.450 1.00 87.00 162 ALA A O 1
ATOM 1306 N N . ARG A 1 163 ? 32.089 -8.527 -15.665 1.00 88.88 163 ARG A N 1
ATOM 1307 C CA . ARG A 1 163 ? 33.307 -9.341 -15.618 1.00 88.88 163 ARG A CA 1
ATOM 1308 C C . ARG A 1 163 ? 34.448 -8.638 -14.890 1.00 88.88 163 ARG A C 1
ATOM 1310 O O . ARG A 1 163 ? 35.046 -9.244 -14.008 1.00 88.88 163 ARG A O 1
ATOM 1317 N N . GLU A 1 164 ? 34.715 -7.377 -15.224 1.00 87.56 164 GLU A N 1
ATOM 1318 C CA . GLU A 1 164 ? 35.767 -6.573 -14.579 1.00 87.56 164 GLU A CA 1
ATOM 1319 C C . GLU A 1 164 ? 35.498 -6.389 -13.074 1.00 87.56 164 GLU A C 1
ATOM 1321 O O . GLU A 1 164 ? 36.408 -6.483 -12.251 1.00 87.56 164 GLU A O 1
ATOM 1326 N N . ILE A 1 165 ? 34.234 -6.175 -12.693 1.00 87.00 165 ILE A N 1
ATOM 1327 C CA . ILE A 1 165 ? 33.836 -6.004 -11.288 1.00 87.00 165 ILE A CA 1
ATOM 1328 C C . ILE A 1 165 ? 33.955 -7.322 -10.511 1.00 87.00 165 ILE A C 1
ATOM 1330 O O . ILE A 1 165 ? 34.460 -7.308 -9.391 1.00 87.00 165 ILE A O 1
ATOM 1334 N N . LEU A 1 166 ? 33.562 -8.458 -11.101 1.00 85.94 166 LEU A N 1
ATOM 1335 C CA . LEU A 1 166 ? 33.733 -9.776 -10.475 1.00 85.94 166 LEU A CA 1
ATOM 1336 C C . LEU A 1 166 ? 35.214 -10.155 -10.323 1.00 85.94 166 LEU A C 1
ATOM 1338 O O . LEU A 1 166 ? 35.593 -10.611 -9.249 1.00 85.94 166 LEU A O 1
ATOM 1342 N N . LEU A 1 167 ? 36.058 -9.879 -11.329 1.00 87.12 167 LEU A N 1
ATOM 1343 C CA . LEU A 1 167 ? 37.520 -10.017 -11.214 1.00 87.12 167 LEU A CA 1
ATOM 1344 C C . LEU A 1 167 ? 38.056 -9.178 -10.047 1.00 87.12 167 LEU A C 1
ATOM 1346 O O . LEU A 1 167 ? 38.790 -9.676 -9.199 1.00 87.12 167 LEU A O 1
ATOM 1350 N N . THR A 1 168 ? 37.620 -7.919 -9.953 1.00 84.56 168 THR A N 1
ATOM 1351 C CA . THR A 1 168 ? 38.021 -7.023 -8.860 1.00 84.56 168 THR A CA 1
ATOM 1352 C C . THR A 1 168 ? 37.560 -7.555 -7.495 1.00 84.56 168 THR A C 1
ATOM 1354 O O . THR A 1 168 ? 38.319 -7.479 -6.530 1.00 84.56 168 THR A O 1
ATOM 1357 N N . TYR A 1 169 ? 36.347 -8.117 -7.387 1.00 84.38 169 TYR A N 1
ATOM 1358 C CA . TYR A 1 169 ? 35.863 -8.763 -6.158 1.00 84.38 169 TYR A CA 1
ATOM 1359 C C . TYR A 1 169 ? 36.742 -9.957 -5.766 1.00 84.38 169 TYR A C 1
ATOM 1361 O O . TYR A 1 169 ? 37.143 -10.052 -4.610 1.00 84.38 169 TYR A O 1
ATOM 1369 N N . GLU A 1 170 ? 37.078 -10.843 -6.710 1.00 82.25 170 GLU A N 1
ATOM 1370 C CA . GLU A 1 170 ? 37.954 -11.999 -6.461 1.00 82.25 170 GLU A CA 1
ATOM 1371 C C . GLU A 1 170 ? 39.338 -11.582 -5.952 1.00 82.25 170 GLU A C 1
ATOM 1373 O O . GLU A 1 170 ? 39.843 -12.157 -4.989 1.00 82.25 170 GLU A O 1
ATOM 1378 N N . GLU A 1 171 ? 39.947 -10.578 -6.588 1.00 82.25 171 GLU A N 1
ATOM 1379 C CA . GLU A 1 171 ? 41.312 -10.141 -6.283 1.00 82.25 171 GLU A CA 1
ATOM 1380 C C . GLU A 1 171 ? 41.420 -9.332 -4.981 1.00 82.25 171 GLU A C 1
ATOM 1382 O O . GLU A 1 171 ? 42.467 -9.357 -4.331 1.00 82.25 171 GLU A O 1
ATOM 1387 N N . THR A 1 172 ? 40.369 -8.595 -4.600 1.00 81.06 172 THR A N 1
ATOM 1388 C CA . THR A 1 172 ? 40.450 -7.586 -3.522 1.00 81.06 172 THR A CA 1
ATOM 1389 C C . THR A 1 172 ? 39.439 -7.749 -2.390 1.00 81.06 172 THR A C 1
ATOM 1391 O O . THR A 1 172 ? 39.660 -7.188 -1.319 1.00 81.06 172 THR A O 1
ATOM 1394 N N . GLN A 1 173 ? 38.332 -8.468 -2.609 1.00 76.62 173 GLN A N 1
ATOM 1395 C CA . GLN A 1 173 ? 37.161 -8.532 -1.718 1.00 76.62 173 GLN A CA 1
ATOM 1396 C C . GLN A 1 173 ? 36.576 -7.145 -1.345 1.00 76.62 173 GLN A C 1
ATOM 1398 O O . GLN A 1 173 ? 35.998 -6.980 -0.275 1.00 76.62 173 GLN A O 1
ATOM 1403 N N . GLN A 1 174 ? 36.741 -6.123 -2.205 1.00 68.00 174 GLN A N 1
ATOM 1404 C CA . GLN A 1 174 ? 36.463 -4.706 -1.884 1.00 68.00 174 GLN A CA 1
ATOM 1405 C C . GLN A 1 174 ? 35.446 -3.990 -2.800 1.00 68.00 174 GLN A C 1
ATOM 1407 O O . GLN A 1 174 ? 35.471 -2.764 -2.920 1.00 68.00 174 GLN A O 1
ATOM 1412 N N . THR A 1 175 ? 34.521 -4.698 -3.449 1.00 68.81 175 THR A N 1
ATOM 1413 C CA . THR A 1 175 ? 33.491 -4.064 -4.300 1.00 68.81 175 THR A CA 1
ATOM 1414 C C . THR A 1 175 ? 32.153 -3.916 -3.569 1.00 68.81 175 THR A C 1
ATOM 1416 O O . THR A 1 175 ? 31.366 -4.847 -3.480 1.00 68.81 175 THR A O 1
ATOM 1419 N N . SER A 1 176 ? 31.889 -2.705 -3.068 1.00 60.88 176 SER A N 1
ATOM 1420 C CA . SER A 1 176 ? 30.751 -2.350 -2.201 1.00 60.88 176 SER A CA 1
ATOM 1421 C C . SER A 1 176 ? 29.434 -2.055 -2.950 1.00 60.88 176 SER A C 1
ATOM 1423 O O . SER A 1 176 ? 28.797 -1.025 -2.705 1.00 60.88 176 SER A O 1
ATOM 1425 N N . ASP A 1 177 ? 29.058 -2.880 -3.928 1.00 76.19 177 ASP A N 1
ATOM 1426 C CA . ASP A 1 177 ? 27.765 -2.759 -4.619 1.00 76.19 177 ASP A CA 1
ATOM 1427 C C . ASP A 1 177 ? 26.750 -3.694 -3.944 1.00 76.19 177 ASP A C 1
ATOM 1429 O O . ASP A 1 177 ? 26.916 -4.908 -3.976 1.00 76.19 177 ASP A O 1
ATOM 1433 N N . GLU A 1 178 ? 25.668 -3.144 -3.384 1.00 72.50 178 GLU A N 1
ATOM 1434 C CA . GLU A 1 178 ? 24.579 -3.904 -2.738 1.00 72.50 178 GLU A CA 1
ATOM 1435 C C . GLU A 1 178 ? 24.003 -5.001 -3.660 1.00 72.50 178 GLU A C 1
ATOM 1437 O O . GLU A 1 178 ? 23.535 -6.048 -3.210 1.00 72.50 178 GLU A O 1
ATOM 1442 N N . VAL A 1 179 ? 24.040 -4.780 -4.981 1.00 72.56 179 VAL A N 1
ATOM 1443 C CA . VAL A 1 179 ? 23.643 -5.785 -5.976 1.00 72.56 179 VAL A CA 1
ATOM 1444 C C . VAL A 1 179 ? 24.633 -6.948 -6.021 1.00 72.56 179 VAL A C 1
ATOM 1446 O O . VAL A 1 179 ? 24.212 -8.083 -6.230 1.00 72.56 179 VAL A O 1
ATOM 1449 N N . LEU A 1 180 ? 25.925 -6.669 -5.865 1.00 76.75 180 LEU A N 1
ATOM 1450 C CA . LEU A 1 180 ? 26.991 -7.659 -5.913 1.00 76.75 180 LEU A CA 1
ATOM 1451 C C . LEU A 1 180 ? 26.992 -8.512 -4.643 1.00 76.75 180 LEU A C 1
ATOM 1453 O O . LEU A 1 180 ? 26.980 -9.731 -4.766 1.00 76.75 180 LEU A O 1
ATOM 1457 N N . ASP A 1 181 ? 26.874 -7.904 -3.460 1.00 76.75 181 ASP A N 1
ATOM 1458 C CA . ASP A 1 181 ? 26.752 -8.632 -2.186 1.00 76.75 181 ASP A CA 1
ATOM 1459 C C . ASP A 1 181 ? 25.557 -9.605 -2.225 1.00 76.75 181 ASP A C 1
ATOM 1461 O O . ASP A 1 181 ? 25.690 -10.801 -1.961 1.00 76.75 181 ASP A O 1
ATOM 1465 N N . MET A 1 182 ? 24.401 -9.129 -2.710 1.00 71.75 182 MET A N 1
ATOM 1466 C CA . MET A 1 182 ? 23.180 -9.929 -2.884 1.00 71.75 182 MET A CA 1
ATOM 1467 C C . MET A 1 182 ? 23.318 -11.105 -3.871 1.00 71.75 182 MET A C 1
ATOM 1469 O O . MET A 1 182 ? 22.480 -12.007 -3.857 1.00 71.75 182 MET A O 1
ATOM 1473 N N . LEU A 1 183 ? 24.322 -11.097 -4.752 1.00 76.62 183 LEU A N 1
ATOM 1474 C CA . LEU A 1 183 ? 24.550 -12.137 -5.762 1.00 76.62 183 LEU A CA 1
ATOM 1475 C C . LEU A 1 183 ? 25.709 -13.069 -5.404 1.00 76.62 183 LEU A C 1
ATOM 1477 O O . LEU A 1 183 ? 25.623 -14.275 -5.629 1.00 76.62 183 LEU A O 1
ATOM 1481 N N . VAL A 1 184 ? 26.796 -12.518 -4.871 1.00 78.75 184 VAL A N 1
ATOM 1482 C CA . VAL A 1 184 ? 28.039 -13.244 -4.612 1.00 78.75 184 VAL A CA 1
ATOM 1483 C C . VAL A 1 184 ? 27.962 -14.003 -3.290 1.00 78.75 184 VAL A C 1
ATOM 1485 O O . VAL A 1 184 ? 28.312 -15.183 -3.269 1.00 78.75 184 VAL A O 1
ATOM 1488 N N . GLU A 1 185 ? 27.454 -13.392 -2.212 1.00 75.44 185 GLU A N 1
ATOM 1489 C CA . GLU A 1 185 ? 27.388 -14.063 -0.906 1.00 75.44 185 GLU A CA 1
ATOM 1490 C C . GLU A 1 185 ? 26.528 -15.342 -0.933 1.00 75.44 185 GLU A C 1
ATOM 1492 O O . GLU A 1 185 ? 27.022 -16.383 -0.486 1.00 75.44 185 GLU A O 1
ATOM 1497 N N . PRO A 1 186 ? 25.292 -15.357 -1.489 1.00 72.31 186 PRO A N 1
ATOM 1498 C CA . PRO A 1 186 ? 24.483 -16.577 -1.511 1.00 72.31 186 PRO A CA 1
ATOM 1499 C C . PRO A 1 186 ? 25.118 -17.679 -2.364 1.00 72.31 186 PRO A C 1
ATOM 1501 O O . PRO A 1 186 ? 25.093 -18.849 -1.981 1.00 72.31 186 PRO A O 1
ATOM 1504 N N . TYR A 1 187 ? 25.729 -17.298 -3.491 1.00 75.25 187 TYR A N 1
ATOM 1505 C CA . TYR A 1 187 ? 26.407 -18.227 -4.389 1.00 75.25 187 TYR A CA 1
ATOM 1506 C C . TYR A 1 187 ? 27.626 -18.884 -3.722 1.00 75.25 187 TYR A C 1
ATOM 1508 O O . TYR A 1 187 ? 27.784 -20.104 -3.798 1.00 75.25 187 TYR A O 1
ATOM 1516 N N . LEU A 1 188 ? 28.456 -18.107 -3.015 1.00 73.44 188 LEU A N 1
ATOM 1517 C CA . LEU A 1 188 ? 29.586 -18.642 -2.251 1.00 73.44 188 LEU A CA 1
ATOM 1518 C C . LEU A 1 188 ? 29.115 -19.606 -1.155 1.00 73.44 188 LEU A C 1
ATOM 1520 O O . LEU A 1 188 ? 29.656 -20.706 -1.045 1.00 73.44 188 LEU A O 1
ATOM 1524 N N . VAL A 1 189 ? 28.085 -19.240 -0.380 1.00 71.88 189 VAL A N 1
ATOM 1525 C CA . VAL A 1 189 ? 27.522 -20.097 0.682 1.00 71.88 189 VAL A CA 1
ATOM 1526 C C . VAL A 1 189 ? 27.075 -21.460 0.138 1.00 71.88 189 VAL A C 1
ATOM 1528 O O . VAL A 1 189 ? 27.324 -22.486 0.776 1.00 71.88 189 VAL A O 1
ATOM 1531 N N . GLU A 1 190 ? 26.472 -21.502 -1.051 1.00 66.81 190 GLU A N 1
ATOM 1532 C CA . GLU A 1 190 ? 26.081 -22.758 -1.698 1.00 66.81 190 GLU A CA 1
ATOM 1533 C C . GLU A 1 190 ? 27.290 -23.587 -2.160 1.00 66.81 190 GLU A C 1
ATOM 1535 O O . GLU A 1 190 ? 27.351 -24.784 -1.873 1.00 66.81 190 GLU A O 1
ATOM 1540 N N . GLN A 1 191 ? 28.294 -22.968 -2.796 1.00 69.25 191 GLN A N 1
ATOM 1541 C CA . GLN A 1 191 ? 29.516 -23.676 -3.214 1.00 69.25 191 GLN A CA 1
ATOM 1542 C C . GLN A 1 191 ? 30.287 -24.255 -2.015 1.00 69.25 191 GLN A C 1
ATOM 1544 O O . GLN A 1 191 ? 30.708 -25.417 -2.050 1.00 69.25 191 GLN A O 1
ATOM 1549 N N . HIS A 1 192 ? 30.390 -23.493 -0.919 1.00 63.84 192 HIS A N 1
ATOM 1550 C CA . HIS A 1 192 ? 30.944 -23.957 0.356 1.00 63.84 192 HIS A CA 1
ATOM 1551 C C . HIS A 1 192 ? 30.187 -25.177 0.911 1.00 63.84 192 HIS A C 1
ATOM 1553 O O . HIS A 1 192 ? 30.823 -26.095 1.430 1.00 63.84 192 HIS A O 1
ATOM 1559 N N . ALA A 1 193 ? 28.857 -25.229 0.773 1.00 62.44 193 ALA A N 1
ATOM 1560 C CA . ALA A 1 193 ? 28.053 -26.379 1.194 1.00 62.44 193 ALA A CA 1
ATOM 1561 C C . ALA A 1 193 ? 28.251 -27.622 0.301 1.00 62.44 193 ALA A C 1
ATOM 1563 O O . ALA A 1 193 ? 28.092 -28.745 0.780 1.00 62.44 193 ALA A O 1
ATOM 1564 N N . THR A 1 194 ? 28.626 -27.443 -0.972 1.00 62.47 194 THR A N 1
ATOM 1565 C CA . THR A 1 194 ? 28.925 -28.548 -1.907 1.00 62.47 194 THR A CA 1
ATOM 1566 C C . THR A 1 194 ? 30.375 -29.050 -1.880 1.00 62.47 194 THR A C 1
ATOM 1568 O O . THR A 1 194 ? 30.652 -30.105 -2.446 1.00 62.47 194 THR A O 1
ATOM 1571 N N . GLY A 1 195 ? 31.278 -28.366 -1.169 1.00 51.25 195 GLY A N 1
ATOM 1572 C CA . GLY A 1 195 ? 32.550 -28.944 -0.713 1.00 51.25 195 GLY A CA 1
ATOM 1573 C C . GLY A 1 195 ? 33.829 -28.573 -1.472 1.00 51.25 195 GLY A C 1
ATOM 1574 O O . GLY A 1 195 ? 34.871 -29.130 -1.134 1.00 51.25 195 GLY A O 1
ATOM 1575 N N . ASP A 1 196 ? 33.805 -27.640 -2.430 1.00 56.50 196 ASP A N 1
ATOM 1576 C CA . ASP A 1 196 ? 35.030 -27.142 -3.086 1.00 56.50 196 ASP A CA 1
ATOM 1577 C C . ASP A 1 196 ? 34.987 -25.625 -3.336 1.00 56.50 196 ASP A C 1
ATOM 1579 O O . ASP A 1 196 ? 34.606 -25.147 -4.399 1.00 56.50 196 ASP A O 1
ATOM 1583 N N . ALA A 1 197 ? 35.354 -24.847 -2.316 1.00 54.94 197 ALA A N 1
ATOM 1584 C CA . ALA A 1 197 ? 35.290 -23.385 -2.364 1.00 54.94 197 ALA A CA 1
ATOM 1585 C C . ALA A 1 197 ? 36.560 -22.705 -2.907 1.00 54.94 197 ALA A C 1
ATOM 1587 O O . ALA A 1 197 ? 36.523 -21.532 -3.265 1.00 54.94 197 ALA A O 1
ATOM 1588 N N . ASN A 1 198 ? 37.688 -23.420 -2.969 1.00 54.66 198 ASN A N 1
ATOM 1589 C CA . ASN A 1 198 ? 38.995 -22.833 -3.300 1.00 54.66 198 ASN A CA 1
ATOM 1590 C C . ASN A 1 198 ? 39.315 -22.857 -4.809 1.00 54.66 198 ASN A C 1
ATOM 1592 O O . ASN A 1 198 ? 40.401 -22.437 -5.208 1.00 54.66 198 ASN A O 1
ATOM 1596 N N . SER A 1 199 ? 38.403 -23.364 -5.643 1.00 60.03 199 SER A N 1
ATOM 1597 C CA . SER A 1 199 ? 38.565 -23.505 -7.098 1.00 60.03 199 SER A CA 1
ATOM 1598 C C . SER A 1 199 ? 37.682 -22.552 -7.920 1.00 60.03 199 SER A C 1
ATOM 1600 O O . SER A 1 199 ? 37.806 -22.496 -9.146 1.00 60.03 199 SER A O 1
ATOM 1602 N N . VAL A 1 200 ? 36.796 -21.790 -7.270 1.00 66.75 200 VAL A N 1
ATOM 1603 C CA . VAL A 1 200 ? 35.730 -21.027 -7.934 1.00 66.75 200 VAL A CA 1
ATOM 1604 C C . VAL A 1 200 ? 36.185 -19.616 -8.303 1.00 66.75 200 VAL A C 1
ATOM 1606 O O . VAL A 1 200 ? 36.248 -18.728 -7.456 1.00 66.75 200 VAL A O 1
ATOM 1609 N N . LYS A 1 201 ? 36.409 -19.386 -9.599 1.00 77.25 201 LYS A N 1
ATOM 1610 C CA . LYS A 1 201 ? 36.540 -18.037 -10.164 1.00 77.25 201 LYS A CA 1
ATOM 1611 C C . LYS A 1 201 ? 35.171 -17.445 -10.499 1.00 77.25 201 LYS A C 1
ATOM 1613 O O . LYS A 1 201 ? 34.451 -17.970 -11.351 1.00 77.25 201 LYS A O 1
ATOM 1618 N N . LEU A 1 202 ? 34.813 -16.340 -9.856 1.00 79.56 202 LEU A N 1
ATOM 1619 C CA . LEU A 1 202 ? 33.489 -15.709 -9.949 1.00 79.56 202 LEU A CA 1
ATOM 1620 C C . LEU A 1 202 ? 33.211 -15.093 -11.334 1.00 79.56 202 LEU A C 1
ATOM 1622 O O . LEU A 1 202 ? 32.109 -15.208 -11.863 1.00 79.56 202 LEU A O 1
ATOM 1626 N N . SER A 1 203 ? 34.225 -14.487 -11.943 1.00 77.75 203 SER A N 1
ATOM 1627 C CA . SER A 1 203 ? 34.219 -13.841 -13.263 1.00 77.75 203 SER A CA 1
ATOM 1628 C C . SER A 1 203 ? 34.266 -14.810 -14.448 1.00 77.75 203 SER A C 1
ATOM 1630 O O . SER A 1 203 ? 33.923 -14.437 -15.574 1.00 77.75 203 SER A O 1
ATOM 1632 N N . GLU A 1 204 ? 34.695 -16.051 -14.208 1.00 80.69 204 GLU A N 1
ATOM 1633 C CA . GLU A 1 204 ? 34.606 -17.160 -15.161 1.00 80.69 204 GLU A CA 1
ATOM 1634 C C . GLU A 1 204 ? 33.315 -17.976 -14.961 1.00 80.69 204 GLU A C 1
ATOM 1636 O O . GLU A 1 204 ? 32.956 -18.756 -15.843 1.00 80.69 204 GLU A O 1
ATOM 1641 N N . ASN A 1 205 ? 32.566 -17.762 -13.867 1.00 79.44 205 ASN A N 1
ATOM 1642 C CA . ASN A 1 205 ? 31.257 -18.376 -13.665 1.00 79.44 205 ASN A CA 1
ATOM 1643 C C . ASN A 1 205 ? 30.200 -17.728 -14.588 1.00 79.44 205 ASN A C 1
ATOM 1645 O O . ASN A 1 205 ? 29.823 -16.571 -14.373 1.00 79.44 205 ASN A O 1
ATOM 1649 N N . PRO A 1 206 ? 29.629 -18.460 -15.569 1.00 74.88 206 PRO A N 1
ATOM 1650 C CA . PRO A 1 206 ? 28.702 -17.865 -16.534 1.00 74.88 206 PRO A CA 1
ATOM 1651 C C . PRO A 1 206 ? 27.392 -17.381 -15.906 1.00 74.88 206 PRO A C 1
ATOM 1653 O O . PRO A 1 206 ? 26.758 -16.472 -16.429 1.00 74.88 206 PRO A O 1
ATOM 1656 N N . SER A 1 207 ? 26.978 -17.989 -14.794 1.00 72.81 207 SER A N 1
ATOM 1657 C CA . SER A 1 207 ? 25.678 -17.751 -14.161 1.00 72.81 207 SER A CA 1
ATOM 1658 C C . SER A 1 207 ? 25.700 -16.475 -13.321 1.00 72.81 207 SER A C 1
ATOM 1660 O O . SER A 1 207 ? 24.774 -15.670 -13.402 1.00 72.81 207 SER A O 1
ATOM 1662 N N . LEU A 1 208 ? 26.783 -16.262 -12.570 1.00 76.06 208 LEU A N 1
ATOM 1663 C CA . LEU A 1 208 ? 27.009 -15.068 -11.753 1.00 76.06 208 LEU A CA 1
ATOM 1664 C C . LEU A 1 208 ? 27.336 -13.848 -12.618 1.00 76.06 208 LEU A C 1
ATOM 1666 O O . LEU A 1 208 ? 26.740 -12.785 -12.432 1.00 76.06 208 LEU A O 1
ATOM 1670 N N . LEU A 1 209 ? 28.191 -14.033 -13.630 1.00 79.06 209 LEU A N 1
ATOM 1671 C CA . LEU A 1 209 ? 28.463 -13.020 -14.645 1.00 79.06 209 LEU A CA 1
ATOM 1672 C C . LEU A 1 209 ? 27.173 -12.557 -15.337 1.00 79.06 209 LEU A C 1
ATOM 1674 O O . LEU A 1 209 ? 26.933 -11.358 -15.454 1.00 79.06 209 LEU A O 1
ATOM 1678 N N . MET A 1 210 ? 26.320 -13.500 -15.751 1.00 75.06 210 MET A N 1
ATOM 1679 C CA . MET A 1 210 ? 25.026 -13.216 -16.376 1.00 75.06 210 MET A CA 1
ATOM 1680 C C . MET A 1 210 ? 24.060 -12.504 -15.416 1.00 75.06 210 MET A C 1
ATOM 1682 O O . MET A 1 210 ? 23.509 -11.470 -15.785 1.00 75.06 210 MET A O 1
ATOM 1686 N N . ALA A 1 211 ? 23.903 -12.994 -14.181 1.00 75.62 211 ALA A N 1
ATOM 1687 C CA . ALA A 1 211 ? 23.045 -12.379 -13.164 1.00 75.62 211 ALA A CA 1
ATOM 1688 C C . ALA A 1 211 ? 23.396 -10.901 -12.916 1.00 75.62 211 ALA A C 1
ATOM 1690 O O . ALA A 1 211 ? 22.521 -10.029 -12.892 1.00 75.62 211 ALA A O 1
ATOM 1691 N N . TYR A 1 212 ? 24.690 -10.601 -12.767 1.00 79.62 212 TYR A N 1
ATOM 1692 C CA . TYR A 1 212 ? 25.137 -9.237 -12.513 1.00 79.62 212 TYR A CA 1
ATOM 1693 C C . TYR A 1 212 ? 25.063 -8.360 -13.774 1.00 79.62 212 TYR A C 1
ATOM 1695 O O . TYR A 1 212 ? 24.559 -7.234 -13.712 1.00 79.62 212 TYR A O 1
ATOM 1703 N N . ALA A 1 213 ? 25.441 -8.896 -14.941 1.00 79.75 213 ALA A N 1
ATOM 1704 C CA . ALA A 1 213 ? 25.294 -8.214 -16.227 1.00 79.75 213 ALA A CA 1
ATOM 1705 C C . ALA A 1 213 ? 23.838 -7.837 -16.536 1.00 79.75 213 ALA A C 1
ATOM 1707 O O . ALA A 1 213 ? 23.592 -6.766 -17.090 1.00 79.75 213 ALA A O 1
ATOM 1708 N N . ASP A 1 214 ? 22.862 -8.660 -16.151 1.00 76.06 214 ASP A N 1
ATOM 1709 C CA . ASP A 1 214 ? 21.438 -8.358 -16.321 1.00 76.06 214 ASP A CA 1
ATOM 1710 C C . ASP A 1 214 ? 20.975 -7.212 -15.424 1.00 76.06 214 ASP A C 1
ATOM 1712 O O . ASP A 1 214 ? 20.233 -6.332 -15.869 1.00 76.06 214 ASP A O 1
ATOM 1716 N N . SER A 1 215 ? 21.445 -7.187 -14.174 1.00 77.62 215 SER A N 1
ATOM 1717 C CA . SER A 1 215 ? 21.160 -6.099 -13.236 1.00 77.62 215 SER A CA 1
ATOM 1718 C C . SER A 1 215 ? 21.704 -4.762 -13.757 1.00 77.62 215 SER A C 1
ATOM 1720 O O . SER A 1 215 ? 20.980 -3.761 -13.804 1.00 77.62 215 SER A O 1
ATOM 1722 N N . LEU A 1 216 ? 22.948 -4.766 -14.253 1.00 79.88 216 LEU A N 1
ATOM 1723 C CA . LEU A 1 216 ? 23.562 -3.615 -14.920 1.00 79.88 216 LEU A CA 1
ATOM 1724 C C . LEU A 1 216 ? 22.805 -3.228 -16.204 1.00 79.88 216 LEU A C 1
ATOM 1726 O O . LEU A 1 216 ? 22.481 -2.054 -16.382 1.00 79.88 216 LEU A O 1
ATOM 1730 N N . THR A 1 217 ? 22.441 -4.202 -17.047 1.00 80.62 217 THR A N 1
ATOM 1731 C CA . THR A 1 217 ? 21.691 -3.977 -18.298 1.00 80.62 217 THR A CA 1
ATOM 1732 C C . THR A 1 217 ? 20.366 -3.283 -18.008 1.00 80.62 217 THR A C 1
ATOM 1734 O O . THR A 1 217 ? 20.044 -2.277 -18.640 1.00 80.62 217 THR A O 1
ATOM 1737 N N . LYS A 1 218 ? 19.610 -3.770 -17.014 1.00 77.94 218 LYS A N 1
ATOM 1738 C CA . LYS A 1 218 ? 18.337 -3.176 -16.590 1.00 77.94 218 LYS A CA 1
ATOM 1739 C C . LYS A 1 218 ? 18.527 -1.739 -16.098 1.00 77.94 218 LYS A C 1
ATOM 1741 O O . LYS A 1 218 ? 17.768 -0.863 -16.503 1.00 77.94 218 LYS A O 1
ATOM 1746 N N . LYS A 1 219 ? 19.547 -1.483 -15.269 1.00 80.31 219 LYS A N 1
ATOM 1747 C CA . LYS A 1 219 ? 19.868 -0.148 -14.729 1.00 80.31 219 LYS A CA 1
ATOM 1748 C C . LYS A 1 219 ? 20.243 0.850 -15.832 1.00 80.31 219 LYS A C 1
ATOM 1750 O O . LYS A 1 219 ? 19.746 1.974 -15.831 1.00 80.31 219 LYS A O 1
ATOM 1755 N N . SER A 1 220 ? 21.071 0.442 -16.793 1.00 83.38 220 SER A N 1
ATOM 1756 C CA . SER A 1 220 ? 21.480 1.289 -17.920 1.00 83.38 220 SER A CA 1
ATOM 1757 C C . SER A 1 220 ? 20.354 1.518 -18.932 1.00 83.38 220 SER A C 1
ATOM 1759 O O . SER A 1 220 ? 20.129 2.656 -19.334 1.00 83.38 220 SER A O 1
ATOM 1761 N N . LEU A 1 221 ? 19.595 0.478 -19.294 1.00 81.75 221 LEU A N 1
ATOM 1762 C CA . LEU A 1 221 ? 18.444 0.593 -20.198 1.00 81.75 221 LEU A CA 1
ATOM 1763 C C . LEU A 1 221 ? 17.351 1.500 -19.611 1.00 81.75 221 LEU A C 1
ATOM 1765 O O . LEU A 1 221 ? 16.770 2.315 -20.324 1.00 81.75 221 LEU A O 1
ATOM 1769 N N . ALA A 1 222 ? 17.106 1.393 -18.303 1.00 81.44 222 ALA A N 1
ATOM 1770 C CA . ALA A 1 222 ? 16.197 2.265 -17.570 1.00 81.44 222 ALA A CA 1
ATOM 1771 C C . ALA A 1 222 ? 16.582 3.750 -17.675 1.00 81.44 222 ALA A C 1
ATOM 1773 O O . ALA A 1 222 ? 15.704 4.590 -17.883 1.00 81.44 222 ALA A O 1
ATOM 1774 N N . ALA A 1 223 ? 17.871 4.078 -17.536 1.00 83.69 223 ALA A N 1
ATOM 1775 C CA . ALA A 1 223 ? 18.366 5.450 -17.650 1.00 83.69 223 ALA A CA 1
ATOM 1776 C C . ALA A 1 223 ? 18.190 5.994 -19.079 1.00 83.69 223 ALA A C 1
ATOM 1778 O O . ALA A 1 223 ? 17.575 7.043 -19.262 1.00 83.69 223 ALA A O 1
ATOM 1779 N N . GLU A 1 224 ? 18.634 5.229 -20.078 1.00 82.94 224 GLU A N 1
ATOM 1780 C CA . GLU A 1 224 ? 18.566 5.583 -21.502 1.00 82.94 224 GLU A CA 1
ATOM 1781 C C . GLU A 1 224 ? 17.121 5.839 -21.972 1.00 82.94 224 GLU A C 1
ATOM 1783 O O . GLU A 1 224 ? 16.815 6.877 -22.561 1.00 82.94 224 GLU A O 1
ATOM 1788 N N . ILE A 1 225 ? 16.190 4.932 -21.636 1.00 82.94 225 ILE A N 1
ATOM 1789 C CA . ILE A 1 225 ? 14.763 5.099 -21.954 1.00 82.94 225 ILE A CA 1
ATOM 1790 C C . ILE A 1 225 ? 14.191 6.335 -21.250 1.00 82.94 225 ILE A C 1
ATOM 1792 O O . ILE A 1 225 ? 13.407 7.068 -21.849 1.00 82.94 225 ILE A O 1
ATOM 1796 N N . SER A 1 226 ? 14.577 6.592 -19.996 1.00 83.19 226 SER A N 1
ATOM 1797 C CA . SER A 1 226 ? 14.075 7.754 -19.250 1.00 83.19 226 SER A CA 1
ATOM 1798 C C . SER A 1 226 ? 14.528 9.073 -19.870 1.00 83.19 226 SER A C 1
ATOM 1800 O O . SER A 1 226 ? 13.719 9.993 -19.968 1.00 83.19 226 SER A O 1
ATOM 1802 N N . GLN A 1 227 ? 15.780 9.152 -20.331 1.00 82.88 227 GLN A N 1
ATOM 1803 C CA . GLN A 1 227 ? 16.305 10.320 -21.035 1.00 82.88 227 GLN A CA 1
ATOM 1804 C C . GLN A 1 227 ? 15.539 10.567 -22.344 1.00 82.88 227 GLN A C 1
ATOM 1806 O O . GLN A 1 227 ? 15.012 11.659 -22.540 1.00 82.88 227 GLN A O 1
ATOM 1811 N N . GLY A 1 228 ? 15.380 9.545 -23.193 1.00 80.19 228 GLY A N 1
ATOM 1812 C CA . GLY A 1 228 ? 14.614 9.678 -24.440 1.00 80.19 228 GLY A CA 1
ATOM 1813 C C . GLY A 1 228 ? 13.139 10.046 -24.216 1.00 80.19 228 GLY A C 1
ATOM 1814 O O . GLY A 1 228 ? 12.571 10.845 -24.960 1.00 80.19 228 GLY A O 1
ATOM 1815 N N . MET A 1 229 ? 12.516 9.522 -23.155 1.00 86.62 229 MET A N 1
ATOM 1816 C CA . MET A 1 229 ? 11.139 9.874 -22.795 1.00 86.62 229 MET A CA 1
ATOM 1817 C C . MET A 1 229 ? 10.990 11.325 -22.314 1.00 86.62 229 MET A C 1
ATOM 1819 O O . MET A 1 229 ? 9.931 11.905 -22.530 1.00 86.62 229 MET A O 1
ATOM 1823 N N . GLN A 1 230 ? 12.001 11.938 -21.684 1.00 84.88 230 GLN A N 1
ATOM 1824 C CA . GLN A 1 230 ? 11.898 13.324 -21.197 1.00 84.88 230 GLN A CA 1
ATOM 1825 C C . GLN A 1 230 ? 11.648 14.331 -22.331 1.00 84.88 230 GLN A C 1
ATOM 1827 O O . GLN A 1 230 ? 10.804 15.215 -22.175 1.00 84.88 230 GLN A O 1
ATOM 1832 N N . GLU A 1 231 ? 12.318 14.174 -23.474 1.00 82.69 231 GLU A N 1
ATOM 1833 C CA . GLU A 1 231 ? 12.139 15.045 -24.644 1.00 82.69 231 GLU A CA 1
ATOM 1834 C C . GLU A 1 231 ? 10.734 14.899 -25.254 1.00 82.69 231 GLU A C 1
ATOM 1836 O O . GLU A 1 231 ? 10.030 15.891 -25.465 1.00 82.69 231 GLU A O 1
ATOM 1841 N N . ASP A 1 232 ? 10.275 13.659 -25.466 1.00 86.69 232 ASP A N 1
ATOM 1842 C CA . ASP A 1 232 ? 8.918 13.394 -25.961 1.00 86.69 232 ASP A CA 1
ATOM 1843 C C . ASP A 1 232 ? 7.842 13.875 -24.966 1.00 86.69 232 ASP A C 1
ATOM 1845 O O . ASP A 1 232 ? 6.809 14.392 -25.391 1.00 86.69 232 ASP A O 1
ATOM 1849 N N . ASN A 1 233 ? 8.076 13.784 -23.652 1.00 88.88 233 ASN A N 1
ATOM 1850 C CA . ASN A 1 233 ? 7.156 14.292 -22.628 1.00 88.88 233 ASN A CA 1
ATOM 1851 C C . ASN A 1 233 ? 6.983 15.814 -22.715 1.00 88.88 233 ASN A C 1
ATOM 1853 O O . ASN A 1 233 ? 5.854 16.307 -22.697 1.00 88.88 233 ASN A O 1
ATOM 1857 N N . GLN A 1 234 ? 8.082 16.566 -22.849 1.00 87.00 234 GLN A N 1
ATOM 1858 C CA . GLN A 1 234 ? 8.036 18.023 -23.026 1.00 87.00 234 GLN A CA 1
ATOM 1859 C C . GLN A 1 234 ? 7.283 18.413 -24.307 1.00 87.00 234 GLN A C 1
ATOM 1861 O O . GLN A 1 234 ? 6.498 19.367 -24.307 1.00 87.00 234 GLN A O 1
ATOM 1866 N N . LEU A 1 235 ? 7.455 17.645 -25.388 1.00 87.25 235 LEU A N 1
ATOM 1867 C CA . LEU A 1 235 ? 6.705 17.833 -26.630 1.00 87.25 235 LEU A CA 1
ATOM 1868 C C . LEU A 1 235 ? 5.202 17.557 -26.445 1.00 87.25 235 LEU A C 1
ATOM 1870 O O . LEU A 1 235 ? 4.369 18.347 -26.884 1.00 87.25 235 LEU A O 1
ATOM 1874 N N . LEU A 1 236 ? 4.840 16.468 -25.761 1.00 89.94 236 LEU A N 1
ATOM 1875 C CA . LEU A 1 236 ? 3.446 16.105 -25.498 1.00 89.94 236 LEU A CA 1
ATOM 1876 C C . LEU A 1 236 ? 2.729 17.147 -24.615 1.00 89.94 236 LEU A C 1
ATOM 1878 O O . LEU A 1 236 ? 1.576 17.479 -24.899 1.00 89.94 236 LEU A O 1
ATOM 1882 N N . PHE A 1 237 ? 3.396 17.705 -23.597 1.00 92.06 237 PHE A N 1
ATOM 1883 C CA . PHE A 1 237 ? 2.844 18.803 -22.790 1.00 92.06 237 PHE A CA 1
ATOM 1884 C C . PHE A 1 237 ? 2.717 20.108 -23.591 1.00 92.06 237 PHE A C 1
ATOM 1886 O O . PHE A 1 237 ? 1.651 20.720 -23.598 1.00 92.06 237 PHE A O 1
ATOM 1893 N N . SER A 1 238 ? 3.770 20.532 -24.300 1.00 90.31 238 SER A N 1
ATOM 1894 C CA . SER A 1 238 ? 3.769 21.805 -25.048 1.00 90.31 238 SER A CA 1
ATOM 1895 C C . SER A 1 238 ? 2.774 21.839 -26.215 1.00 90.31 238 SER A C 1
ATOM 1897 O O . SER A 1 238 ? 2.290 22.909 -26.576 1.00 90.31 238 SER A O 1
ATOM 1899 N N . GLN A 1 239 ? 2.412 20.678 -26.769 1.00 90.25 239 GLN A N 1
ATOM 1900 C CA . GLN A 1 239 ? 1.363 20.540 -27.785 1.00 90.25 239 GLN A CA 1
ATOM 1901 C C . GLN A 1 239 ? -0.059 20.407 -27.202 1.00 90.25 239 GLN A C 1
ATOM 1903 O O . GLN A 1 239 ? -1.006 20.210 -27.963 1.00 90.25 239 GLN A O 1
ATOM 1908 N N . GLY A 1 240 ? -0.231 20.462 -25.874 1.00 87.50 240 GLY A N 1
ATOM 1909 C CA . GLY A 1 240 ? -1.527 20.251 -25.214 1.00 87.50 240 GLY A CA 1
ATOM 1910 C C . GLY A 1 240 ? -2.090 18.838 -25.412 1.00 87.50 240 GLY A C 1
ATOM 1911 O O . GLY A 1 240 ? -3.300 18.629 -25.359 1.00 87.50 240 GLY A O 1
ATOM 1912 N N . LEU A 1 241 ? -1.230 17.852 -25.693 1.00 88.00 241 LEU A N 1
ATOM 1913 C CA . LEU A 1 241 ? -1.638 16.470 -25.964 1.00 88.00 241 LEU A CA 1
ATOM 1914 C C . LEU A 1 241 ? -1.849 15.646 -24.686 1.00 88.00 241 LEU A C 1
ATOM 1916 O O . LEU A 1 241 ? -2.471 14.581 -24.770 1.00 88.00 241 LEU A O 1
ATOM 1920 N N . ILE A 1 242 ? -1.329 16.131 -23.559 1.00 93.31 242 ILE A N 1
ATOM 1921 C CA . ILE A 1 242 ? -1.509 15.665 -22.180 1.00 93.31 242 ILE A CA 1
ATOM 1922 C C . ILE A 1 242 ? -1.461 16.893 -21.252 1.00 93.31 242 ILE A C 1
ATOM 1924 O O . ILE A 1 242 ? -0.795 17.876 -21.574 1.00 93.31 242 ILE A O 1
ATOM 1928 N N . GLU A 1 243 ? -2.136 16.840 -20.103 1.00 92.94 243 GLU A N 1
ATOM 1929 C CA . GLU A 1 243 ? -2.110 17.905 -19.085 1.00 92.94 243 GLU A CA 1
ATOM 1930 C C . GLU A 1 243 ? -1.292 17.468 -17.861 1.00 92.94 243 GLU A C 1
ATOM 1932 O O . GLU A 1 243 ? -1.403 16.307 -17.452 1.00 92.94 243 GLU A O 1
ATOM 1937 N N . PRO A 1 244 ? -0.484 18.350 -17.245 1.00 93.88 244 PRO A N 1
ATOM 1938 C CA . PRO A 1 244 ? 0.234 18.012 -16.024 1.00 93.88 244 PRO A CA 1
ATOM 1939 C C . PRO A 1 244 ? -0.742 17.839 -14.857 1.00 93.88 244 PRO A C 1
ATOM 1941 O O . PRO A 1 244 ? -1.714 18.584 -14.716 1.00 93.88 244 PRO A O 1
ATOM 1944 N N . ILE A 1 245 ? -0.469 16.865 -13.995 1.00 94.69 245 ILE A N 1
ATOM 1945 C CA . ILE A 1 245 ? -1.171 16.747 -12.718 1.00 94.69 245 ILE A CA 1
ATOM 1946 C C . ILE A 1 245 ? -0.763 17.897 -11.773 1.00 94.69 245 ILE A C 1
ATOM 1948 O O . ILE A 1 245 ? 0.415 18.266 -11.755 1.00 94.69 245 ILE A O 1
ATOM 1952 N N . PRO A 1 246 ? -1.683 18.470 -10.970 1.00 94.31 246 PRO A N 1
ATOM 1953 C CA . PRO A 1 246 ? -1.315 19.432 -9.934 1.00 94.31 246 PRO A CA 1
ATOM 1954 C C . PRO A 1 246 ? -0.289 18.847 -8.953 1.00 94.31 246 PRO A C 1
ATOM 1956 O O . PRO A 1 246 ? -0.478 17.750 -8.425 1.00 94.31 246 PRO A O 1
ATOM 1959 N N . ALA A 1 247 ? 0.783 19.596 -8.699 1.00 94.75 247 ALA A N 1
ATOM 1960 C CA . ALA A 1 247 ? 1.866 19.222 -7.795 1.00 94.75 247 ALA A CA 1
ATOM 1961 C C . ALA A 1 247 ? 2.113 20.329 -6.761 1.00 94.75 247 ALA A C 1
ATOM 1963 O O . ALA A 1 247 ? 1.969 21.512 -7.066 1.00 94.75 247 ALA A O 1
ATOM 1964 N N . VAL A 1 248 ? 2.481 19.927 -5.546 1.00 95.62 248 VAL A N 1
ATOM 1965 C CA . VAL A 1 248 ? 2.674 20.784 -4.364 1.00 95.62 248 VAL A CA 1
ATOM 1966 C C . VAL A 1 248 ? 4.001 20.450 -3.683 1.00 95.62 248 VAL A C 1
ATOM 1968 O O . VAL A 1 248 ? 4.599 19.414 -3.985 1.00 95.62 248 VAL A O 1
ATOM 1971 N N . PHE A 1 249 ? 4.486 21.275 -2.754 1.00 95.62 249 PHE A N 1
ATOM 1972 C CA . PHE A 1 249 ? 5.677 20.894 -1.988 1.00 95.62 249 PHE A CA 1
ATOM 1973 C C . PHE A 1 249 ? 5.385 19.716 -1.048 1.00 95.62 249 PHE A C 1
ATOM 1975 O O . PHE A 1 249 ? 4.243 19.462 -0.663 1.00 95.62 249 PHE A O 1
ATOM 1982 N N . ALA A 1 250 ? 6.425 18.968 -0.667 1.00 92.75 250 ALA A N 1
ATOM 1983 C CA . ALA A 1 250 ? 6.268 17.732 0.102 1.00 92.75 250 ALA A CA 1
ATOM 1984 C C . ALA A 1 250 ? 5.516 17.929 1.436 1.00 92.75 250 ALA A C 1
ATOM 1986 O O . ALA A 1 250 ? 4.728 17.066 1.814 1.00 92.75 250 ALA A O 1
ATOM 1987 N N . SER A 1 251 ? 5.691 19.086 2.082 1.00 93.69 251 SER A N 1
ATOM 1988 C CA . SER A 1 251 ? 5.009 19.506 3.317 1.00 93.69 251 SER A CA 1
ATOM 1989 C C . SER A 1 251 ? 3.515 19.819 3.152 1.00 93.69 251 SER A C 1
ATOM 1991 O O . SER A 1 251 ? 2.764 19.820 4.127 1.00 93.69 251 SER A O 1
ATOM 1993 N N . GLU A 1 252 ? 3.071 20.081 1.924 1.00 94.75 252 GLU A N 1
ATOM 1994 C CA . GLU A 1 252 ? 1.672 20.330 1.558 1.00 94.75 252 GLU A CA 1
ATOM 1995 C C . GLU A 1 252 ? 0.999 19.064 1.006 1.00 94.75 252 GLU A C 1
ATOM 1997 O O . GLU A 1 252 ? -0.224 19.005 0.870 1.00 94.75 252 GLU A O 1
ATOM 2002 N N . ARG A 1 253 ? 1.780 18.025 0.674 1.00 95.12 253 ARG A N 1
ATOM 2003 C CA . ARG A 1 253 ? 1.263 16.780 0.103 1.00 95.12 253 ARG A CA 1
ATOM 2004 C C . ARG A 1 253 ? 0.364 16.056 1.107 1.00 95.12 253 ARG A C 1
ATOM 2006 O O . ARG A 1 253 ? 0.803 15.676 2.191 1.00 95.12 253 ARG A O 1
ATOM 2013 N N . VAL A 1 254 ? -0.865 15.763 0.686 1.00 95.44 254 VAL A N 1
ATOM 2014 C CA . VAL A 1 254 ? -1.729 14.762 1.322 1.00 95.44 254 VAL A CA 1
ATOM 2015 C C . VAL A 1 254 ? -1.619 13.441 0.561 1.00 95.44 254 VAL A C 1
ATOM 2017 O O . VAL A 1 254 ? -1.726 13.406 -0.669 1.00 95.44 254 VAL A O 1
ATOM 2020 N N . THR A 1 255 ? -1.414 12.351 1.295 1.00 96.56 255 THR A N 1
ATOM 2021 C CA . THR A 1 255 ? -1.479 10.979 0.787 1.00 96.56 255 THR A CA 1
ATOM 2022 C C . THR A 1 255 ? -2.668 10.263 1.418 1.00 96.56 255 THR A C 1
ATOM 2024 O O . THR A 1 255 ? -2.697 10.013 2.620 1.00 96.56 255 THR A O 1
ATOM 2027 N N . TYR A 1 256 ? -3.644 9.902 0.599 1.00 96.81 256 TYR A N 1
ATOM 2028 C CA . TYR A 1 256 ? -4.797 9.102 0.983 1.00 96.81 256 TYR A CA 1
ATOM 2029 C C . TYR A 1 256 ? -4.482 7.623 0.743 1.00 96.81 256 TYR A C 1
ATOM 2031 O O . TYR A 1 256 ? -4.098 7.238 -0.362 1.00 96.81 256 TYR A O 1
ATOM 2039 N N . ILE A 1 257 ? -4.641 6.780 1.759 1.00 96.94 257 ILE A N 1
ATOM 2040 C CA . ILE A 1 257 ? -4.414 5.334 1.673 1.00 96.94 257 ILE A CA 1
ATOM 2041 C C . ILE A 1 257 ? -5.739 4.627 1.948 1.00 96.94 257 ILE A C 1
ATOM 2043 O O . ILE A 1 257 ? -6.285 4.770 3.036 1.00 96.94 257 ILE A O 1
ATOM 2047 N N . VAL A 1 258 ? -6.235 3.821 1.008 1.00 96.69 258 VAL A N 1
ATOM 2048 C CA . VAL A 1 258 ? -7.351 2.894 1.266 1.00 96.69 258 VAL A CA 1
ATOM 2049 C C . VAL A 1 258 ? -6.795 1.477 1.362 1.00 96.69 258 VAL A C 1
ATOM 2051 O O . VAL A 1 258 ? -6.211 0.945 0.415 1.00 96.69 258 VAL A O 1
ATOM 2054 N N . ALA A 1 259 ? -6.954 0.876 2.539 1.00 96.25 259 ALA A N 1
ATOM 2055 C CA . ALA A 1 259 ? -6.323 -0.379 2.929 1.00 96.25 259 ALA A CA 1
ATOM 2056 C C . ALA A 1 259 ? -7.346 -1.486 3.251 1.00 96.25 259 ALA A C 1
ATOM 2058 O O . ALA A 1 259 ? -8.546 -1.244 3.402 1.00 96.25 259 ALA A O 1
ATOM 2059 N N . GLY A 1 260 ? -6.869 -2.727 3.358 1.00 94.19 260 GLY A N 1
ATOM 2060 C CA . GLY A 1 260 ? -7.646 -3.906 3.750 1.00 94.19 260 GLY A CA 1
ATOM 2061 C C . GLY A 1 260 ? -7.558 -5.051 2.741 1.00 94.19 260 GLY A C 1
ATOM 2062 O O . GLY A 1 260 ? -7.035 -4.905 1.632 1.00 94.19 260 GLY A O 1
ATOM 2063 N N . ALA A 1 261 ? -8.069 -6.222 3.115 1.00 89.31 261 ALA A N 1
ATOM 2064 C CA . ALA A 1 261 ? -7.938 -7.441 2.320 1.00 89.31 261 ALA A CA 1
ATOM 2065 C C . ALA A 1 261 ? -8.675 -7.384 0.958 1.00 89.31 261 ALA A C 1
ATOM 2067 O O . ALA A 1 261 ? -9.363 -6.425 0.591 1.00 89.31 261 ALA A O 1
ATOM 2068 N N . SER A 1 262 ? -8.489 -8.407 0.122 1.00 84.31 262 SER A N 1
ATOM 2069 C CA . SER A 1 262 ? -9.282 -8.534 -1.106 1.00 84.31 262 SER A CA 1
ATOM 2070 C C . SER A 1 262 ? -10.761 -8.737 -0.758 1.00 84.31 262 SER A C 1
ATOM 2072 O O . SER A 1 262 ? -11.070 -9.501 0.144 1.00 84.31 262 SER A O 1
ATOM 2074 N N . ALA A 1 263 ? -11.661 -8.068 -1.486 1.00 84.25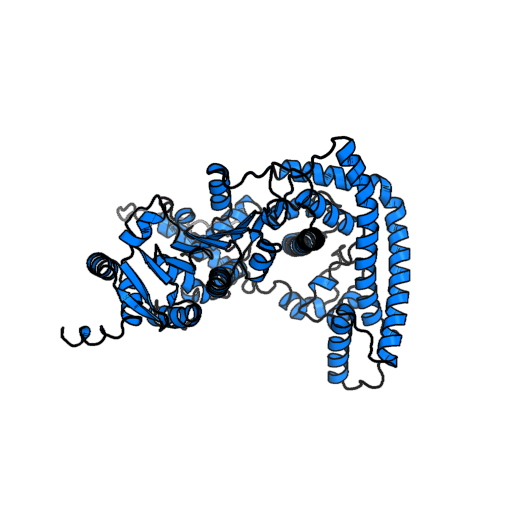 263 ALA A N 1
ATOM 2075 C CA . ALA A 1 263 ? -13.119 -8.134 -1.307 1.00 84.25 263 ALA A CA 1
ATOM 2076 C C . ALA A 1 263 ? -13.690 -7.624 0.042 1.00 84.25 263 ALA A C 1
ATOM 2078 O O . ALA A 1 263 ? -14.875 -7.803 0.290 1.00 84.25 263 ALA A O 1
ATOM 2079 N N . THR A 1 264 ? -12.931 -6.890 0.866 1.00 90.19 264 THR A N 1
ATOM 2080 C CA . THR A 1 264 ? -13.445 -6.225 2.091 1.00 90.19 264 THR A CA 1
ATOM 2081 C C . THR A 1 264 ? -14.118 -4.869 1.837 1.00 90.19 264 THR A C 1
ATOM 2083 O O . THR A 1 264 ? -14.202 -4.041 2.731 1.00 90.19 264 THR A O 1
ATOM 2086 N N . GLY A 1 265 ? -14.578 -4.585 0.615 1.00 89.06 265 GLY A N 1
ATOM 2087 C CA . GLY A 1 265 ? -15.319 -3.349 0.328 1.00 89.06 265 GLY A CA 1
ATOM 2088 C C . GLY A 1 265 ? -14.499 -2.086 0.030 1.00 89.06 265 GLY A C 1
ATOM 2089 O O . GLY A 1 265 ? -15.112 -1.035 -0.127 1.00 89.06 265 GLY A O 1
ATOM 2090 N N . LYS A 1 266 ? -13.163 -2.156 -0.122 1.00 91.88 266 LYS A N 1
ATOM 2091 C CA . LYS A 1 266 ? -12.302 -0.984 -0.433 1.00 91.88 266 LYS A CA 1
ATOM 2092 C C . LYS A 1 266 ? -12.880 -0.034 -1.491 1.00 91.88 266 LYS A C 1
ATOM 2094 O O . LYS A 1 266 ? -12.904 1.166 -1.270 1.00 91.88 266 LYS A O 1
ATOM 2099 N N . GLY A 1 267 ? -13.399 -0.564 -2.602 1.00 89.69 267 GLY A N 1
ATOM 2100 C CA . GLY A 1 267 ? -13.990 0.248 -3.673 1.00 89.69 267 GLY A CA 1
ATOM 2101 C C . GLY A 1 267 ? -15.242 1.041 -3.268 1.00 89.69 267 GLY A C 1
ATOM 2102 O O . GLY A 1 267 ? -15.427 2.146 -3.767 1.00 89.69 267 GLY A O 1
ATOM 2103 N N . GLU A 1 268 ? -16.068 0.533 -2.345 1.00 91.00 268 GLU A N 1
ATOM 2104 C CA . GLU A 1 268 ? -17.206 1.297 -1.805 1.00 91.00 268 GLU A CA 1
ATOM 2105 C C . GLU A 1 268 ? -16.719 2.396 -0.853 1.00 91.00 268 GLU A C 1
ATOM 2107 O O . GLU A 1 268 ? -17.249 3.503 -0.875 1.00 91.00 268 GLU A O 1
ATOM 2112 N N . LEU A 1 269 ? -15.673 2.131 -0.062 1.00 91.50 269 LEU A N 1
ATOM 2113 C CA . LEU A 1 269 ? -15.061 3.153 0.790 1.00 91.50 269 LEU A CA 1
ATOM 2114 C C . LEU A 1 269 ? -14.440 4.277 -0.058 1.00 91.50 269 LEU A C 1
ATOM 2116 O O . LEU A 1 269 ? -14.749 5.442 0.162 1.00 91.50 269 LEU A O 1
ATOM 2120 N N . THR A 1 270 ? -13.676 3.941 -1.103 1.00 92.06 270 THR A N 1
ATOM 2121 C CA . THR A 1 270 ? -13.159 4.918 -2.079 1.00 92.06 270 THR A CA 1
ATOM 2122 C C . THR A 1 270 ? -14.281 5.736 -2.721 1.00 92.06 270 THR A C 1
ATOM 2124 O O . THR A 1 270 ? -14.158 6.951 -2.849 1.00 92.06 270 THR A O 1
ATOM 2127 N N . LYS A 1 271 ? -15.394 5.094 -3.100 1.00 90.81 271 LYS A N 1
ATOM 2128 C CA . LYS A 1 271 ? -16.563 5.776 -3.670 1.00 90.81 271 LYS A CA 1
ATOM 2129 C C . LYS A 1 271 ? -17.159 6.798 -2.692 1.00 90.81 271 LYS A C 1
ATOM 2131 O O . LYS A 1 271 ? -17.399 7.928 -3.102 1.00 90.81 271 LYS A O 1
ATOM 2136 N N . ARG A 1 272 ? -17.322 6.447 -1.410 1.00 89.50 272 ARG A N 1
ATOM 2137 C CA . ARG A 1 272 ? -17.810 7.375 -0.370 1.00 89.50 272 ARG A CA 1
ATOM 2138 C C . ARG A 1 272 ? -16.914 8.596 -0.217 1.00 89.50 272 ARG A C 1
ATOM 2140 O O . ARG A 1 272 ? -17.422 9.709 -0.209 1.00 89.50 272 ARG A O 1
ATOM 2147 N N . LEU A 1 273 ? -15.598 8.394 -0.179 1.00 91.19 273 LEU A N 1
ATOM 2148 C CA . LEU A 1 273 ? -14.621 9.483 -0.074 1.00 91.19 273 LEU A CA 1
ATOM 2149 C C . LEU A 1 273 ? -14.677 10.436 -1.287 1.00 91.19 273 LEU A C 1
ATOM 2151 O O . LEU A 1 273 ? -14.472 11.640 -1.140 1.00 91.19 273 LEU A O 1
ATOM 2155 N N . ILE A 1 274 ? -15.005 9.928 -2.482 1.00 89.81 274 ILE A N 1
ATOM 2156 C CA . ILE A 1 274 ? -15.265 10.754 -3.676 1.00 89.81 274 ILE A CA 1
ATOM 2157 C C . ILE A 1 274 ? -16.600 11.508 -3.540 1.00 89.81 274 ILE A C 1
ATOM 2159 O O . ILE A 1 274 ? -16.653 12.711 -3.788 1.00 89.81 274 ILE A O 1
ATOM 2163 N N . GLU A 1 275 ? -17.676 10.836 -3.118 1.00 89.50 275 GLU A N 1
ATOM 2164 C CA . GLU A 1 275 ? -19.006 11.442 -2.914 1.00 89.50 275 GLU A CA 1
ATOM 2165 C C . GLU A 1 275 ? -18.990 12.540 -1.830 1.00 89.50 275 GLU A C 1
ATOM 2167 O O . GLU A 1 275 ? -19.648 13.571 -1.976 1.00 89.50 275 GLU A O 1
ATOM 2172 N N . GLN A 1 276 ? -18.173 12.361 -0.789 1.00 86.69 276 GLN A N 1
ATOM 2173 C CA . GLN A 1 276 ? -17.905 13.329 0.282 1.00 86.69 276 GLN A CA 1
ATOM 2174 C C . GLN A 1 276 ? -16.940 14.457 -0.131 1.00 86.69 276 GLN A C 1
ATOM 2176 O O . GLN A 1 276 ? -16.732 15.388 0.643 1.00 86.69 276 GLN A O 1
ATOM 2181 N N . LYS A 1 277 ? -16.383 14.409 -1.351 1.00 85.44 277 LYS A N 1
ATOM 2182 C CA . LYS A 1 277 ? -15.373 15.342 -1.889 1.00 85.44 277 LYS A CA 1
ATOM 2183 C C . LYS A 1 277 ? -14.037 15.363 -1.131 1.00 85.44 277 LYS A C 1
ATOM 2185 O O . LYS A 1 277 ? -13.272 16.311 -1.281 1.00 85.44 277 LYS A O 1
ATOM 2190 N N . GLU A 1 278 ? -13.716 14.315 -0.374 1.00 84.69 278 GLU A N 1
ATOM 2191 C CA . GLU A 1 278 ? -12.366 14.133 0.179 1.00 84.69 278 GLU A CA 1
ATOM 2192 C C . GLU A 1 278 ? -11.363 13.698 -0.906 1.00 84.69 278 GLU A C 1
ATOM 2194 O O . GLU A 1 278 ? -10.177 14.015 -0.823 1.00 84.69 278 GLU A O 1
ATOM 2199 N N . LEU A 1 279 ? -11.834 13.004 -1.953 1.00 86.56 279 LEU A N 1
ATOM 2200 C CA . LEU A 1 279 ? -11.019 12.557 -3.087 1.00 86.56 279 LEU A CA 1
ATOM 2201 C C . LEU A 1 279 ? -11.485 13.159 -4.417 1.00 86.56 279 LEU A C 1
ATOM 2203 O O . LEU A 1 279 ? -12.481 12.732 -5.001 1.00 86.56 279 LEU A O 1
ATOM 2207 N N . GLU A 1 280 ? -10.690 14.075 -4.969 1.00 87.06 280 GLU A N 1
ATOM 2208 C CA . GLU A 1 280 ? -10.855 14.565 -6.340 1.00 87.06 280 GLU A CA 1
ATOM 2209 C C . GLU A 1 280 ? -9.915 13.820 -7.304 1.00 87.06 280 GLU A C 1
ATOM 2211 O O . GLU A 1 280 ? -8.752 14.189 -7.472 1.00 87.06 280 GLU A O 1
ATOM 2216 N N . LEU A 1 281 ? -10.421 12.771 -7.966 1.00 81.06 281 LEU A N 1
ATOM 2217 C CA . LEU A 1 281 ? -9.620 11.877 -8.824 1.00 81.06 281 LEU A CA 1
ATOM 2218 C C . LEU A 1 281 ? -8.779 12.607 -9.889 1.00 81.06 281 LEU A C 1
ATOM 2220 O O . LEU A 1 281 ? -7.648 12.208 -10.144 1.00 81.06 281 LEU A O 1
ATOM 2224 N N . GLY A 1 282 ? -9.301 13.694 -10.467 1.00 83.25 282 GLY A N 1
ATOM 2225 C CA . GLY A 1 282 ? -8.609 14.506 -11.475 1.00 83.25 282 GLY A CA 1
ATOM 2226 C C . GLY A 1 282 ? -7.470 15.393 -10.948 1.00 83.25 282 GLY A C 1
ATOM 2227 O O . GLY A 1 282 ? -6.849 16.092 -11.746 1.00 83.25 282 GLY A O 1
ATOM 2228 N N . LYS A 1 283 ? -7.195 15.399 -9.636 1.00 88.31 283 LYS A N 1
ATOM 2229 C CA . LYS A 1 283 ? -6.128 16.198 -8.999 1.00 88.31 283 LYS A CA 1
ATOM 2230 C C . LYS A 1 283 ? -5.112 15.359 -8.207 1.00 88.31 283 LYS A C 1
ATOM 2232 O O . LYS A 1 283 ? -4.236 15.933 -7.567 1.00 88.31 283 LYS A O 1
ATOM 2237 N N . ILE A 1 284 ? -5.223 14.027 -8.221 1.00 92.44 284 ILE A N 1
ATOM 2238 C CA . ILE A 1 284 ? -4.421 13.127 -7.373 1.00 92.44 284 ILE A CA 1
ATOM 2239 C C . ILE A 1 284 ? -3.774 11.994 -8.183 1.00 92.44 284 ILE A C 1
ATOM 2241 O O . ILE A 1 284 ? -4.378 11.442 -9.099 1.00 92.44 284 ILE A O 1
ATOM 2245 N N . CYS A 1 285 ? -2.533 11.640 -7.851 1.00 94.19 285 CYS A N 1
ATOM 2246 C CA . CYS A 1 285 ? -1.823 10.498 -8.422 1.00 94.19 285 CYS A CA 1
ATOM 2247 C C . CYS A 1 285 ? -2.489 9.203 -7.937 1.00 94.19 285 CYS A C 1
ATOM 2249 O O . CYS A 1 285 ? -2.550 8.948 -6.732 1.00 94.19 285 CYS A O 1
ATOM 2251 N N . ARG A 1 286 ? -3.007 8.388 -8.863 1.00 92.81 286 ARG A N 1
ATOM 2252 C CA . ARG A 1 286 ? -3.813 7.193 -8.556 1.00 92.81 286 ARG A CA 1
ATOM 2253 C C . ARG A 1 286 ? -2.946 5.932 -8.590 1.00 92.81 286 ARG A C 1
ATOM 2255 O O . ARG A 1 286 ? -2.855 5.235 -9.600 1.00 92.81 286 ARG A O 1
ATOM 2262 N N . ILE A 1 287 ? -2.315 5.617 -7.460 1.00 93.38 287 ILE A N 1
ATOM 2263 C CA . ILE A 1 287 ? -1.507 4.407 -7.259 1.00 93.38 287 ILE A CA 1
ATOM 2264 C C . ILE A 1 287 ? -2.441 3.218 -6.979 1.00 93.38 287 ILE A C 1
ATOM 2266 O O . ILE A 1 287 ? -2.585 2.751 -5.847 1.00 93.38 287 ILE A O 1
ATOM 2270 N N . ILE A 1 288 ? -3.105 2.745 -8.038 1.00 90.50 288 ILE A N 1
ATOM 2271 C CA . ILE A 1 288 ? -4.082 1.649 -8.011 1.00 90.50 288 ILE A CA 1
ATOM 2272 C C . ILE A 1 288 ? -3.596 0.528 -8.951 1.00 90.50 288 ILE A C 1
ATOM 2274 O O . ILE A 1 288 ? -3.931 0.530 -10.138 1.00 90.50 288 ILE A O 1
ATOM 2278 N N . PRO A 1 289 ? -2.831 -0.465 -8.452 1.00 86.12 289 PRO A N 1
ATOM 2279 C CA . PRO A 1 289 ? -2.298 -1.558 -9.274 1.00 86.12 289 PRO A CA 1
ATOM 2280 C C . PRO A 1 289 ? -3.358 -2.314 -10.089 1.00 86.12 289 PRO A C 1
ATOM 2282 O O . PRO A 1 289 ? -3.082 -2.801 -11.185 1.00 86.12 289 PRO A O 1
ATOM 2285 N N . ASP A 1 290 ? -4.590 -2.398 -9.581 1.00 80.69 290 ASP A N 1
ATOM 2286 C CA . ASP A 1 290 ? -5.720 -3.037 -10.260 1.00 80.69 290 ASP A CA 1
ATOM 2287 C C . ASP A 1 290 ? -6.046 -2.401 -11.629 1.00 80.69 290 ASP A C 1
ATOM 2289 O O . ASP A 1 290 ? -6.434 -3.133 -12.540 1.00 80.69 290 ASP A O 1
ATOM 2293 N N . GLU A 1 291 ? -5.816 -1.095 -11.826 1.00 85.81 291 GLU A N 1
ATOM 2294 C CA . GLU A 1 291 ? -6.024 -0.429 -13.125 1.00 85.81 291 GLU A CA 1
ATOM 2295 C C . GLU A 1 291 ? -4.964 -0.828 -14.165 1.00 85.81 291 GLU A C 1
ATOM 2297 O O . GLU A 1 291 ? -5.243 -0.924 -15.362 1.00 85.81 291 GLU A O 1
ATOM 2302 N N . TRP A 1 292 ? -3.735 -1.107 -13.722 1.00 88.44 292 TRP A N 1
ATOM 2303 C CA . TRP A 1 292 ? -2.594 -1.304 -14.621 1.00 88.44 292 TRP A CA 1
ATOM 2304 C C . TRP A 1 292 ? -2.559 -2.694 -15.258 1.00 88.44 292 TRP A C 1
ATOM 2306 O O . TRP A 1 292 ? -1.964 -2.862 -16.319 1.00 88.44 292 TRP A O 1
ATOM 2316 N N . HIS A 1 293 ? -3.247 -3.680 -14.672 1.00 81.81 293 HIS A N 1
ATOM 2317 C CA . HIS A 1 293 ? -3.358 -5.032 -15.235 1.00 81.81 293 HIS A CA 1
ATOM 2318 C C . HIS A 1 293 ? -3.940 -5.017 -16.661 1.00 81.81 293 HIS A C 1
ATOM 2320 O O . HIS A 1 293 ? -3.530 -5.813 -17.504 1.00 81.81 293 HIS A O 1
ATOM 2326 N N . TYR A 1 294 ? -4.879 -4.105 -16.945 1.00 82.94 294 TYR A N 1
ATOM 2327 C CA . TYR A 1 294 ? -5.452 -3.935 -18.282 1.00 82.94 294 TYR A CA 1
ATOM 2328 C C . TYR A 1 294 ? -4.442 -3.296 -19.250 1.00 82.94 294 TYR A C 1
ATOM 2330 O O . TYR A 1 294 ? -4.244 -3.801 -20.355 1.00 82.94 294 TYR A O 1
ATOM 2338 N N . LEU A 1 295 ? -3.740 -2.245 -18.804 1.00 87.62 295 LEU A N 1
ATOM 2339 C CA . LEU A 1 295 ? -2.699 -1.551 -19.577 1.00 87.62 295 LEU A CA 1
ATOM 2340 C C . LEU A 1 295 ? -1.596 -2.527 -20.017 1.00 87.62 295 LEU A C 1
ATOM 2342 O O . LEU A 1 295 ? -1.284 -2.647 -21.200 1.00 87.62 295 LEU A O 1
ATOM 2346 N N . LEU A 1 296 ? -1.068 -3.287 -19.058 1.00 83.88 296 LEU A N 1
ATOM 2347 C CA . LEU A 1 296 ? -0.018 -4.286 -19.252 1.00 83.88 296 LEU A CA 1
ATOM 2348 C C . LEU A 1 296 ? -0.431 -5.445 -20.170 1.00 83.88 296 LEU A C 1
ATOM 2350 O O . LEU A 1 296 ? 0.423 -6.038 -20.836 1.00 83.88 296 LEU A O 1
ATOM 2354 N N . LYS A 1 297 ? -1.726 -5.778 -20.216 1.00 80.38 297 LYS A N 1
ATOM 2355 C CA . LYS A 1 297 ? -2.248 -6.851 -21.066 1.00 80.38 297 LYS A CA 1
ATOM 2356 C C . LYS A 1 297 ? -2.505 -6.409 -22.512 1.00 80.38 297 LYS A C 1
ATOM 2358 O O . LYS A 1 297 ? -2.311 -7.226 -23.409 1.00 80.38 297 LYS A O 1
ATOM 2363 N N . TYR A 1 298 ? -2.943 -5.166 -22.738 1.00 81.44 298 TYR A N 1
ATOM 2364 C CA . TYR A 1 298 ? -3.498 -4.747 -24.037 1.00 81.44 298 TYR A CA 1
ATOM 2365 C C . TYR A 1 298 ? -2.815 -3.551 -24.723 1.00 81.44 298 TYR A C 1
ATOM 2367 O O . TYR A 1 298 ? -3.027 -3.374 -25.919 1.00 81.44 298 TYR A O 1
ATOM 2375 N N . VAL A 1 299 ? -2.016 -2.731 -24.025 1.00 75.50 299 VAL A N 1
ATOM 2376 C CA . VAL A 1 299 ? -1.294 -1.603 -24.662 1.00 75.50 299 VAL A CA 1
ATOM 2377 C C . VAL A 1 299 ? 0.028 -2.054 -25.295 1.00 75.50 299 VAL A C 1
ATOM 2379 O O . VAL A 1 299 ? 0.441 -1.524 -26.326 1.00 75.50 299 VAL A O 1
ATOM 2382 N N . GLY A 1 300 ? 0.691 -3.040 -24.687 1.00 69.06 300 GLY A N 1
ATOM 2383 C CA . GLY A 1 300 ? 1.831 -3.735 -25.284 1.00 69.06 300 GLY A CA 1
ATOM 2384 C C . GLY A 1 300 ? 1.397 -4.862 -26.224 1.00 69.06 300 GLY A C 1
ATOM 2385 O O . GLY A 1 300 ? 0.210 -5.107 -26.430 1.00 69.06 300 GLY A O 1
ATOM 2386 N N . ASP A 1 301 ? 2.367 -5.607 -26.752 1.00 66.44 301 ASP A N 1
ATOM 2387 C CA . ASP A 1 301 ? 2.056 -6.829 -27.494 1.00 66.44 301 ASP A CA 1
ATOM 2388 C C . ASP A 1 301 ? 1.459 -7.890 -26.543 1.00 66.44 301 ASP A C 1
ATOM 2390 O O . ASP A 1 301 ? 2.028 -8.235 -25.496 1.00 66.44 301 ASP A O 1
ATOM 2394 N N . SER A 1 302 ? 0.267 -8.363 -26.903 1.00 58.78 302 SER A N 1
ATOM 2395 C CA . SER A 1 302 ? -0.558 -9.261 -26.097 1.00 58.78 302 SER A CA 1
ATOM 2396 C C . SER A 1 302 ? -0.081 -10.716 -26.117 1.00 58.78 302 SER A C 1
ATOM 2398 O O . SER A 1 302 ? -0.465 -11.472 -25.224 1.00 58.78 302 SER A O 1
ATOM 2400 N N . THR A 1 303 ? 0.795 -11.117 -27.053 1.00 59.22 303 THR A N 1
ATOM 2401 C CA . THR A 1 303 ? 1.343 -12.488 -27.064 1.00 59.22 303 THR A CA 1
ATOM 2402 C C . THR A 1 303 ? 2.415 -12.715 -25.999 1.00 59.22 303 THR A C 1
ATOM 2404 O O . THR A 1 303 ? 2.639 -13.862 -25.618 1.00 59.22 303 THR A O 1
ATOM 2407 N N . ASN A 1 304 ? 3.029 -11.643 -25.473 1.00 59.12 304 ASN A N 1
ATOM 2408 C CA . ASN A 1 304 ? 4.139 -11.723 -24.509 1.00 59.12 304 ASN A CA 1
ATOM 2409 C C . ASN A 1 304 ? 3.817 -12.606 -23.285 1.00 59.12 304 ASN A C 1
ATOM 2411 O O . ASN A 1 304 ? 4.662 -13.384 -22.846 1.00 59.12 304 ASN A O 1
ATOM 2415 N N . LEU A 1 305 ? 2.579 -12.538 -22.776 1.00 60.62 305 LEU A N 1
ATOM 2416 C CA . LEU A 1 305 ? 2.131 -13.291 -21.594 1.00 60.62 305 LEU A CA 1
ATOM 2417 C C . LEU A 1 305 ? 2.043 -14.816 -21.828 1.00 60.62 305 LEU A C 1
ATOM 2419 O O . LEU A 1 305 ? 1.743 -15.565 -20.898 1.00 60.62 305 LEU A O 1
ATOM 2423 N N . GLY A 1 306 ? 2.286 -15.285 -23.056 1.00 59.91 306 GLY A N 1
ATOM 2424 C CA . GLY A 1 306 ? 2.184 -16.686 -23.447 1.00 59.91 306 GLY A CA 1
ATOM 2425 C C . GLY A 1 306 ? 0.738 -17.180 -23.557 1.00 59.91 306 GLY A C 1
ATOM 2426 O O . GLY A 1 306 ? -0.219 -16.505 -23.171 1.00 59.91 306 GLY A O 1
ATOM 2427 N N . LEU A 1 307 ? 0.570 -18.393 -24.087 1.00 58.97 307 LEU A N 1
ATOM 2428 C CA . LEU A 1 307 ? -0.754 -18.979 -24.340 1.00 58.97 307 LEU A CA 1
ATOM 2429 C C . LEU A 1 307 ? -1.484 -19.445 -23.065 1.00 58.97 307 LEU A C 1
ATOM 2431 O O . LEU A 1 307 ? -2.707 -19.586 -23.084 1.00 58.97 307 LEU A O 1
ATOM 2435 N N . ASP A 1 308 ? -0.775 -19.670 -21.952 1.00 58.53 308 ASP A N 1
ATOM 2436 C CA . ASP A 1 308 ? -1.403 -20.123 -20.707 1.00 58.53 308 ASP A CA 1
ATOM 2437 C C . ASP A 1 308 ? -1.977 -18.968 -19.872 1.00 58.53 308 ASP A C 1
ATOM 2439 O O . ASP A 1 308 ? -1.342 -18.404 -18.975 1.00 58.53 308 ASP A O 1
ATOM 2443 N N . THR A 1 309 ? -3.254 -18.686 -20.121 1.00 60.81 309 THR A N 1
ATOM 2444 C CA . THR A 1 309 ? -4.034 -17.670 -19.404 1.00 60.81 309 THR A CA 1
ATOM 2445 C C . THR A 1 309 ? -4.134 -17.883 -17.890 1.00 60.81 309 THR A C 1
ATOM 2447 O O . THR A 1 309 ? -4.448 -16.933 -17.171 1.00 60.81 309 THR A O 1
ATOM 2450 N N . LYS A 1 310 ? -3.868 -19.094 -17.370 1.00 53.84 310 LYS A N 1
ATOM 2451 C CA . LYS A 1 310 ? -3.988 -19.407 -15.936 1.00 53.84 310 LYS A CA 1
ATOM 2452 C C . LYS A 1 310 ? -2.990 -18.614 -15.086 1.00 53.84 310 LYS A C 1
ATOM 2454 O O . LYS A 1 310 ? -3.308 -18.251 -13.954 1.00 53.84 310 LYS A O 1
ATOM 2459 N N . HIS A 1 311 ? -1.808 -18.323 -15.630 1.00 58.81 311 HIS A N 1
ATOM 2460 C CA . HIS A 1 311 ? -0.720 -17.660 -14.906 1.00 58.81 311 HIS A CA 1
ATOM 2461 C C . HIS A 1 311 ? -0.625 -16.147 -15.169 1.00 58.81 311 HIS A C 1
ATOM 2463 O O . HIS A 1 311 ? 0.039 -15.441 -14.407 1.00 58.81 311 HIS A O 1
ATOM 2469 N N . HIS A 1 312 ? -1.350 -15.616 -16.166 1.00 68.00 312 HIS A N 1
ATOM 2470 C CA . HIS A 1 312 ? -1.340 -14.188 -16.534 1.00 68.00 312 HIS A CA 1
ATOM 2471 C C . HIS A 1 312 ? -1.580 -13.261 -15.335 1.00 68.00 312 HIS A C 1
ATOM 2473 O O . HIS A 1 312 ? -0.872 -12.275 -15.167 1.00 68.00 312 HIS A O 1
ATOM 2479 N N . GLY A 1 313 ? -2.542 -13.588 -14.464 1.00 65.38 313 GLY A N 1
ATOM 2480 C CA . GLY A 1 313 ? -2.862 -12.766 -13.289 1.00 65.38 313 GLY A CA 1
ATOM 2481 C C . GLY A 1 313 ? -1.746 -12.693 -12.237 1.00 65.38 313 GLY A C 1
ATOM 2482 O O . GLY A 1 313 ? -1.692 -11.722 -11.487 1.00 65.38 313 GLY A O 1
ATOM 2483 N N . VAL A 1 314 ? -0.852 -13.687 -12.183 1.00 64.69 314 VAL A N 1
ATOM 2484 C CA . VAL A 1 314 ? 0.316 -13.684 -11.285 1.00 64.69 314 VAL A CA 1
ATOM 2485 C C . VAL A 1 314 ? 1.451 -12.867 -11.898 1.00 64.69 314 VAL A C 1
ATOM 2487 O O . VAL A 1 314 ? 2.024 -12.031 -11.207 1.00 64.69 314 VAL A O 1
ATOM 2490 N N . LEU A 1 315 ? 1.723 -13.046 -13.195 1.00 69.19 315 LEU A N 1
ATOM 2491 C CA . LEU A 1 315 ? 2.750 -12.282 -13.914 1.00 69.19 315 LEU A CA 1
ATOM 2492 C C . LEU A 1 315 ? 2.439 -10.777 -13.901 1.00 69.19 315 LEU A C 1
ATOM 2494 O O . LEU A 1 315 ? 3.250 -9.971 -13.450 1.00 69.19 315 LEU A O 1
ATOM 2498 N N . LEU A 1 316 ? 1.213 -10.404 -14.285 1.00 75.12 316 LEU A N 1
ATOM 2499 C CA . LEU A 1 316 ? 0.761 -9.011 -14.294 1.00 75.12 316 LEU A CA 1
ATOM 2500 C C . LEU A 1 316 ? 0.846 -8.363 -12.905 1.00 75.12 316 LEU A C 1
ATOM 2502 O O . LEU A 1 316 ? 1.242 -7.206 -12.801 1.00 75.12 316 LEU A O 1
ATOM 2506 N N . ARG A 1 317 ? 0.539 -9.104 -11.828 1.00 74.56 317 ARG A N 1
ATOM 2507 C CA . ARG A 1 317 ? 0.673 -8.604 -10.450 1.00 74.56 317 ARG A CA 1
ATOM 2508 C C . ARG A 1 317 ? 2.111 -8.187 -10.143 1.00 74.56 317 ARG A C 1
ATOM 2510 O O . ARG A 1 317 ? 2.307 -7.137 -9.539 1.00 74.56 317 ARG A O 1
ATOM 2517 N N . GLU A 1 318 ? 3.098 -8.979 -10.541 1.00 73.94 318 GLU A N 1
ATOM 2518 C CA . GLU A 1 318 ? 4.513 -8.666 -10.316 1.00 73.94 318 GLU A CA 1
ATOM 2519 C C . GLU A 1 318 ? 4.977 -7.475 -11.172 1.00 73.94 318 GLU A C 1
ATOM 2521 O O . GLU A 1 318 ? 5.630 -6.576 -10.647 1.00 73.94 318 GLU A O 1
ATOM 2526 N N . GLU A 1 319 ? 4.540 -7.374 -12.434 1.00 78.69 319 GLU A N 1
ATOM 2527 C CA . GLU A 1 319 ? 4.770 -6.176 -13.264 1.00 78.69 319 GLU A CA 1
ATOM 2528 C C . GLU A 1 319 ? 4.191 -4.901 -12.612 1.00 78.69 319 GLU A C 1
ATOM 2530 O O . GLU A 1 319 ? 4.826 -3.845 -12.639 1.00 78.69 319 GLU A O 1
ATOM 2535 N N . THR A 1 320 ? 3.035 -4.982 -11.933 1.00 84.69 320 THR A N 1
ATOM 2536 C CA . THR A 1 320 ? 2.508 -3.824 -11.182 1.00 84.69 320 THR A CA 1
ATOM 2537 C C . THR A 1 320 ? 3.356 -3.423 -9.972 1.00 84.69 320 THR A C 1
ATOM 2539 O O . THR A 1 320 ? 3.331 -2.255 -9.587 1.00 84.69 320 THR A O 1
ATOM 2542 N N . LEU A 1 321 ? 4.139 -4.334 -9.379 1.00 81.50 321 LEU A N 1
ATOM 2543 C CA . LEU A 1 321 ? 5.074 -3.965 -8.308 1.00 81.50 321 LEU A CA 1
ATOM 2544 C C . LEU A 1 321 ? 6.217 -3.107 -8.864 1.00 81.50 321 LEU A C 1
ATOM 2546 O O . LEU A 1 321 ? 6.515 -2.072 -8.274 1.00 81.50 321 LEU A O 1
ATOM 2550 N N . ILE A 1 322 ? 6.755 -3.467 -10.035 1.00 81.56 322 ILE A N 1
ATOM 2551 C CA . ILE A 1 322 ? 7.806 -2.705 -10.732 1.00 81.56 322 ILE A CA 1
ATOM 2552 C C . ILE A 1 322 ? 7.316 -1.288 -11.063 1.00 81.56 322 ILE A C 1
ATOM 2554 O O . ILE A 1 322 ? 8.005 -0.312 -10.779 1.00 81.56 322 ILE A O 1
ATOM 2558 N N . ILE A 1 323 ? 6.102 -1.147 -11.610 1.00 89.94 323 ILE A N 1
ATOM 2559 C CA . ILE A 1 323 ? 5.518 0.175 -11.907 1.00 89.94 323 ILE A CA 1
ATOM 2560 C C . ILE A 1 323 ? 5.384 1.013 -10.629 1.00 89.94 323 ILE A C 1
ATOM 2562 O O . ILE A 1 323 ? 5.746 2.190 -10.624 1.00 89.94 323 ILE A O 1
ATOM 2566 N N . ARG A 1 32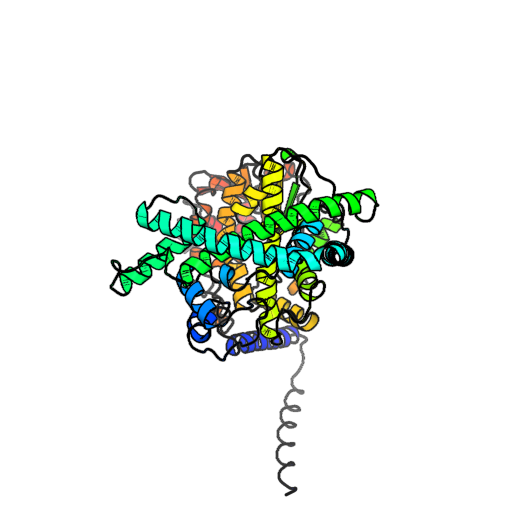4 ? 4.913 0.412 -9.527 1.00 90.75 324 ARG A N 1
ATOM 2567 C CA . ARG A 1 324 ? 4.810 1.103 -8.234 1.00 90.75 324 ARG A CA 1
ATOM 2568 C C . ARG A 1 324 ? 6.183 1.533 -7.714 1.00 90.75 324 ARG A C 1
ATOM 2570 O O . ARG A 1 324 ? 6.300 2.643 -7.210 1.00 90.75 324 ARG A O 1
ATOM 2577 N N . GLU A 1 325 ? 7.202 0.687 -7.836 1.00 87.75 325 GLU A N 1
ATOM 2578 C CA . GLU A 1 325 ? 8.583 1.006 -7.451 1.00 87.75 325 GLU A CA 1
ATOM 2579 C C . GLU A 1 325 ? 9.138 2.186 -8.259 1.00 87.75 325 GLU A C 1
ATOM 2581 O O . GLU A 1 325 ? 9.706 3.097 -7.664 1.00 87.75 325 GLU A O 1
ATOM 2586 N N . ILE A 1 326 ? 8.892 2.244 -9.576 1.00 89.44 326 ILE A N 1
ATOM 2587 C CA . ILE A 1 326 ? 9.287 3.384 -10.425 1.00 89.44 326 ILE A CA 1
ATOM 2588 C C . ILE A 1 326 ? 8.592 4.682 -9.970 1.00 89.44 326 ILE A C 1
ATOM 2590 O O . ILE A 1 326 ? 9.257 5.708 -9.827 1.00 89.44 326 ILE A O 1
ATOM 2594 N N . ILE A 1 327 ? 7.278 4.646 -9.700 1.00 93.69 327 ILE A N 1
ATOM 2595 C CA . ILE A 1 327 ? 6.519 5.813 -9.206 1.00 93.69 327 ILE A CA 1
ATOM 2596 C C . ILE A 1 327 ? 7.052 6.274 -7.841 1.00 93.69 327 ILE A C 1
ATOM 2598 O O . ILE A 1 327 ? 7.307 7.460 -7.638 1.00 93.69 327 ILE A O 1
ATOM 2602 N N . MET A 1 328 ? 7.241 5.344 -6.899 1.00 92.19 328 MET A N 1
ATOM 2603 C CA . MET A 1 328 ? 7.709 5.668 -5.548 1.00 92.19 328 MET A CA 1
ATOM 2604 C C . MET A 1 328 ? 9.145 6.200 -5.550 1.00 92.19 328 MET A C 1
ATOM 2606 O O . MET A 1 328 ? 9.410 7.180 -4.860 1.00 92.19 328 MET A O 1
ATOM 2610 N N . ALA A 1 329 ? 10.049 5.616 -6.344 1.00 90.19 329 ALA A N 1
ATOM 2611 C CA . ALA A 1 329 ? 11.414 6.115 -6.507 1.00 90.19 329 ALA A CA 1
ATOM 2612 C C . ALA A 1 329 ? 11.424 7.541 -7.078 1.00 90.19 329 ALA A C 1
ATOM 2614 O O . ALA A 1 329 ? 12.056 8.420 -6.501 1.00 90.19 329 ALA A O 1
ATOM 2615 N N . SER A 1 330 ? 10.634 7.800 -8.129 1.00 91.25 330 SER A N 1
ATOM 2616 C CA . SER A 1 330 ? 10.483 9.147 -8.692 1.00 91.25 330 SER A CA 1
ATOM 2617 C C . SER A 1 330 ? 10.015 10.160 -7.642 1.00 91.25 330 SER A C 1
ATOM 2619 O O . SER A 1 330 ? 10.609 11.227 -7.523 1.00 91.25 330 SER A O 1
ATOM 2621 N N . PHE A 1 331 ? 9.008 9.831 -6.827 1.00 94.50 331 PHE A N 1
ATOM 2622 C CA . PHE A 1 331 ? 8.547 10.736 -5.768 1.00 94.50 331 PHE A CA 1
ATOM 2623 C C . PHE A 1 331 ? 9.582 10.928 -4.652 1.00 94.50 331 PHE A C 1
ATOM 2625 O O . PHE A 1 331 ? 9.730 12.046 -4.169 1.00 94.50 331 PHE A O 1
ATOM 2632 N N . ILE A 1 332 ? 10.332 9.889 -4.270 1.00 94.25 332 ILE A N 1
ATOM 2633 C CA . ILE A 1 332 ? 11.438 10.009 -3.306 1.00 94.25 332 ILE A CA 1
ATOM 2634 C C . ILE A 1 332 ? 12.509 10.972 -3.833 1.00 94.25 332 ILE A C 1
ATOM 2636 O O . ILE A 1 332 ? 12.957 11.845 -3.090 1.00 94.25 332 ILE A O 1
ATOM 2640 N N . ASP A 1 333 ? 12.892 10.853 -5.104 1.00 93.25 333 ASP A N 1
ATOM 2641 C CA . ASP A 1 333 ? 13.906 11.716 -5.712 1.00 93.25 333 ASP A CA 1
ATOM 2642 C C . ASP A 1 333 ? 13.413 13.162 -5.858 1.00 93.25 333 ASP A C 1
ATOM 2644 O O . ASP A 1 333 ? 14.155 14.090 -5.537 1.00 93.25 333 ASP A O 1
ATOM 2648 N N . LEU A 1 334 ? 12.153 13.384 -6.251 1.00 93.75 334 LEU A N 1
ATOM 2649 C CA . LEU A 1 334 ? 11.556 14.725 -6.281 1.00 93.75 334 LEU A CA 1
ATOM 2650 C C . LEU A 1 334 ? 11.540 15.363 -4.881 1.00 93.75 334 LEU A C 1
ATOM 2652 O O . LEU A 1 334 ? 12.004 16.492 -4.722 1.00 93.75 334 LEU A O 1
ATOM 2656 N N . ILE A 1 335 ? 11.097 14.632 -3.850 1.00 94.50 335 ILE A N 1
ATOM 2657 C CA . ILE A 1 335 ? 11.053 15.131 -2.463 1.00 94.50 335 ILE A CA 1
ATOM 2658 C C . ILE A 1 335 ? 12.465 15.449 -1.945 1.00 94.50 335 ILE A C 1
ATOM 2660 O O . ILE A 1 335 ? 12.677 16.512 -1.364 1.00 94.50 335 ILE A O 1
ATOM 2664 N N . ARG A 1 336 ? 13.451 14.573 -2.191 1.00 94.06 336 ARG A N 1
ATOM 2665 C CA . ARG A 1 336 ? 14.859 14.791 -1.800 1.00 94.06 336 ARG A CA 1
ATOM 2666 C C . ARG A 1 336 ? 15.482 16.015 -2.469 1.00 94.06 336 ARG A C 1
ATOM 2668 O O . ARG A 1 336 ? 16.280 16.701 -1.840 1.00 94.06 336 ARG A O 1
ATOM 2675 N N . ASN A 1 337 ? 15.099 16.301 -3.711 1.00 94.44 337 ASN A N 1
ATOM 2676 C CA . ASN A 1 337 ? 15.544 17.479 -4.457 1.00 94.44 337 ASN A CA 1
ATOM 2677 C C . ASN A 1 337 ? 14.672 18.729 -4.204 1.00 94.44 337 ASN A C 1
ATOM 2679 O O . ASN A 1 337 ? 14.826 19.730 -4.902 1.00 94.44 337 ASN A O 1
ATOM 2683 N N . ASN A 1 338 ? 13.766 18.688 -3.216 1.00 93.00 338 ASN A N 1
ATOM 2684 C CA . ASN A 1 338 ? 12.823 19.760 -2.875 1.00 93.00 338 ASN A CA 1
ATOM 2685 C C . ASN A 1 338 ? 11.961 20.231 -4.069 1.00 93.00 338 ASN A C 1
ATOM 2687 O O . ASN A 1 338 ? 11.674 21.419 -4.228 1.00 93.00 338 ASN A O 1
ATOM 2691 N N . GLN A 1 339 ? 11.567 19.294 -4.933 1.00 95.25 339 GLN A N 1
ATOM 2692 C CA . GLN A 1 339 ? 10.720 19.535 -6.099 1.00 95.25 339 GLN A CA 1
ATOM 2693 C C . GLN A 1 339 ? 9.252 19.170 -5.808 1.00 95.25 339 GLN A C 1
ATOM 2695 O O . GLN A 1 339 ? 8.993 18.275 -4.998 1.00 95.25 339 GLN A O 1
ATOM 2700 N N . PRO A 1 340 ? 8.274 19.833 -6.460 1.00 95.06 340 PRO A N 1
ATOM 2701 C CA . PRO A 1 340 ? 6.863 19.533 -6.251 1.00 95.06 340 PRO A CA 1
ATOM 2702 C C . PRO A 1 340 ? 6.471 18.098 -6.631 1.00 95.06 340 PRO A C 1
ATOM 2704 O O . PRO A 1 340 ? 6.921 17.554 -7.640 1.00 95.06 340 PRO A O 1
ATOM 2707 N N . VAL A 1 341 ? 5.560 17.519 -5.850 1.00 94.94 341 VAL A N 1
ATOM 2708 C CA . VAL A 1 341 ? 4.963 16.189 -6.036 1.00 94.94 341 VAL A CA 1
ATOM 2709 C C . VAL A 1 341 ? 3.436 16.267 -5.915 1.00 94.94 341 VAL A C 1
ATOM 2711 O O . VAL A 1 341 ? 2.922 17.094 -5.160 1.00 94.94 341 VAL A O 1
ATOM 2714 N N . PRO A 1 342 ? 2.667 15.435 -6.636 1.00 95.31 342 PRO A N 1
ATOM 2715 C CA . PRO A 1 342 ? 1.213 15.445 -6.526 1.00 95.31 342 PRO A CA 1
ATOM 2716 C C . PRO A 1 342 ? 0.724 14.893 -5.184 1.00 95.31 342 PRO A C 1
ATOM 2718 O O . PRO A 1 342 ? 1.364 14.054 -4.540 1.00 95.31 342 PRO A O 1
ATOM 2721 N N . HIS A 1 343 ? -0.487 15.301 -4.803 1.00 96.12 343 HIS A N 1
ATOM 2722 C CA . HIS A 1 343 ? -1.289 14.544 -3.843 1.00 96.12 343 HIS A CA 1
ATOM 2723 C C . HIS A 1 343 ? -1.474 13.104 -4.333 1.00 96.12 343 HIS A C 1
ATOM 2725 O O . HIS A 1 343 ? -1.561 12.853 -5.535 1.00 96.12 343 HIS A O 1
ATOM 2731 N N . CYS A 1 344 ? -1.528 12.148 -3.414 1.00 95.50 344 CYS A N 1
ATOM 2732 C CA . CYS A 1 344 ? -1.505 10.725 -3.746 1.00 95.50 344 CYS A CA 1
ATOM 2733 C C . CYS A 1 344 ? -2.761 10.016 -3.240 1.00 95.50 344 CYS A C 1
ATOM 2735 O O . CYS A 1 344 ? -3.197 10.259 -2.121 1.00 95.50 344 CYS A O 1
ATOM 2737 N N . PHE A 1 345 ? -3.296 9.088 -4.029 1.00 95.44 345 PHE A N 1
ATOM 2738 C CA . PHE A 1 345 ? -4.260 8.081 -3.597 1.00 95.44 345 PHE A CA 1
ATOM 2739 C C . PHE A 1 345 ? -3.664 6.693 -3.829 1.00 95.44 345 PHE A C 1
ATOM 2741 O O . PHE A 1 345 ? -3.274 6.364 -4.949 1.00 95.44 345 PHE A O 1
ATOM 2748 N N . MET A 1 346 ? -3.580 5.879 -2.779 1.00 94.81 346 MET A N 1
ATOM 2749 C CA . MET A 1 346 ? -2.952 4.559 -2.803 1.00 94.81 346 MET A CA 1
ATOM 2750 C C . MET A 1 346 ? -3.949 3.483 -2.372 1.00 94.81 346 MET A C 1
ATOM 2752 O O . MET A 1 346 ? -4.393 3.482 -1.224 1.00 94.81 346 MET A O 1
ATOM 2756 N N . GLU A 1 347 ? -4.244 2.518 -3.247 1.00 93.00 347 GLU A N 1
ATOM 2757 C CA . GLU A 1 347 ? -4.937 1.295 -2.825 1.00 93.00 347 GLU A CA 1
ATOM 2758 C C . GLU A 1 347 ? -3.908 0.234 -2.413 1.00 93.00 347 GLU A C 1
ATOM 2760 O O . GLU A 1 347 ? -3.043 -0.166 -3.199 1.00 93.00 347 GLU A O 1
ATOM 2765 N N . VAL A 1 348 ? -4.000 -0.246 -1.171 1.00 92.88 348 VAL A N 1
ATOM 2766 C CA . VAL A 1 348 ? -3.081 -1.248 -0.613 1.00 92.88 348 VAL A CA 1
ATOM 2767 C C . VAL A 1 348 ? -3.838 -2.371 0.093 1.00 92.88 348 VAL A C 1
ATOM 2769 O O . VAL A 1 348 ? -5.022 -2.261 0.403 1.00 92.88 348 VAL A O 1
ATOM 2772 N N . ILE A 1 349 ? -3.149 -3.485 0.362 1.00 90.81 349 ILE A N 1
ATOM 2773 C CA . ILE A 1 349 ? -3.691 -4.528 1.245 1.00 90.81 349 ILE A CA 1
ATOM 2774 C C . ILE A 1 349 ? -3.430 -4.157 2.707 1.00 90.81 349 ILE A C 1
ATOM 2776 O O . ILE A 1 349 ? -4.357 -4.117 3.505 1.00 90.81 349 ILE A O 1
ATOM 2780 N N . ILE A 1 350 ? -2.177 -3.842 3.039 1.00 92.19 350 ILE A N 1
ATOM 2781 C CA . ILE A 1 350 ? -1.711 -3.635 4.416 1.00 92.19 350 ILE A CA 1
ATOM 2782 C C . ILE A 1 350 ? -1.163 -2.203 4.557 1.00 92.19 350 ILE A C 1
ATOM 2784 O O . ILE A 1 350 ? -0.338 -1.807 3.725 1.00 92.19 350 ILE A O 1
ATOM 2788 N N . PRO A 1 351 ? -1.560 -1.425 5.572 1.00 91.94 351 PRO A N 1
ATOM 2789 C CA . PRO A 1 351 ? -1.063 -0.069 5.792 1.00 91.94 351 PRO A CA 1
ATOM 2790 C C . PRO A 1 351 ? 0.258 -0.072 6.599 1.00 91.94 351 PRO A C 1
ATOM 2792 O O . PRO A 1 351 ? 0.317 0.470 7.696 1.00 91.94 351 PRO A O 1
ATOM 2795 N N . THR A 1 352 ? 1.311 -0.726 6.088 1.00 91.94 352 THR A N 1
ATOM 2796 C CA . THR A 1 352 ? 2.589 -0.918 6.815 1.00 91.94 352 THR A CA 1
ATOM 2797 C C . THR A 1 352 ? 3.282 0.399 7.178 1.00 91.94 352 THR A C 1
ATOM 2799 O O . THR A 1 352 ? 3.162 1.393 6.456 1.00 91.94 352 THR A O 1
ATOM 2802 N N . SER A 1 353 ? 4.085 0.395 8.245 1.00 89.12 353 SER A N 1
ATOM 2803 C CA . SER A 1 353 ? 4.847 1.573 8.701 1.00 89.12 353 SER A CA 1
ATOM 2804 C C . SER A 1 353 ? 5.751 2.180 7.615 1.00 89.12 353 SER A C 1
ATOM 2806 O O . SER A 1 353 ? 5.872 3.397 7.519 1.00 89.12 353 SER A O 1
ATOM 2808 N N . GLU A 1 354 ? 6.317 1.358 6.726 1.00 89.00 354 GLU A N 1
ATOM 2809 C CA . GLU A 1 354 ? 7.086 1.807 5.550 1.00 89.00 354 GLU A CA 1
ATOM 2810 C C . GLU A 1 354 ? 6.251 2.675 4.591 1.00 89.00 354 GLU A C 1
ATOM 2812 O O . GLU A 1 354 ? 6.733 3.669 4.046 1.00 89.00 354 GLU A O 1
ATOM 2817 N N . ARG A 1 355 ? 4.978 2.307 4.381 1.00 91.38 355 ARG A N 1
ATOM 2818 C CA . ARG A 1 355 ? 4.049 3.048 3.515 1.00 91.38 355 ARG A CA 1
ATOM 2819 C C . ARG A 1 355 ? 3.639 4.363 4.158 1.00 91.38 355 ARG A C 1
ATOM 2821 O O . ARG A 1 355 ? 3.520 5.353 3.442 1.00 91.38 355 ARG A O 1
ATOM 2828 N N . MET A 1 356 ? 3.491 4.384 5.482 1.00 92.25 356 MET A N 1
ATOM 2829 C CA . MET A 1 356 ? 3.242 5.618 6.227 1.00 92.25 356 MET A CA 1
ATOM 2830 C C . MET A 1 356 ? 4.445 6.563 6.176 1.00 92.25 356 MET A C 1
ATOM 2832 O O . MET A 1 356 ? 4.280 7.724 5.817 1.00 92.25 356 MET A O 1
ATOM 2836 N N . ALA A 1 357 ? 5.660 6.057 6.401 1.00 91.25 357 ALA A N 1
ATOM 2837 C CA . ALA A 1 357 ? 6.886 6.849 6.302 1.00 91.25 357 ALA A CA 1
ATOM 2838 C C . ALA A 1 357 ? 7.115 7.420 4.888 1.00 91.25 357 ALA A C 1
ATOM 2840 O O . ALA A 1 357 ? 7.551 8.559 4.737 1.00 91.25 357 ALA A O 1
ATOM 2841 N N . PHE A 1 358 ? 6.771 6.675 3.830 1.00 91.50 358 PHE A N 1
ATOM 2842 C CA . PHE A 1 358 ? 6.746 7.218 2.467 1.00 91.50 358 PHE A CA 1
ATOM 2843 C C . PHE A 1 358 ? 5.672 8.306 2.284 1.00 91.50 358 PHE A C 1
ATOM 2845 O O . PHE A 1 358 ? 5.907 9.310 1.606 1.00 91.50 358 PHE A O 1
ATOM 2852 N N . ALA A 1 359 ? 4.490 8.116 2.870 1.00 92.88 359 ALA A N 1
ATOM 2853 C CA . ALA A 1 359 ? 3.363 9.036 2.763 1.00 92.88 359 ALA A CA 1
ATOM 2854 C C . ALA A 1 359 ? 3.608 10.378 3.478 1.00 92.88 359 ALA A C 1
ATOM 2856 O O . ALA A 1 359 ? 3.180 11.411 2.962 1.00 92.88 359 ALA A O 1
ATOM 2857 N N . THR A 1 360 ? 4.342 10.377 4.597 1.00 94.25 360 THR A N 1
ATOM 2858 C CA . THR A 1 360 ? 4.709 11.591 5.350 1.00 94.25 360 THR A CA 1
ATOM 2859 C C . THR A 1 360 ? 6.082 12.170 4.998 1.00 94.25 360 THR A C 1
ATOM 2861 O O . THR A 1 360 ? 6.418 13.273 5.430 1.00 94.25 360 THR A O 1
ATOM 2864 N N . MET A 1 361 ? 6.872 11.485 4.161 1.00 92.88 361 MET A N 1
ATOM 2865 C CA . MET A 1 361 ? 8.191 11.953 3.721 1.00 92.88 361 MET A CA 1
ATOM 2866 C C . MET A 1 361 ? 8.154 13.414 3.241 1.00 92.88 361 MET A C 1
ATOM 2868 O O . MET A 1 361 ? 7.321 13.780 2.406 1.00 92.88 361 MET A O 1
ATOM 2872 N N . GLY A 1 362 ? 9.076 14.228 3.769 1.00 90.31 362 GLY A N 1
ATOM 2873 C CA . GLY A 1 362 ? 9.160 15.668 3.505 1.00 90.31 362 GLY A CA 1
ATOM 2874 C C . GLY A 1 362 ? 8.188 16.535 4.320 1.00 90.31 362 GLY A C 1
ATOM 2875 O O . GLY A 1 362 ? 7.968 17.686 3.954 1.00 90.31 362 GLY A O 1
ATOM 2876 N N . GLY A 1 363 ? 7.609 16.002 5.403 1.00 92.50 363 GLY A N 1
ATOM 2877 C CA . GLY A 1 363 ? 6.626 16.697 6.245 1.00 92.50 363 GLY A CA 1
ATOM 2878 C C . GLY A 1 363 ? 5.193 16.629 5.709 1.00 92.50 363 GLY A C 1
ATOM 2879 O O . GLY A 1 363 ? 4.349 17.431 6.108 1.00 92.50 363 GLY A O 1
ATOM 2880 N N . GLY A 1 364 ? 4.931 15.706 4.780 1.00 94.31 364 GLY A N 1
ATOM 2881 C CA . GLY A 1 364 ? 3.608 15.466 4.216 1.00 94.31 364 GLY A CA 1
ATOM 2882 C C . GLY A 1 364 ? 2.641 14.854 5.228 1.00 94.31 364 GLY A C 1
ATOM 2883 O O . GLY A 1 364 ? 3.021 14.406 6.310 1.00 94.31 364 GLY A O 1
ATOM 2884 N N . SER A 1 365 ? 1.367 14.811 4.853 1.00 95.75 365 SER A N 1
ATOM 2885 C CA . SER A 1 365 ? 0.295 14.243 5.672 1.00 95.75 365 SER A CA 1
ATOM 2886 C C . SER A 1 365 ? -0.252 12.948 5.080 1.00 95.75 365 SER A C 1
ATOM 2888 O O . SER A 1 365 ? -0.283 12.771 3.858 1.00 95.75 365 SER A O 1
ATOM 2890 N N . VAL A 1 366 ? -0.712 12.041 5.944 1.00 96.44 366 VAL A N 1
ATOM 2891 C CA . VAL A 1 366 ? -1.329 10.773 5.542 1.00 96.44 366 VAL A CA 1
ATOM 2892 C C . VAL A 1 366 ? -2.702 10.586 6.182 1.00 96.44 366 VAL A C 1
ATOM 2894 O O . VAL A 1 366 ? -2.850 10.671 7.401 1.00 96.44 366 VAL A O 1
ATOM 2897 N N . LYS A 1 367 ? -3.701 10.291 5.344 1.00 96.25 367 LYS A N 1
ATOM 2898 C CA . LYS A 1 367 ? -5.037 9.852 5.757 1.00 96.25 367 LYS A CA 1
ATOM 2899 C C . LYS A 1 367 ? -5.241 8.398 5.345 1.00 96.25 367 LYS A C 1
ATOM 2901 O O . LYS A 1 367 ? -5.370 8.106 4.156 1.00 96.25 367 LYS A O 1
ATOM 2906 N N . CYS A 1 368 ? -5.243 7.476 6.303 1.00 97.44 368 CYS A N 1
ATOM 2907 C CA . CYS A 1 368 ? -5.457 6.055 6.044 1.00 97.44 368 CYS A CA 1
ATOM 2908 C C . CYS A 1 368 ? -6.881 5.625 6.414 1.00 97.44 368 CYS A C 1
ATOM 2910 O O . CYS A 1 368 ? -7.318 5.824 7.539 1.00 97.44 368 CYS A O 1
ATOM 2912 N N . TYR A 1 369 ? -7.568 4.940 5.507 1.00 97.06 369 TYR A N 1
ATOM 2913 C CA . TYR A 1 369 ? -8.883 4.351 5.737 1.00 97.06 369 TYR A CA 1
ATOM 2914 C C . TYR A 1 369 ? -8.773 2.840 5.521 1.00 97.06 369 TYR A C 1
ATOM 2916 O O . TYR A 1 369 ? -8.581 2.357 4.401 1.00 97.06 369 TYR A O 1
ATOM 2924 N N . LEU A 1 370 ? -8.828 2.077 6.607 1.00 96.94 370 LEU A N 1
ATOM 2925 C CA . LEU A 1 370 ? -8.692 0.626 6.597 1.00 96.94 370 LEU A CA 1
ATOM 2926 C C . LEU A 1 370 ? -10.073 -0.026 6.600 1.00 96.94 370 LEU A C 1
ATOM 2928 O O . LEU A 1 370 ? -10.862 0.169 7.518 1.00 96.94 370 LEU A O 1
ATOM 2932 N N . THR A 1 371 ? -10.351 -0.850 5.595 1.00 95.75 371 THR A N 1
ATOM 2933 C CA . THR A 1 371 ? -11.540 -1.706 5.603 1.00 95.75 371 THR A CA 1
ATOM 2934 C C . THR A 1 371 ? -11.319 -2.932 6.482 1.00 95.75 371 THR A C 1
ATOM 2936 O O . THR A 1 371 ? -10.386 -3.705 6.246 1.00 95.75 371 THR A O 1
ATOM 2939 N N . SER A 1 372 ? -12.203 -3.131 7.460 1.00 93.31 372 SER A N 1
ATOM 2940 C CA . SER A 1 372 ? -12.305 -4.373 8.225 1.00 93.31 372 SER A CA 1
ATOM 2941 C C . SER A 1 372 ? -13.548 -5.173 7.838 1.00 93.31 372 SER A C 1
ATOM 2943 O O . SER A 1 372 ? -14.479 -4.662 7.211 1.00 93.31 372 SER A O 1
ATOM 2945 N N . HIS A 1 373 ? -13.537 -6.460 8.176 1.00 90.44 373 HIS A N 1
ATOM 2946 C CA . HIS A 1 373 ? -14.644 -7.368 7.923 1.00 90.44 373 HIS A CA 1
ATOM 2947 C C . HIS A 1 373 ? -14.626 -8.535 8.920 1.00 90.44 373 HIS A C 1
ATOM 2949 O O . HIS A 1 373 ? -13.639 -9.268 9.014 1.00 90.44 373 HIS A O 1
ATOM 2955 N N . ASN A 1 374 ? -15.739 -8.746 9.623 1.00 84.00 374 ASN A N 1
ATOM 2956 C CA . ASN A 1 374 ? -15.818 -9.682 10.752 1.00 84.00 374 ASN A CA 1
ATOM 2957 C C . ASN A 1 374 ? -16.187 -11.119 10.354 1.00 84.00 374 ASN A C 1
ATOM 2959 O O . ASN A 1 374 ? -16.044 -12.041 11.150 1.00 84.00 374 ASN A O 1
ATOM 2963 N N . ASN A 1 375 ? -16.643 -11.327 9.115 1.00 83.50 375 ASN A N 1
ATOM 2964 C CA . ASN A 1 375 ? -17.004 -12.644 8.584 1.00 83.50 375 ASN A CA 1
ATOM 2965 C C . ASN A 1 375 ? -16.125 -13.039 7.370 1.00 83.50 375 ASN A C 1
ATOM 2967 O O . ASN A 1 375 ? -16.476 -12.724 6.229 1.00 83.50 375 ASN A O 1
ATOM 2971 N N . PRO A 1 376 ? -14.981 -13.725 7.571 1.00 83.38 376 PRO A N 1
ATOM 2972 C CA . PRO A 1 376 ? -14.053 -14.100 6.496 1.00 83.38 376 PRO A CA 1
ATOM 2973 C C . PRO A 1 376 ? -14.675 -14.964 5.392 1.00 83.38 376 PRO A C 1
ATOM 2975 O O . PRO A 1 376 ? -14.284 -14.846 4.231 1.00 83.38 376 PRO A O 1
ATOM 2978 N N . ILE A 1 377 ? -15.670 -15.798 5.719 1.00 81.06 377 ILE A N 1
ATOM 2979 C CA . ILE A 1 377 ? -16.380 -16.633 4.735 1.00 81.06 377 ILE A CA 1
ATOM 2980 C C . ILE A 1 377 ? -17.078 -15.738 3.708 1.00 81.06 377 ILE A C 1
ATOM 2982 O O . ILE A 1 377 ? -16.915 -15.943 2.505 1.00 81.06 377 ILE A O 1
ATOM 2986 N N . LYS A 1 378 ? -17.783 -14.697 4.170 1.00 82.81 378 LYS A N 1
ATOM 2987 C CA . LYS A 1 378 ? -18.476 -13.732 3.303 1.00 82.81 378 LYS A CA 1
ATOM 2988 C C . LYS A 1 378 ? -17.520 -12.951 2.399 1.00 82.81 378 LYS A C 1
ATOM 2990 O O . LYS A 1 378 ? -17.839 -12.756 1.229 1.00 82.81 378 LYS A O 1
ATOM 2995 N N . VAL A 1 379 ? -16.324 -12.598 2.879 1.00 84.88 379 VAL A N 1
ATOM 2996 C CA . VAL A 1 379 ? -15.274 -11.975 2.044 1.00 84.88 379 VAL A CA 1
ATOM 2997 C C . VAL A 1 379 ? -14.878 -12.893 0.881 1.00 84.88 379 VAL A C 1
ATOM 2999 O O . VAL A 1 379 ? -14.762 -12.447 -0.263 1.00 84.88 379 VAL A O 1
ATOM 3002 N N . VAL A 1 380 ? -14.707 -14.193 1.143 1.00 80.31 380 VAL A N 1
ATOM 3003 C CA . VAL A 1 380 ? -14.369 -15.156 0.087 1.00 80.31 380 VAL A CA 1
ATOM 3004 C C . VAL A 1 380 ? -15.553 -15.399 -0.858 1.00 80.31 380 VAL A C 1
ATOM 3006 O O . VAL A 1 380 ? -15.345 -15.426 -2.071 1.00 80.31 380 VAL A O 1
ATOM 3009 N N . GLU A 1 381 ? -16.788 -15.505 -0.352 1.00 78.25 381 GLU A N 1
ATOM 3010 C CA . GLU A 1 381 ? -18.001 -15.576 -1.187 1.00 78.25 381 GLU A CA 1
ATOM 3011 C C . G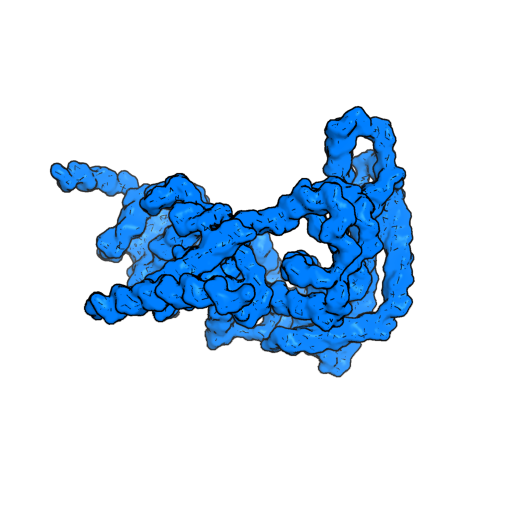LU A 1 381 ? -18.105 -14.361 -2.130 1.00 78.25 381 GLU A C 1
ATOM 3013 O O . GLU A 1 381 ? -18.290 -14.534 -3.337 1.00 78.25 381 GLU A O 1
ATOM 3018 N N . GLY A 1 382 ? -17.894 -13.143 -1.616 1.00 78.81 382 GLY A N 1
ATOM 3019 C CA . GLY A 1 382 ? -17.865 -11.909 -2.406 1.00 78.81 382 GLY A CA 1
ATOM 3020 C C . GLY A 1 382 ? -16.754 -11.896 -3.461 1.00 78.81 382 GLY A C 1
ATOM 3021 O O . GLY A 1 382 ? -16.968 -11.461 -4.596 1.00 78.81 382 GLY A O 1
ATOM 3022 N N . SER A 1 383 ? -15.577 -12.449 -3.151 1.00 79.38 383 SER A N 1
ATOM 3023 C CA . SER A 1 383 ? -14.501 -12.601 -4.137 1.00 79.38 383 SER A CA 1
ATOM 3024 C C . SER A 1 383 ? -14.811 -13.639 -5.223 1.00 79.38 383 SER A C 1
ATOM 3026 O O . SER A 1 383 ? -14.378 -13.462 -6.363 1.00 79.38 383 SER A O 1
ATOM 3028 N N . ILE A 1 384 ? -15.557 -14.705 -4.910 1.00 74.94 384 ILE A N 1
ATOM 3029 C CA . ILE A 1 384 ? -16.026 -15.680 -5.908 1.00 74.94 384 ILE A CA 1
ATOM 3030 C C . ILE A 1 384 ? -17.083 -15.033 -6.814 1.00 74.94 384 ILE A C 1
ATOM 3032 O O . ILE A 1 384 ? -16.986 -15.152 -8.032 1.00 74.94 384 ILE A O 1
ATOM 3036 N N . ALA A 1 385 ? -18.018 -14.255 -6.260 1.00 77.81 385 ALA A N 1
ATOM 3037 C CA . ALA A 1 385 ? -18.978 -13.486 -7.056 1.00 77.81 385 ALA A CA 1
ATOM 3038 C C . ALA A 1 385 ? -18.286 -12.442 -7.965 1.00 77.81 385 ALA A C 1
ATOM 3040 O O . ALA A 1 385 ? -18.658 -12.279 -9.131 1.00 77.81 385 ALA A O 1
ATOM 3041 N N . ARG A 1 386 ? -17.217 -11.778 -7.485 1.00 73.50 386 ARG A N 1
ATOM 3042 C CA . ARG A 1 386 ? -16.357 -10.917 -8.326 1.00 73.50 386 ARG A CA 1
ATOM 3043 C C . ARG A 1 386 ? -15.707 -11.717 -9.457 1.00 73.50 386 ARG A C 1
ATOM 3045 O O . ARG A 1 386 ? -15.676 -11.219 -10.582 1.00 73.50 386 ARG A O 1
ATOM 3052 N N . TYR A 1 387 ? -15.215 -12.931 -9.198 1.00 72.62 387 TYR A N 1
ATOM 3053 C CA . TYR A 1 387 ? -14.662 -13.805 -10.238 1.00 72.62 387 TYR A CA 1
ATOM 3054 C C . TYR A 1 387 ? -15.710 -14.172 -11.297 1.00 72.62 387 TYR A C 1
ATOM 3056 O O . TYR A 1 387 ? -15.448 -13.967 -12.479 1.00 72.62 387 TYR A O 1
ATOM 3064 N N . GLU A 1 388 ? -16.905 -14.615 -10.894 1.00 68.62 388 GLU A N 1
ATOM 3065 C CA . GLU A 1 388 ? -18.000 -14.962 -11.816 1.00 68.62 388 GLU A CA 1
ATOM 3066 C C . GLU A 1 388 ? -18.394 -13.776 -12.726 1.00 68.62 388 GLU A C 1
ATOM 3068 O O . GLU A 1 388 ? -18.726 -13.980 -13.891 1.00 68.62 388 GLU A O 1
ATOM 3073 N N . LYS A 1 389 ? -18.282 -12.529 -12.237 1.00 71.31 389 LYS A N 1
ATOM 3074 C CA . LYS A 1 389 ? -18.553 -11.303 -13.015 1.00 71.31 389 LYS A CA 1
ATOM 3075 C C . LYS A 1 389 ? -17.379 -10.805 -13.878 1.00 71.31 389 LYS A C 1
ATOM 3077 O O . LYS A 1 389 ? -17.617 -10.152 -14.890 1.00 71.31 389 LYS A O 1
ATOM 3082 N N . THR A 1 390 ? -16.127 -11.024 -13.465 1.00 65.56 390 THR A N 1
ATOM 3083 C CA . THR A 1 390 ? -14.944 -10.334 -14.043 1.00 65.56 390 THR A CA 1
ATOM 3084 C C . THR A 1 390 ? -13.857 -11.255 -14.598 1.00 65.56 390 THR A C 1
ATOM 3086 O O . THR A 1 390 ? -12.879 -10.774 -15.166 1.00 65.56 390 THR A O 1
ATOM 3089 N N . GLY A 1 391 ? -13.969 -12.569 -14.402 1.00 60.03 391 GLY A N 1
ATOM 3090 C CA . GLY A 1 391 ? -12.947 -13.550 -14.776 1.00 60.03 391 GLY A CA 1
ATOM 3091 C C . GLY A 1 391 ? -11.672 -13.518 -13.920 1.00 60.03 391 GLY A C 1
ATOM 3092 O O . GLY A 1 391 ? -10.795 -14.358 -14.115 1.00 60.03 391 GLY A O 1
ATOM 3093 N N . ARG A 1 392 ? -11.547 -12.605 -12.943 1.00 63.16 392 ARG A N 1
ATOM 3094 C CA . ARG A 1 392 ? -10.370 -12.502 -12.066 1.00 63.16 392 ARG A CA 1
ATOM 3095 C C . ARG A 1 392 ? -10.573 -13.232 -10.740 1.00 63.16 392 ARG A C 1
ATOM 3097 O O . ARG A 1 392 ? -11.301 -12.761 -9.869 1.00 63.16 392 ARG A O 1
ATOM 3104 N N . LEU A 1 393 ? -9.905 -14.374 -10.586 1.00 66.94 393 LEU A N 1
ATOM 3105 C CA . LEU A 1 393 ? -9.919 -15.159 -9.354 1.00 66.94 393 LEU A CA 1
ATOM 3106 C C . LEU A 1 393 ? -8.844 -14.658 -8.383 1.00 66.94 393 LEU A C 1
ATOM 3108 O O . LEU A 1 393 ? -7.676 -14.542 -8.749 1.00 66.94 393 LEU A O 1
ATOM 3112 N N . VAL A 1 394 ? -9.233 -14.420 -7.131 1.00 72.19 394 VAL A N 1
ATOM 3113 C CA . VAL A 1 394 ? -8.306 -14.332 -5.995 1.00 72.19 394 VAL A CA 1
ATOM 3114 C C . VAL A 1 394 ? -8.517 -15.585 -5.153 1.00 72.19 394 VAL A C 1
ATOM 3116 O O . VAL A 1 394 ? -9.650 -15.915 -4.803 1.00 72.19 394 VAL A O 1
ATOM 3119 N N . TRP A 1 395 ? -7.441 -16.316 -4.868 1.00 72.75 395 TRP A N 1
ATOM 3120 C CA . TRP A 1 395 ? -7.530 -17.586 -4.149 1.00 72.75 395 TRP A CA 1
ATOM 3121 C C . TRP A 1 395 ? -7.972 -17.378 -2.690 1.00 72.75 395 TRP A C 1
ATOM 3123 O O . TRP A 1 395 ? -7.426 -16.492 -2.029 1.00 72.75 395 TRP A O 1
ATOM 3133 N N . PRO A 1 396 ? -8.874 -18.217 -2.143 1.00 76.62 396 PRO A N 1
ATOM 3134 C CA . PRO A 1 396 ? -9.322 -18.129 -0.751 1.00 76.62 396 PRO A CA 1
ATOM 3135 C C . PRO A 1 396 ? -8.186 -18.003 0.275 1.00 76.62 396 PRO A C 1
ATOM 3137 O O . PRO A 1 396 ? -8.235 -17.125 1.130 1.00 76.62 396 PRO A O 1
ATOM 3140 N N . ALA A 1 397 ? -7.119 -18.799 0.146 1.00 75.12 397 ALA A N 1
ATOM 3141 C CA . ALA A 1 397 ? -5.961 -18.733 1.042 1.00 75.12 397 ALA A CA 1
ATOM 3142 C C . ALA A 1 397 ? -5.250 -17.363 1.017 1.00 75.12 397 ALA A C 1
ATOM 3144 O O . ALA A 1 397 ? -4.780 -16.900 2.052 1.00 75.12 397 ALA A O 1
ATOM 3145 N N . VAL A 1 398 ? -5.218 -16.679 -0.136 1.00 77.88 398 VAL A N 1
ATOM 3146 C CA . VAL A 1 398 ? -4.652 -15.323 -0.272 1.00 77.88 398 VAL A CA 1
ATOM 3147 C C . VAL A 1 398 ? -5.550 -14.284 0.404 1.00 77.88 398 VAL A C 1
ATOM 3149 O O . VAL A 1 398 ? -5.039 -13.335 0.994 1.00 77.88 398 VAL A O 1
ATOM 3152 N N . ILE A 1 399 ? -6.872 -14.471 0.370 1.00 82.69 399 ILE A N 1
ATOM 3153 C CA . ILE A 1 399 ? -7.843 -13.610 1.064 1.00 82.69 399 ILE A CA 1
ATOM 3154 C C . ILE A 1 399 ? -7.700 -13.775 2.580 1.00 82.69 399 ILE A C 1
ATOM 3156 O O . ILE A 1 399 ? -7.520 -12.783 3.281 1.00 82.69 399 ILE A O 1
ATOM 3160 N N . LEU A 1 400 ? -7.703 -15.019 3.072 1.00 84.56 400 LEU A N 1
ATOM 3161 C CA . LEU A 1 400 ? -7.528 -15.332 4.495 1.00 84.56 400 LEU A CA 1
ATOM 3162 C C . LEU A 1 400 ? -6.173 -14.839 5.016 1.00 84.56 400 LEU A C 1
ATOM 3164 O O . LEU A 1 400 ? -6.128 -14.188 6.055 1.00 84.56 400 LEU A O 1
ATOM 3168 N N . LYS A 1 401 ? -5.088 -15.054 4.257 1.00 85.00 401 LYS A N 1
ATOM 3169 C CA . LYS A 1 401 ? -3.775 -14.485 4.581 1.00 85.00 401 LYS A CA 1
ATOM 3170 C C . LYS A 1 401 ? -3.798 -12.954 4.589 1.00 85.00 401 LYS A C 1
ATOM 3172 O O . LYS A 1 401 ? -3.232 -12.357 5.487 1.00 85.00 401 LYS A O 1
ATOM 3177 N N . SER A 1 402 ? -4.487 -12.303 3.652 1.00 89.06 402 SER A N 1
ATOM 3178 C CA . SER A 1 402 ? -4.592 -10.835 3.645 1.00 89.06 402 SER A CA 1
ATOM 3179 C C . SER A 1 402 ? -5.345 -10.290 4.866 1.00 89.06 402 SER A C 1
ATOM 3181 O O . SER A 1 402 ? -4.959 -9.253 5.393 1.00 89.06 402 SER A O 1
ATOM 3183 N N . LEU A 1 403 ? -6.400 -10.975 5.328 1.00 90.88 403 LEU A N 1
ATOM 3184 C CA . LEU A 1 403 ? -7.123 -10.625 6.560 1.00 90.88 403 LEU A CA 1
ATOM 3185 C C . LEU A 1 403 ? -6.233 -10.810 7.801 1.00 90.88 403 LEU A C 1
ATOM 3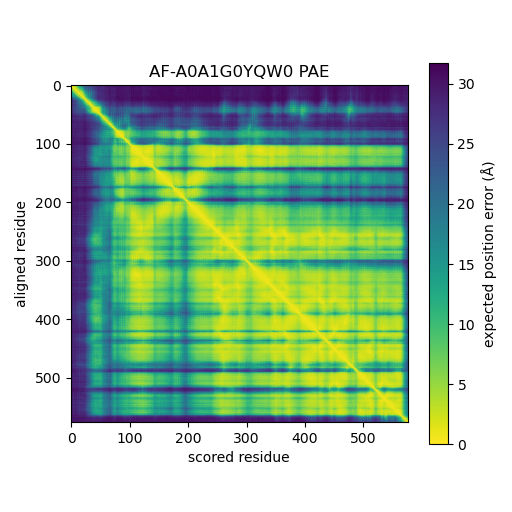187 O O . LEU A 1 403 ? -6.191 -9.937 8.667 1.00 90.88 403 LEU A O 1
ATOM 3191 N N . GLN A 1 404 ? -5.489 -11.917 7.850 1.00 90.88 404 GLN A N 1
ATOM 3192 C CA . GLN A 1 404 ? -4.507 -12.205 8.893 1.00 90.88 404 GLN A CA 1
ATOM 3193 C C . GLN A 1 404 ? -3.390 -11.156 8.934 1.00 90.88 404 GLN A C 1
ATOM 3195 O O . GLN A 1 404 ? -3.159 -10.573 9.988 1.00 90.88 404 GLN A O 1
ATOM 3200 N N . ASP A 1 405 ? -2.741 -10.876 7.803 1.00 90.81 405 ASP A N 1
ATOM 3201 C CA . ASP A 1 405 ? -1.610 -9.948 7.711 1.00 90.81 405 ASP A CA 1
ATOM 3202 C C . ASP A 1 405 ? -2.023 -8.514 8.094 1.00 90.81 405 ASP A C 1
ATOM 3204 O O . ASP A 1 405 ? -1.292 -7.831 8.807 1.00 90.81 405 ASP A O 1
ATOM 3208 N N . VAL A 1 406 ? -3.221 -8.067 7.687 1.00 93.19 406 VAL A N 1
ATOM 3209 C CA . VAL A 1 406 ? -3.799 -6.784 8.133 1.00 93.19 406 VAL A CA 1
ATOM 3210 C C . VAL A 1 406 ? -3.966 -6.765 9.652 1.00 93.19 406 VAL A C 1
ATOM 3212 O O . VAL A 1 406 ? -3.485 -5.850 10.310 1.00 93.19 406 VAL A O 1
ATOM 3215 N N . SER A 1 407 ? -4.588 -7.799 10.220 1.00 92.56 407 SER A N 1
ATOM 3216 C CA . SER A 1 407 ? -4.843 -7.904 11.660 1.00 92.56 407 SER A CA 1
ATOM 3217 C C . SER A 1 407 ? -3.575 -8.086 12.511 1.00 92.56 407 SER A C 1
ATOM 3219 O O . SER A 1 407 ? -3.592 -7.814 13.716 1.00 92.56 407 SER A O 1
ATOM 3221 N N . GLN A 1 408 ? -2.489 -8.586 11.919 1.00 92.31 408 GLN A N 1
ATOM 3222 C CA . GLN A 1 408 ? -1.180 -8.712 12.560 1.00 92.31 408 GLN A CA 1
ATOM 3223 C C . GLN A 1 408 ? -0.401 -7.394 12.532 1.00 92.31 408 GLN A C 1
ATOM 3225 O O . GLN A 1 408 ? 0.222 -7.064 13.536 1.00 92.31 408 GLN A O 1
ATOM 3230 N N . GLU A 1 409 ? -0.475 -6.631 11.437 1.00 94.00 409 GLU A N 1
ATOM 3231 C CA . GLU A 1 409 ? 0.267 -5.374 11.267 1.00 94.00 409 GLU A CA 1
ATOM 3232 C C . GLU A 1 409 ? -0.433 -4.151 11.884 1.00 94.00 409 GLU A C 1
ATOM 3234 O O . GLU A 1 409 ? 0.249 -3.219 12.302 1.00 94.00 409 GLU A O 1
ATOM 3239 N N . SER A 1 410 ? -1.769 -4.141 12.012 1.00 93.94 410 SER A N 1
ATOM 3240 C CA . SER A 1 410 ? -2.519 -3.000 12.574 1.00 93.94 410 SER A CA 1
ATOM 3241 C C . SER A 1 410 ? -1.931 -2.401 13.870 1.00 93.94 410 SER A C 1
ATOM 3243 O O . SER A 1 410 ? -1.827 -1.175 13.920 1.00 93.94 410 SER A O 1
ATOM 3245 N N . PRO A 1 411 ? -1.494 -3.178 14.888 1.00 94.50 411 PRO A N 1
ATOM 3246 C CA . PRO A 1 411 ? -0.860 -2.618 16.087 1.00 94.50 411 PRO A CA 1
ATOM 3247 C C . PRO A 1 411 ? 0.445 -1.861 15.784 1.00 94.50 411 PRO A C 1
ATOM 3249 O O . PRO A 1 411 ? 0.672 -0.788 16.340 1.00 94.50 411 PRO A O 1
ATOM 3252 N N . ASN A 1 412 ? 1.272 -2.365 14.858 1.00 95.00 412 ASN A N 1
ATOM 3253 C CA . ASN A 1 412 ? 2.513 -1.709 14.430 1.00 95.00 412 ASN A CA 1
ATOM 3254 C C . ASN A 1 412 ? 2.222 -0.396 13.696 1.00 95.00 412 ASN A C 1
ATOM 3256 O O . ASN A 1 412 ? 2.860 0.617 13.981 1.00 95.00 412 ASN A O 1
ATOM 3260 N N . THR A 1 413 ? 1.234 -0.397 12.791 1.00 94.56 413 THR A N 1
ATOM 3261 C CA . THR A 1 413 ? 0.781 0.808 12.081 1.00 94.56 413 THR A CA 1
ATOM 3262 C C . THR A 1 413 ? 0.297 1.877 13.057 1.00 94.56 413 THR A C 1
ATOM 3264 O O . THR A 1 413 ? 0.696 3.033 12.946 1.00 94.56 413 THR A O 1
ATOM 3267 N N . ILE A 1 414 ? -0.545 1.507 14.027 1.00 95.56 414 ILE A N 1
ATOM 3268 C CA . ILE A 1 414 ? -1.086 2.450 15.014 1.00 95.56 414 ILE A CA 1
ATOM 3269 C C . ILE A 1 414 ? 0.042 2.989 15.897 1.00 95.56 414 ILE A C 1
ATOM 3271 O O . ILE A 1 414 ? 0.141 4.199 16.080 1.00 95.56 414 ILE A O 1
ATOM 3275 N N . LYS A 1 415 ? 0.949 2.124 16.370 1.00 95.38 415 LYS A N 1
ATOM 3276 C CA . LYS A 1 415 ? 2.137 2.542 17.125 1.00 95.38 415 LYS A CA 1
ATOM 3277 C C . LYS A 1 415 ? 3.012 3.521 16.343 1.00 95.38 415 LYS A C 1
ATOM 3279 O O . LYS A 1 415 ? 3.484 4.498 16.918 1.00 95.38 415 LYS A O 1
ATOM 3284 N N . TRP A 1 416 ? 3.211 3.289 15.045 1.00 95.06 416 TRP A N 1
ATOM 3285 C CA . TRP A 1 416 ? 3.936 4.22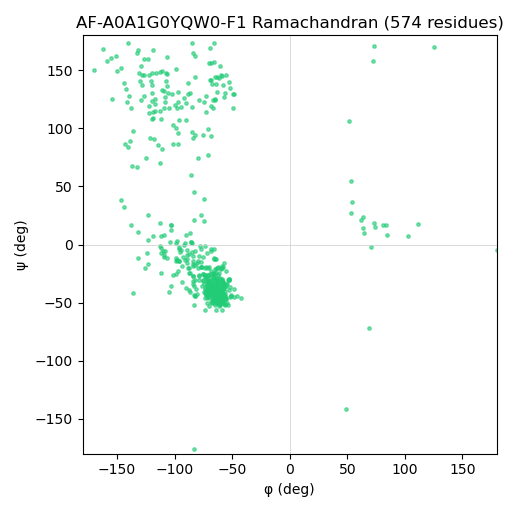5 14.187 1.00 95.06 416 TRP A CA 1
ATOM 3286 C C . TRP A 1 416 ? 3.216 5.574 14.092 1.00 95.06 416 TRP A C 1
ATOM 3288 O O . TRP A 1 416 ? 3.865 6.605 14.222 1.00 95.06 416 TRP A O 1
ATOM 3298 N N . ILE A 1 417 ? 1.888 5.576 13.920 1.00 95.06 417 ILE A N 1
ATOM 3299 C CA . ILE A 1 417 ? 1.083 6.804 13.831 1.00 95.06 417 ILE A CA 1
ATOM 3300 C C . ILE A 1 417 ? 1.182 7.612 15.127 1.00 95.06 417 ILE A C 1
ATOM 3302 O O . ILE A 1 417 ? 1.557 8.778 15.081 1.00 95.06 417 ILE A O 1
ATOM 3306 N N . LEU A 1 418 ? 0.918 6.992 16.280 1.00 94.19 418 LEU A N 1
ATOM 3307 C CA . LEU A 1 418 ? 0.942 7.672 17.581 1.00 94.19 418 LEU A CA 1
ATOM 3308 C C . LEU A 1 418 ? 2.347 8.147 17.987 1.00 94.19 418 LEU A C 1
ATOM 3310 O O . LEU A 1 418 ? 2.479 9.142 18.692 1.00 94.19 418 LEU A O 1
ATOM 3314 N N . GLY A 1 419 ? 3.399 7.457 17.533 1.00 89.69 419 GLY A N 1
ATOM 3315 C CA . GLY A 1 419 ? 4.791 7.872 17.728 1.00 89.69 419 GLY A CA 1
ATOM 3316 C C . GLY A 1 419 ? 5.316 8.875 16.691 1.00 89.69 419 GLY A C 1
ATOM 3317 O O . GLY A 1 419 ? 6.451 9.339 16.826 1.00 89.69 419 GLY A O 1
ATOM 3318 N N . SER A 1 420 ? 4.544 9.194 15.648 1.00 85.94 420 SER A N 1
ATOM 3319 C CA . SER A 1 420 ? 4.980 10.093 14.579 1.00 85.94 420 SER A CA 1
ATOM 3320 C C . SER A 1 420 ? 4.812 11.562 14.964 1.00 85.94 420 SER A C 1
ATOM 3322 O O . SER A 1 420 ? 3.845 11.953 15.610 1.00 85.94 420 SER A O 1
ATOM 3324 N N . ARG A 1 421 ? 5.752 12.401 14.516 1.00 77.38 421 ARG A N 1
ATOM 3325 C CA . ARG A 1 421 ? 5.626 13.870 14.570 1.00 77.38 421 ARG A CA 1
ATOM 3326 C C . ARG A 1 421 ? 4.946 14.447 13.326 1.00 77.38 421 ARG A C 1
ATOM 3328 O O . ARG A 1 421 ? 4.645 15.639 13.295 1.00 77.38 421 ARG A O 1
ATOM 3335 N N . ASP A 1 422 ? 4.740 13.620 12.306 1.00 81.19 422 ASP A N 1
ATOM 3336 C CA . ASP A 1 422 ? 4.076 14.003 11.066 1.00 81.19 422 ASP A CA 1
ATOM 3337 C C . ASP A 1 422 ? 2.553 13.939 11.229 1.00 81.19 422 ASP A C 1
ATOM 3339 O O . ASP A 1 422 ? 2.042 13.267 12.123 1.00 81.19 422 ASP A O 1
ATOM 3343 N N . LYS A 1 423 ? 1.803 14.596 10.340 1.00 88.38 423 LYS A N 1
ATOM 3344 C CA . LYS A 1 423 ? 0.330 14.586 10.354 1.00 88.38 423 LYS A CA 1
ATOM 3345 C C . LYS A 1 423 ? -0.195 13.252 9.815 1.00 88.38 423 LYS A C 1
ATOM 3347 O O . LYS A 1 423 ? -0.334 13.092 8.602 1.00 88.38 423 LYS A O 1
ATOM 3352 N N . ALA A 1 424 ? -0.472 12.300 10.698 1.00 94.88 424 ALA A N 1
ATOM 3353 C CA . ALA A 1 424 ? -0.871 10.948 10.338 1.00 94.88 424 ALA A CA 1
ATOM 3354 C C . ALA A 1 424 ? -2.149 10.544 11.076 1.00 94.88 424 ALA A C 1
ATOM 3356 O O . ALA A 1 424 ? -2.193 10.559 12.303 1.00 94.88 424 ALA A O 1
ATOM 3357 N N . GLN A 1 425 ? -3.168 10.136 10.320 1.00 95.56 425 GLN A N 1
ATOM 3358 C CA . GLN A 1 425 ? -4.420 9.606 10.858 1.00 95.56 425 GLN A CA 1
ATOM 3359 C C . GLN A 1 425 ? -4.766 8.257 10.219 1.00 95.56 425 GLN A C 1
ATOM 3361 O O . GLN A 1 425 ? -4.520 8.032 9.028 1.00 95.56 425 GLN A O 1
ATOM 3366 N N . ILE A 1 426 ? -5.382 7.371 11.001 1.00 96.69 426 ILE A N 1
ATOM 3367 C CA . ILE A 1 426 ? -6.038 6.158 10.510 1.00 96.69 426 ILE A CA 1
ATOM 3368 C C . ILE A 1 426 ? -7.464 6.058 11.045 1.00 96.69 426 ILE A C 1
ATOM 3370 O O . ILE A 1 426 ? -7.715 6.273 12.228 1.00 96.69 426 ILE A O 1
ATOM 3374 N N . GLU A 1 427 ? -8.382 5.665 10.170 1.00 96.00 427 GLU A N 1
ATOM 3375 C CA . GLU A 1 427 ? -9.750 5.277 10.495 1.00 96.00 427 GLU A CA 1
ATOM 3376 C C . GLU A 1 427 ? -9.984 3.835 10.056 1.00 96.00 427 GLU A C 1
ATOM 3378 O O . GLU A 1 427 ? -9.582 3.442 8.956 1.00 96.00 427 GLU A O 1
ATOM 3383 N N . VAL A 1 428 ? -10.647 3.035 10.887 1.00 96.38 428 VAL A N 1
ATOM 3384 C CA . VAL A 1 428 ? -10.929 1.631 10.572 1.00 96.38 428 VAL A CA 1
ATOM 3385 C C . VAL A 1 428 ? -12.425 1.418 10.478 1.00 96.38 428 VAL A C 1
ATOM 3387 O O . VAL A 1 428 ? -13.138 1.560 11.460 1.00 96.38 428 VAL A O 1
ATOM 3390 N N . HIS A 1 429 ? -12.909 1.088 9.287 1.00 94.81 429 HIS A N 1
ATOM 3391 C CA . HIS A 1 429 ? -14.330 1.042 8.951 1.00 94.81 429 HIS A CA 1
ATOM 3392 C C . HIS A 1 429 ? -14.818 -0.405 8.860 1.00 94.81 429 HIS A C 1
ATOM 3394 O O . HIS A 1 429 ? -14.201 -1.212 8.159 1.00 94.81 429 HIS A O 1
ATOM 3400 N N . ASP A 1 430 ? -15.929 -0.741 9.526 1.00 92.44 430 ASP A N 1
ATOM 3401 C CA . ASP A 1 430 ? -16.574 -2.041 9.315 1.00 92.44 430 ASP A CA 1
ATOM 3402 C C . ASP A 1 430 ? -17.308 -2.057 7.969 1.00 92.44 430 ASP A C 1
ATOM 3404 O O . ASP A 1 430 ? -18.200 -1.250 7.703 1.00 92.44 430 ASP A O 1
ATOM 3408 N N . MET A 1 431 ? -16.931 -3.010 7.120 1.00 92.12 431 MET A N 1
ATOM 3409 C CA . MET A 1 431 ? -17.518 -3.220 5.800 1.00 92.12 431 MET A CA 1
ATOM 3410 C C . MET A 1 431 ? -18.366 -4.496 5.727 1.00 92.12 431 MET A C 1
ATOM 3412 O O . MET A 1 431 ? -18.810 -4.873 4.641 1.00 92.12 431 MET A O 1
ATOM 3416 N N . THR A 1 432 ? -18.620 -5.154 6.866 1.00 88.50 432 THR A N 1
ATOM 3417 C CA . THR A 1 432 ? -19.421 -6.387 6.955 1.00 88.50 432 THR A CA 1
ATOM 3418 C C . THR A 1 432 ? -20.844 -6.194 6.410 1.00 88.50 432 THR A C 1
ATOM 3420 O O . THR A 1 432 ? -21.384 -7.086 5.747 1.00 88.50 432 THR A O 1
ATOM 3423 N N . TYR A 1 433 ? -21.407 -4.985 6.550 1.00 86.38 433 TYR A N 1
ATOM 3424 C CA . TYR A 1 433 ? -22.732 -4.627 6.027 1.00 86.38 433 TYR A CA 1
ATOM 3425 C C . TYR A 1 433 ? -22.925 -4.923 4.527 1.00 86.38 433 TYR A C 1
ATOM 3427 O O . TYR A 1 433 ? -24.028 -5.283 4.115 1.00 86.38 433 TYR A O 1
ATOM 3435 N N . LEU A 1 434 ? -21.860 -4.854 3.713 1.00 85.25 434 LEU A N 1
ATOM 3436 C CA . LEU A 1 434 ? -21.916 -5.120 2.268 1.00 85.25 434 LEU A CA 1
ATOM 3437 C C . LEU A 1 434 ? -22.346 -6.547 1.916 1.00 85.25 434 LEU A C 1
ATOM 3439 O O . LEU A 1 434 ? -22.879 -6.774 0.830 1.00 85.25 434 LEU A O 1
ATOM 3443 N N . HIS A 1 435 ? -22.102 -7.507 2.808 1.00 79.50 435 HIS A N 1
ATOM 3444 C CA . HIS A 1 435 ? -22.436 -8.914 2.592 1.00 79.50 435 HIS A CA 1
ATOM 3445 C C . HIS A 1 435 ? -23.601 -9.404 3.461 1.00 79.50 435 HIS A C 1
ATOM 3447 O O . HIS A 1 435 ? -24.112 -10.501 3.223 1.00 79.50 435 HIS A O 1
ATOM 3453 N N . GLU A 1 436 ? -24.028 -8.604 4.440 1.00 78.94 436 GLU A N 1
ATOM 3454 C CA . GLU A 1 436 ? -25.129 -8.924 5.358 1.00 78.94 436 GLU A CA 1
ATOM 3455 C C . GLU A 1 436 ? -26.413 -8.130 5.060 1.00 78.94 436 GLU A C 1
ATOM 3457 O O . GLU A 1 436 ? -27.482 -8.497 5.540 1.00 78.94 436 GLU A O 1
ATOM 3462 N N . GLY A 1 437 ? -26.349 -7.102 4.203 1.00 69.38 437 GLY A N 1
ATOM 3463 C CA . GLY A 1 437 ? -27.526 -6.352 3.743 1.00 69.38 437 GLY A CA 1
ATOM 3464 C C . GLY A 1 437 ? -28.121 -5.408 4.792 1.00 69.38 437 GLY A C 1
ATOM 3465 O O . GLY A 1 437 ? -29.251 -4.949 4.633 1.00 69.38 437 GLY A O 1
ATOM 3466 N N . ILE A 1 438 ? -27.368 -5.130 5.856 1.00 79.50 438 ILE A N 1
ATOM 3467 C CA . ILE A 1 438 ? -27.707 -4.154 6.895 1.00 79.50 438 ILE A CA 1
ATOM 3468 C C . ILE A 1 438 ? -27.285 -2.738 6.471 1.00 79.50 438 ILE A C 1
ATOM 3470 O O . ILE A 1 438 ? -26.512 -2.553 5.527 1.00 79.50 438 ILE A O 1
ATOM 3474 N N . SER A 1 439 ? -27.798 -1.724 7.169 1.00 80.12 439 SER A N 1
ATOM 3475 C CA . SER A 1 439 ? -27.369 -0.335 6.976 1.00 80.12 439 SER A CA 1
ATOM 3476 C C . SER A 1 439 ? -25.868 -0.179 7.249 1.00 80.12 439 SER A C 1
ATOM 3478 O O . SER A 1 439 ? -25.342 -0.849 8.139 1.00 80.12 439 SER A O 1
ATOM 3480 N N . PRO A 1 440 ? -25.163 0.709 6.527 1.00 82.00 440 PRO A N 1
ATOM 3481 C CA . PRO A 1 440 ? -23.765 0.980 6.821 1.00 82.00 440 PRO A CA 1
ATOM 3482 C C . PRO A 1 440 ? -23.605 1.635 8.202 1.00 82.00 440 PRO A C 1
ATOM 3484 O O . PRO A 1 440 ? -24.442 2.465 8.570 1.00 82.00 440 PRO A O 1
ATOM 3487 N N . PRO A 1 441 ? -22.531 1.316 8.946 1.00 82.31 441 PRO A N 1
ATOM 3488 C CA . PRO A 1 441 ? -22.232 1.988 10.202 1.00 82.31 441 PRO A CA 1
ATOM 3489 C C . PRO A 1 441 ? -21.945 3.475 9.958 1.00 82.31 441 PRO A C 1
ATOM 3491 O O . PRO A 1 441 ? -21.365 3.856 8.939 1.00 82.31 441 PRO A O 1
ATOM 3494 N N . THR A 1 442 ? -22.365 4.315 10.905 1.00 78.94 442 THR A N 1
ATOM 3495 C CA . THR A 1 442 ? -22.189 5.778 10.875 1.00 78.94 442 THR A CA 1
ATOM 3496 C C . THR A 1 442 ? -20.831 6.238 11.404 1.00 78.94 442 THR A C 1
ATOM 3498 O O . THR A 1 442 ? -20.463 7.392 11.201 1.00 78.94 442 THR A O 1
ATOM 3501 N N . LYS A 1 443 ? -20.092 5.350 12.077 1.00 85.50 443 LYS A N 1
ATOM 3502 C CA . LYS A 1 443 ? -18.794 5.599 12.712 1.00 85.50 443 LYS A CA 1
ATOM 3503 C C . LYS A 1 443 ? -17.767 4.544 12.269 1.00 85.50 443 LYS A C 1
ATOM 3505 O O . LYS A 1 443 ? -18.164 3.415 11.966 1.00 85.50 443 LYS A O 1
ATOM 3510 N N . PRO A 1 444 ? -16.460 4.859 12.285 1.00 92.00 444 PRO A N 1
ATOM 3511 C CA . PRO A 1 444 ? -15.418 3.838 12.266 1.00 92.00 444 PRO A CA 1
ATOM 3512 C C . PRO A 1 444 ? -15.454 3.000 13.558 1.00 92.00 444 PRO A C 1
ATOM 3514 O O . PRO A 1 444 ? -15.911 3.460 14.600 1.00 92.00 444 PRO A O 1
ATOM 3517 N N . ILE A 1 445 ? -14.909 1.785 13.500 1.00 93.88 445 ILE A N 1
ATOM 3518 C CA . ILE A 1 445 ? -14.653 0.904 14.650 1.00 93.88 445 ILE A CA 1
ATOM 3519 C C . ILE A 1 445 ? -13.711 1.604 15.642 1.00 93.88 445 ILE A C 1
ATOM 3521 O O . ILE A 1 445 ? -13.955 1.641 16.849 1.00 93.88 445 ILE A O 1
ATOM 3525 N N . TYR A 1 446 ? -12.624 2.172 15.116 1.00 95.06 446 TYR A N 1
ATOM 3526 C CA . TYR A 1 446 ? -11.660 2.968 15.866 1.00 95.06 446 TYR A CA 1
ATOM 3527 C C . TYR A 1 446 ? -10.912 3.947 14.954 1.00 95.06 446 TYR A C 1
ATOM 3529 O O . TYR A 1 446 ? -10.835 3.751 13.735 1.00 95.06 446 TYR A O 1
ATOM 3537 N N . THR A 1 447 ? -10.323 4.976 15.558 1.00 95.25 447 THR A N 1
ATOM 3538 C CA . THR A 1 447 ? -9.380 5.899 14.914 1.00 95.25 447 THR A CA 1
ATOM 3539 C C . THR A 1 447 ? -8.082 6.003 15.712 1.00 95.25 447 THR A C 1
ATOM 3541 O O . THR A 1 447 ? -8.041 5.674 16.896 1.00 95.25 447 THR A O 1
ATOM 3544 N N . ALA A 1 448 ? -7.005 6.456 15.075 1.00 95.62 448 ALA A N 1
ATOM 3545 C CA . ALA A 1 448 ? -5.798 6.915 15.761 1.00 95.62 448 ALA A CA 1
ATOM 3546 C C . ALA A 1 448 ? -5.187 8.096 14.998 1.00 95.62 448 ALA A C 1
ATOM 3548 O O . ALA A 1 448 ? -5.162 8.084 13.766 1.00 95.62 448 ALA A O 1
ATOM 3549 N N . ASP A 1 449 ? -4.718 9.107 15.727 1.00 94.06 449 ASP A N 1
ATOM 3550 C CA . ASP A 1 449 ? -4.272 10.390 15.173 1.00 94.06 449 ASP A CA 1
ATOM 3551 C C . ASP A 1 449 ? -3.030 10.888 15.925 1.00 94.06 449 ASP A C 1
ATOM 3553 O O . ASP A 1 449 ? -3.071 11.082 17.145 1.00 94.06 449 ASP A O 1
ATOM 3557 N N . SER A 1 450 ? -1.937 11.114 15.190 1.00 94.38 450 SER A N 1
ATOM 3558 C CA . SER A 1 450 ? -0.655 11.585 15.725 1.00 94.38 450 SER A CA 1
ATOM 3559 C C . SER A 1 450 ? -0.740 12.950 16.414 1.00 94.38 450 SER A C 1
ATOM 3561 O O . SER A 1 450 ? 0.007 13.208 17.354 1.00 94.38 450 SER A O 1
ATOM 3563 N N . SER A 1 451 ? -1.667 13.817 15.997 1.00 90.81 451 SER A N 1
ATOM 3564 C CA . SER A 1 451 ? -1.859 15.147 16.587 1.00 90.81 451 SER A CA 1
ATOM 3565 C C . SER A 1 451 ? -2.488 15.089 17.980 1.00 90.81 451 SER A C 1
ATOM 3567 O O . SER A 1 451 ? -2.177 15.919 18.833 1.00 90.81 451 SER A O 1
ATOM 3569 N N . SER A 1 452 ? -3.336 14.085 18.221 1.00 89.38 452 SER A N 1
ATOM 3570 C CA . SER A 1 452 ? -3.959 13.833 19.524 1.00 89.38 452 SER A CA 1
ATOM 3571 C C . SER A 1 452 ? -3.099 12.960 20.442 1.00 89.38 452 SER A C 1
ATOM 3573 O O . SER A 1 452 ? -3.286 12.979 21.657 1.00 89.38 452 SER A O 1
ATOM 3575 N N . GLY A 1 453 ? -2.204 12.145 19.868 1.00 92.25 453 GLY A N 1
ATOM 3576 C CA . GLY A 1 453 ? -1.494 11.083 20.584 1.00 92.25 453 GLY A CA 1
ATOM 3577 C C . GLY A 1 453 ? -2.407 9.965 21.113 1.00 92.25 453 GLY A C 1
ATOM 3578 O O . GLY A 1 453 ? -1.940 9.120 21.876 1.00 92.25 453 GLY A O 1
ATOM 3579 N N . LYS A 1 454 ? -3.692 9.946 20.722 1.00 93.06 454 LYS A N 1
ATOM 3580 C CA . LYS A 1 454 ? -4.715 9.005 21.192 1.00 93.06 454 LYS A CA 1
ATOM 3581 C C . LYS A 1 454 ? -5.182 8.050 20.093 1.00 93.06 454 LYS A C 1
ATOM 3583 O O . LYS A 1 454 ? -5.280 8.392 18.912 1.00 93.06 454 LYS A O 1
ATOM 3588 N N . MET A 1 455 ? -5.552 6.852 20.529 1.00 95.62 455 MET A N 1
ATOM 3589 C CA . MET A 1 455 ? -6.345 5.886 19.782 1.00 95.62 455 MET A CA 1
ATOM 3590 C C . MET A 1 455 ? -7.743 5.820 20.399 1.00 95.62 455 MET A C 1
ATOM 3592 O O . MET A 1 455 ? -7.881 5.516 21.580 1.00 95.62 455 MET A O 1
ATOM 3596 N N . ILE A 1 456 ? -8.775 6.087 19.603 1.00 94.69 456 ILE A N 1
ATOM 3597 C CA . ILE A 1 456 ? -10.163 6.192 20.059 1.00 94.69 456 ILE A CA 1
ATOM 3598 C C . ILE A 1 456 ? -10.941 4.986 19.543 1.00 94.69 456 ILE A C 1
ATOM 3600 O O . ILE A 1 456 ? -11.069 4.805 18.332 1.00 94.69 456 ILE A O 1
ATOM 3604 N N . ILE A 1 457 ? -11.460 4.158 20.449 1.00 95.19 457 ILE A N 1
ATOM 3605 C CA . ILE A 1 457 ? -12.283 2.990 20.117 1.00 95.19 457 ILE A CA 1
ATOM 3606 C C . ILE A 1 457 ? -13.759 3.352 20.315 1.00 95.19 457 ILE A C 1
ATOM 3608 O O . ILE A 1 457 ? -14.181 3.673 21.427 1.00 95.19 457 ILE A O 1
ATOM 3612 N N . TYR A 1 458 ? -14.539 3.258 19.235 1.00 92.69 458 TYR A N 1
ATOM 3613 C CA . TYR A 1 458 ? -15.994 3.464 19.235 1.00 92.69 458 TYR A CA 1
ATOM 3614 C C . TYR A 1 458 ? -16.762 2.138 19.273 1.00 92.69 458 TYR A C 1
ATOM 3616 O O . TYR A 1 458 ? -17.900 2.098 19.728 1.00 92.69 458 TYR A O 1
ATOM 3624 N N . ASP A 1 459 ? -16.151 1.053 18.789 1.00 91.38 459 ASP A N 1
ATOM 3625 C CA . ASP A 1 459 ? -16.746 -0.282 18.742 1.00 91.38 459 ASP A CA 1
ATOM 3626 C C . ASP A 1 459 ? -15.708 -1.342 19.139 1.00 91.38 459 ASP A C 1
ATOM 3628 O O . ASP A 1 459 ? -14.968 -1.893 18.319 1.0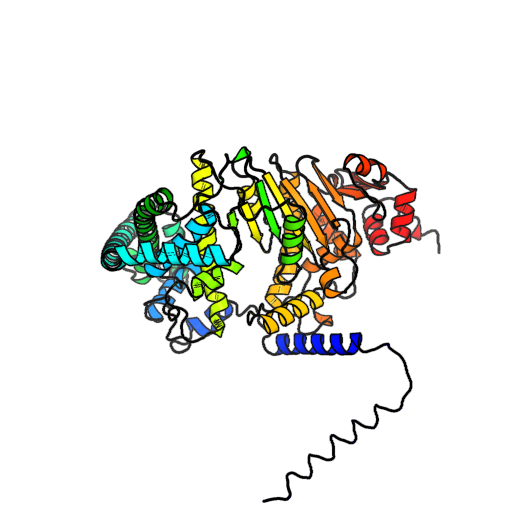0 91.38 459 ASP A O 1
ATOM 3632 N N . LEU A 1 460 ? -15.639 -1.608 20.445 1.00 91.88 460 LEU A N 1
ATOM 3633 C CA . LEU A 1 460 ? -14.725 -2.585 21.038 1.00 91.88 460 LEU A CA 1
ATOM 3634 C C . LEU A 1 460 ? -14.996 -4.014 20.537 1.00 91.88 460 LEU A C 1
ATOM 3636 O O . LEU A 1 460 ? -14.068 -4.806 20.367 1.00 91.88 460 LEU A O 1
ATOM 3640 N N . GLU A 1 461 ? -16.256 -4.347 20.264 1.00 89.25 461 GLU A N 1
ATOM 3641 C CA . GLU A 1 461 ? -16.645 -5.688 19.846 1.00 89.25 461 GLU A CA 1
ATOM 3642 C C . GLU A 1 461 ? -16.185 -5.979 18.415 1.00 89.25 461 GLU A C 1
ATOM 3644 O O . GLU A 1 461 ? -15.498 -6.978 18.172 1.00 89.25 461 GLU A O 1
ATOM 3649 N N . ASN A 1 462 ? -16.476 -5.084 17.469 1.00 89.56 462 ASN A N 1
ATOM 3650 C CA . ASN A 1 462 ? -15.982 -5.216 16.103 1.00 89.56 462 ASN A CA 1
ATOM 3651 C C . ASN A 1 462 ? -14.462 -5.031 16.021 1.00 89.56 462 ASN A C 1
ATOM 3653 O O . ASN A 1 462 ? -13.833 -5.648 15.157 1.00 89.56 462 ASN A O 1
ATOM 3657 N N . MET A 1 463 ? -13.836 -4.290 16.942 1.00 92.12 463 MET A N 1
ATOM 3658 C CA . MET A 1 463 ? -12.377 -4.250 17.056 1.00 92.12 463 MET A CA 1
ATOM 3659 C C . MET A 1 463 ? -11.796 -5.626 17.410 1.00 92.12 463 MET A C 1
ATOM 3661 O O . MET A 1 463 ? -10.892 -6.103 16.723 1.00 92.12 463 MET A O 1
ATOM 3665 N N . LEU A 1 464 ? -12.317 -6.291 18.444 1.00 90.56 464 LEU A N 1
ATOM 3666 C CA . LEU A 1 464 ? -11.821 -7.600 18.884 1.00 90.56 464 LEU A CA 1
ATOM 3667 C C . LEU A 1 464 ? -12.131 -8.708 17.869 1.00 90.56 464 LEU A C 1
ATOM 3669 O O . LEU A 1 464 ? -11.276 -9.555 17.600 1.00 90.56 464 LEU A O 1
ATOM 3673 N N . ARG A 1 465 ? -13.305 -8.661 17.224 1.00 87.81 465 ARG A N 1
ATOM 3674 C CA . ARG A 1 465 ? -13.637 -9.528 16.080 1.00 87.81 465 ARG A CA 1
ATOM 3675 C C . ARG A 1 465 ? -12.646 -9.322 14.929 1.00 87.81 465 ARG A C 1
ATOM 3677 O O . ARG A 1 465 ? -12.096 -10.303 14.428 1.00 87.81 465 ARG A O 1
ATOM 3684 N N . SER A 1 466 ? -12.323 -8.073 14.587 1.00 88.38 466 SER A N 1
ATOM 3685 C CA . SER A 1 466 ? -11.307 -7.737 13.577 1.00 88.38 466 SER A CA 1
ATOM 3686 C C . SER A 1 466 ? -9.915 -8.246 13.959 1.00 88.38 466 SER A C 1
ATOM 3688 O O . SER A 1 466 ? -9.227 -8.814 13.115 1.00 88.38 466 SER A O 1
ATOM 3690 N N . PHE A 1 467 ? -9.522 -8.099 15.229 1.00 90.38 467 PHE A N 1
ATOM 3691 C CA . PHE A 1 467 ? -8.246 -8.573 15.773 1.00 90.38 467 PHE A CA 1
ATOM 3692 C C . PHE A 1 467 ? -8.134 -10.109 15.771 1.00 90.38 467 PHE A C 1
ATOM 3694 O O . PHE A 1 467 ? -7.048 -10.656 15.576 1.00 90.38 467 PHE A O 1
ATOM 3701 N N . SER A 1 468 ? -9.253 -10.832 15.903 1.00 88.62 468 SER A N 1
ATOM 3702 C CA . SER A 1 468 ? -9.275 -12.300 15.820 1.00 88.62 468 SER A CA 1
ATOM 3703 C C . SER A 1 468 ? -8.852 -12.847 14.445 1.00 88.62 468 SER A C 1
ATOM 3705 O O . SER A 1 468 ? -8.411 -13.996 14.342 1.00 88.62 468 SER A O 1
ATOM 3707 N N . ASN A 1 469 ? -8.906 -12.032 13.380 1.00 89.00 469 ASN A N 1
ATOM 3708 C CA . ASN A 1 469 ? -8.487 -12.448 12.038 1.00 89.00 469 ASN A CA 1
ATOM 3709 C C . ASN A 1 469 ? -7.001 -12.854 11.977 1.00 89.00 469 ASN A C 1
ATOM 3711 O O . ASN A 1 469 ? -6.611 -13.629 11.101 1.00 89.00 469 ASN A O 1
ATOM 3715 N N . ARG A 1 470 ? -6.170 -12.423 12.939 1.00 88.56 470 ARG A N 1
ATOM 3716 C CA . ARG A 1 470 ? -4.765 -12.851 13.065 1.00 88.56 470 ARG A CA 1
ATOM 3717 C C . ARG A 1 470 ? -4.582 -14.367 13.241 1.00 88.56 470 ARG A C 1
ATOM 3719 O O . ARG A 1 470 ? -3.501 -14.877 12.941 1.00 88.56 470 ARG A O 1
ATOM 3726 N N . TYR A 1 471 ? -5.624 -15.089 13.665 1.00 87.38 471 TYR A N 1
ATOM 3727 C CA . TYR A 1 471 ? -5.616 -16.543 13.897 1.00 87.38 471 TYR A CA 1
ATOM 3728 C C . TYR A 1 471 ? -6.302 -17.360 12.793 1.00 87.38 471 TYR A C 1
ATOM 3730 O O . TYR A 1 471 ? -6.583 -18.550 12.985 1.00 87.38 471 TYR A O 1
ATOM 3738 N N . LEU A 1 472 ? -6.592 -16.743 11.644 1.00 83.75 472 LEU A N 1
ATOM 3739 C CA . LEU A 1 472 ? -7.162 -17.452 10.505 1.00 83.75 472 LEU A CA 1
ATOM 3740 C C . LEU A 1 472 ? -6.204 -18.525 9.988 1.00 83.75 472 LEU A C 1
ATOM 3742 O O . LEU A 1 472 ? -5.027 -18.295 9.709 1.00 83.75 472 LEU A O 1
ATOM 3746 N N . ASN A 1 473 ? -6.746 -19.720 9.807 1.00 78.38 473 ASN A N 1
ATOM 3747 C CA . ASN A 1 473 ? -6.072 -20.826 9.163 1.00 78.38 473 ASN A CA 1
ATOM 3748 C C . ASN A 1 473 ? -6.249 -20.707 7.644 1.00 78.38 473 ASN A C 1
ATOM 3750 O O . ASN A 1 473 ? -7.239 -21.168 7.073 1.00 78.38 473 ASN A O 1
ATOM 3754 N N . ARG A 1 474 ? -5.252 -20.136 6.965 1.00 74.81 474 ARG A N 1
ATOM 3755 C CA . ARG A 1 474 ? -5.217 -20.026 5.493 1.00 74.81 474 ARG A CA 1
ATOM 3756 C C . ARG A 1 474 ? -5.316 -21.373 4.745 1.00 74.81 474 ARG A C 1
ATOM 3758 O O . ARG A 1 474 ? -5.608 -21.363 3.554 1.00 74.81 474 ARG A O 1
ATOM 3765 N N . HIS A 1 475 ? -5.105 -22.507 5.428 1.00 74.69 475 HIS A N 1
ATOM 3766 C CA . HIS A 1 475 ? -5.219 -23.873 4.889 1.00 74.69 475 HIS A CA 1
ATOM 3767 C C . HIS A 1 475 ? -6.520 -24.593 5.318 1.00 74.69 475 HIS A C 1
ATOM 3769 O O . HIS A 1 475 ? -6.607 -25.822 5.247 1.00 74.69 475 HIS A O 1
ATOM 3775 N N . ALA A 1 476 ? -7.527 -23.860 5.808 1.00 67.56 476 ALA A N 1
ATOM 3776 C CA . ALA A 1 476 ? -8.823 -24.419 6.193 1.00 67.56 476 ALA A CA 1
ATOM 3777 C C . ALA A 1 476 ? -9.512 -25.158 5.027 1.00 67.56 476 ALA A C 1
ATOM 3779 O O . ALA A 1 476 ? -9.536 -24.675 3.897 1.00 67.56 476 ALA A O 1
ATOM 3780 N N . LYS A 1 477 ? -10.107 -26.327 5.307 1.00 65.75 477 LYS A N 1
ATOM 3781 C CA . LYS A 1 477 ? -10.828 -27.170 4.322 1.00 65.75 477 LYS A CA 1
ATOM 3782 C C . LYS A 1 477 ? -12.344 -27.250 4.572 1.00 65.75 477 LYS A C 1
ATOM 3784 O O . LYS A 1 477 ? -13.064 -27.897 3.804 1.00 65.75 477 LYS A O 1
ATOM 3789 N N . ASP A 1 478 ? -12.794 -26.592 5.635 1.00 64.31 478 ASP A N 1
ATOM 3790 C CA . ASP A 1 478 ? -14.153 -26.489 6.171 1.00 64.31 478 ASP A CA 1
ATOM 3791 C C . ASP A 1 478 ? -14.225 -25.274 7.124 1.00 64.31 478 ASP A C 1
ATOM 3793 O O . ASP A 1 478 ? -13.199 -24.675 7.462 1.00 64.31 478 ASP A O 1
ATOM 3797 N N . ALA A 1 479 ? -15.439 -24.879 7.524 1.00 64.25 479 ALA A N 1
ATOM 3798 C CA . ALA A 1 479 ? -15.658 -23.714 8.386 1.00 64.25 479 ALA A CA 1
ATOM 3799 C C . ALA A 1 479 ? -15.171 -23.961 9.822 1.00 64.25 479 ALA A C 1
ATOM 3801 O O . ALA A 1 479 ? -14.656 -23.052 10.467 1.00 64.25 479 ALA A O 1
ATOM 3802 N N . GLU A 1 480 ? -15.266 -25.202 10.303 1.00 65.25 480 GLU A N 1
ATOM 3803 C CA . GLU A 1 480 ? -14.763 -25.595 11.621 1.00 65.25 480 GLU A CA 1
ATOM 3804 C C . GLU A 1 480 ? -13.244 -25.425 11.721 1.00 65.25 480 GLU A C 1
ATOM 3806 O O . GLU A 1 480 ? -12.722 -25.137 12.796 1.00 65.25 480 GLU A O 1
ATOM 3811 N N . GLY A 1 481 ? -12.516 -25.621 10.622 1.00 66.19 481 GLY A N 1
ATOM 3812 C CA . GLY A 1 481 ? -11.079 -25.415 10.498 1.00 66.19 481 GLY A CA 1
ATOM 3813 C C . GLY A 1 481 ? -10.645 -23.991 10.152 1.00 66.19 481 GLY A C 1
ATOM 3814 O O . GLY A 1 481 ? -9.441 -23.807 9.982 1.00 66.19 481 GLY A O 1
ATOM 3815 N N . LEU A 1 482 ? -11.562 -23.017 10.033 1.00 71.19 482 LEU A N 1
ATOM 3816 C CA . LEU A 1 482 ? -11.272 -21.635 9.611 1.00 71.19 482 LEU A CA 1
ATOM 3817 C C . LEU A 1 482 ? -10.325 -20.889 10.560 1.00 71.19 482 LEU A C 1
ATOM 3819 O O . LEU A 1 482 ? -9.508 -20.095 10.101 1.00 71.19 482 LEU A O 1
ATOM 3823 N N . TYR A 1 483 ? -10.402 -21.173 11.859 1.00 71.19 483 TYR A N 1
ATOM 3824 C CA . TYR A 1 483 ? -9.486 -20.656 12.874 1.00 71.19 483 TYR A CA 1
ATOM 3825 C C . TYR A 1 483 ? -8.551 -21.765 13.369 1.00 71.19 483 TYR A C 1
ATOM 3827 O O . TYR A 1 483 ? -8.914 -22.949 13.412 1.00 71.19 483 TYR A O 1
ATOM 3835 N N . LEU A 1 484 ? -7.324 -21.385 13.734 1.00 68.56 484 LEU A N 1
ATOM 3836 C CA . LEU A 1 484 ? -6.336 -22.302 14.306 1.00 68.56 484 LEU A CA 1
ATOM 3837 C C . LEU A 1 484 ? -6.864 -22.946 15.600 1.00 68.56 484 LEU A C 1
ATOM 3839 O O . LEU A 1 484 ? -7.568 -22.312 16.382 1.00 68.56 484 LEU A O 1
ATOM 3843 N N . LYS A 1 485 ? -6.500 -24.218 15.838 1.00 55.62 485 LYS A N 1
ATOM 3844 C CA . LYS A 1 485 ? -7.058 -25.044 16.931 1.00 55.62 485 LYS A CA 1
ATOM 3845 C C . LYS A 1 485 ? -6.978 -24.408 18.322 1.00 55.62 485 LYS A C 1
ATOM 3847 O O . LYS A 1 485 ? -7.863 -24.687 19.119 1.00 55.62 485 LYS A O 1
ATOM 3852 N N . LEU A 1 486 ? -5.961 -23.585 18.582 1.00 52.47 486 LEU A N 1
ATOM 3853 C CA . LEU A 1 486 ? -5.770 -22.876 19.852 1.00 52.47 486 LEU A CA 1
ATOM 3854 C C . LEU A 1 486 ? -6.986 -22.010 20.230 1.00 52.47 486 LEU A C 1
ATOM 3856 O O . LEU A 1 486 ? -7.373 -22.006 21.385 1.00 52.47 486 LEU A O 1
ATOM 3860 N N . ILE A 1 487 ? -7.657 -21.381 19.254 1.00 56.12 487 ILE A N 1
ATOM 3861 C CA . ILE A 1 487 ? -8.760 -20.426 19.499 1.00 56.12 487 ILE A CA 1
ATOM 3862 C C . ILE A 1 487 ? -10.112 -20.981 19.000 1.00 56.12 487 ILE A C 1
ATOM 3864 O O . ILE A 1 487 ? -11.107 -20.271 18.841 1.00 56.12 487 ILE A O 1
ATOM 3868 N N . LYS A 1 488 ? -10.204 -22.301 18.786 1.00 50.91 488 LYS A N 1
ATOM 3869 C CA . LYS A 1 488 ? -11.495 -22.949 18.515 1.00 50.91 488 LYS A CA 1
ATOM 3870 C C . LYS A 1 488 ? -12.385 -22.880 19.757 1.00 50.91 488 LYS A C 1
ATOM 3872 O O . LYS A 1 488 ? -12.076 -23.493 20.771 1.00 50.91 488 LYS A O 1
ATOM 3877 N N . GLY A 1 489 ? -13.520 -22.191 19.626 1.00 51.12 489 GLY A N 1
ATOM 3878 C CA . GLY A 1 489 ? -14.516 -22.037 20.692 1.00 51.12 489 GLY A CA 1
ATOM 3879 C C . GLY A 1 489 ? -14.638 -20.623 21.264 1.00 51.12 489 GLY A C 1
ATOM 3880 O O . GLY A 1 489 ? -15.186 -20.488 22.348 1.00 51.12 489 GLY A O 1
ATOM 3881 N N . ASN A 1 490 ? -14.145 -19.589 20.565 1.00 57.97 490 ASN A N 1
ATOM 3882 C CA . ASN A 1 490 ? -14.155 -18.197 21.034 1.00 57.97 490 ASN A CA 1
ATOM 3883 C C . ASN A 1 490 ? -13.528 -18.055 22.432 1.00 57.97 490 ASN A C 1
ATOM 3885 O O . ASN A 1 490 ? -14.158 -17.508 23.336 1.00 57.97 490 ASN A O 1
ATOM 3889 N N . ASN A 1 491 ? -12.288 -18.532 22.625 1.00 75.50 491 ASN A N 1
ATOM 3890 C CA . ASN A 1 491 ? -11.566 -18.277 23.876 1.00 75.50 491 ASN A CA 1
ATOM 3891 C C . ASN A 1 491 ? -11.154 -16.799 23.957 1.00 75.50 491 ASN A C 1
ATOM 3893 O O . ASN A 1 491 ? -10.012 -16.418 23.701 1.00 75.50 491 ASN A O 1
ATOM 3897 N N . LEU A 1 492 ? -12.128 -15.953 24.282 1.00 81.25 492 LEU A N 1
ATOM 3898 C CA . LEU A 1 492 ? -12.000 -14.507 24.284 1.00 81.25 492 LEU A CA 1
ATOM 3899 C C . LEU A 1 492 ? -10.877 -14.047 25.217 1.00 81.25 492 LEU A C 1
ATOM 3901 O O . LEU A 1 492 ? -10.161 -13.117 24.875 1.00 81.25 492 LEU A O 1
ATOM 3905 N N . LYS A 1 493 ? -10.644 -14.745 26.335 1.00 84.44 493 LYS A N 1
ATOM 3906 C CA . LYS A 1 493 ? -9.544 -14.434 27.257 1.00 84.44 493 LYS A CA 1
ATOM 3907 C C . LYS A 1 493 ? -8.167 -14.508 26.598 1.00 84.44 493 LYS A C 1
ATOM 3909 O O . LYS A 1 493 ? -7.340 -13.636 26.842 1.00 84.44 493 LYS A O 1
ATOM 3914 N N . GLU A 1 494 ? -7.927 -15.488 25.727 1.00 84.25 494 GLU A N 1
ATOM 3915 C CA . GLU A 1 494 ? -6.676 -15.568 24.956 1.00 84.25 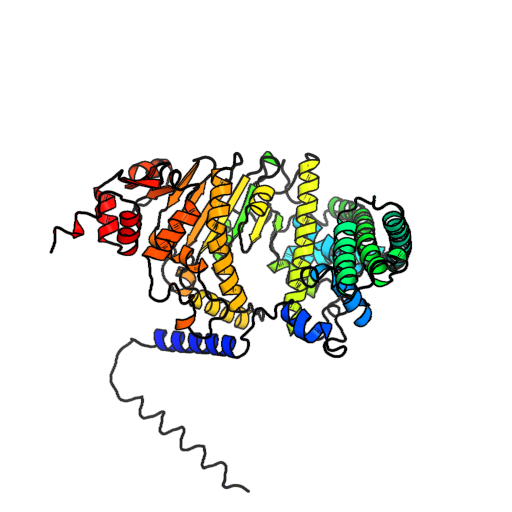494 GLU A CA 1
ATOM 3916 C C . GLU A 1 494 ? -6.561 -14.419 23.947 1.00 84.25 494 GLU A C 1
ATOM 3918 O O . GLU A 1 494 ? -5.500 -13.805 23.837 1.00 84.25 494 GLU A O 1
ATOM 3923 N N . ILE A 1 495 ? -7.664 -14.067 23.275 1.00 87.81 495 ILE A N 1
ATOM 3924 C CA . ILE A 1 495 ? -7.718 -12.924 22.347 1.00 87.81 495 ILE A CA 1
ATOM 3925 C C . ILE A 1 495 ? -7.403 -11.614 23.093 1.00 87.81 495 ILE A C 1
ATOM 3927 O O . ILE A 1 495 ? -6.633 -10.797 22.594 1.00 87.81 495 ILE A O 1
ATOM 3931 N N . VAL A 1 496 ? -7.938 -11.427 24.305 1.00 89.38 496 VAL A N 1
ATOM 3932 C CA . VAL A 1 496 ? -7.671 -10.258 25.163 1.00 89.38 496 VAL A CA 1
ATOM 3933 C C . VAL A 1 496 ? -6.226 -10.254 25.690 1.00 89.38 496 VAL A C 1
ATOM 3935 O O . VAL A 1 496 ? -5.593 -9.199 25.741 1.00 89.38 496 VAL A O 1
ATOM 3938 N N . ALA A 1 497 ? -5.658 -11.410 26.043 1.00 88.25 497 ALA A N 1
ATOM 3939 C CA . ALA A 1 497 ? -4.268 -11.530 26.494 1.00 88.25 497 ALA A CA 1
ATOM 3940 C C . ALA A 1 497 ? -3.243 -11.231 25.380 1.00 88.25 497 ALA A C 1
ATOM 3942 O O . ALA A 1 497 ? -2.224 -10.574 25.616 1.00 88.25 497 ALA A O 1
ATOM 3943 N N . ASP A 1 498 ? -3.515 -11.662 24.149 1.00 90.00 498 ASP A N 1
ATOM 3944 C CA . ASP A 1 498 ? -2.697 -11.301 22.988 1.00 90.00 498 ASP A CA 1
ATOM 3945 C C . ASP A 1 498 ? -2.942 -9.844 22.559 1.00 90.00 498 ASP A C 1
ATOM 3947 O O . ASP A 1 498 ? -1.997 -9.143 22.208 1.00 90.00 498 ASP A O 1
ATOM 3951 N N . PHE A 1 499 ? -4.168 -9.320 22.690 1.00 93.00 499 PHE A N 1
ATOM 3952 C CA . PHE A 1 499 ? -4.440 -7.890 22.510 1.00 93.00 499 PHE A CA 1
ATOM 3953 C C . PHE A 1 499 ? -3.574 -7.034 23.442 1.00 93.00 499 PHE A C 1
ATOM 3955 O O . PHE A 1 499 ? -2.858 -6.153 22.965 1.00 93.00 499 PHE A O 1
ATOM 3962 N N . LYS A 1 500 ? -3.563 -7.341 24.750 1.00 91.06 500 LYS A N 1
ATOM 3963 C CA . LYS A 1 500 ? -2.682 -6.695 25.742 1.00 91.06 500 LYS A CA 1
ATOM 3964 C C . LYS A 1 500 ? -1.228 -6.697 25.288 1.00 91.06 500 LYS A C 1
ATOM 3966 O O . LYS A 1 500 ? -0.553 -5.683 25.393 1.00 91.06 500 LYS A O 1
ATOM 3971 N N . THR A 1 501 ? -0.757 -7.829 24.771 1.00 92.31 501 THR A N 1
ATOM 3972 C CA . THR A 1 501 ? 0.634 -8.023 24.351 1.00 92.31 501 THR A CA 1
ATOM 3973 C C . THR A 1 501 ? 0.964 -7.239 23.076 1.00 92.31 501 THR A C 1
ATOM 3975 O O . THR A 1 501 ? 2.021 -6.614 22.998 1.00 92.31 501 THR A O 1
ATOM 3978 N N . ALA A 1 502 ? 0.060 -7.236 22.095 1.00 93.75 502 ALA A N 1
ATOM 3979 C CA . ALA A 1 502 ? 0.215 -6.552 20.813 1.00 93.75 502 ALA A CA 1
ATOM 3980 C C . ALA A 1 502 ? 0.107 -5.020 20.930 1.00 93.75 502 ALA A C 1
ATOM 3982 O O . ALA A 1 502 ? 0.805 -4.309 20.212 1.00 93.75 502 ALA A O 1
ATOM 3983 N N . TYR A 1 503 ? -0.737 -4.518 21.837 1.00 94.50 503 TYR A N 1
ATOM 3984 C CA . TYR A 1 503 ? -0.963 -3.085 22.063 1.00 94.50 503 TYR A CA 1
ATOM 3985 C C . TYR A 1 503 ? -0.188 -2.510 23.261 1.00 94.50 503 TYR A C 1
ATOM 3987 O O . TYR A 1 503 ? -0.291 -1.314 23.520 1.00 94.50 503 TYR A O 1
ATOM 3995 N N . LYS A 1 504 ? 0.625 -3.314 23.967 1.00 93.38 504 LYS A N 1
ATOM 3996 C CA . LYS A 1 504 ? 1.310 -2.932 25.222 1.00 93.38 504 LYS A CA 1
ATOM 3997 C C . LYS A 1 504 ? 2.045 -1.584 25.167 1.00 93.38 504 LYS A C 1
ATOM 3999 O O . LYS A 1 504 ? 2.019 -0.840 26.135 1.00 93.38 504 LYS A O 1
ATOM 4004 N N . ASP A 1 505 ? 2.683 -1.273 24.036 1.00 92.75 505 ASP A N 1
ATOM 4005 C CA . ASP A 1 505 ? 3.546 -0.093 23.880 1.00 92.75 505 ASP A CA 1
ATOM 4006 C C . ASP A 1 505 ? 2.749 1.205 23.654 1.00 92.75 505 ASP A C 1
ATOM 4008 O O . ASP A 1 505 ? 3.333 2.284 23.636 1.00 92.75 505 ASP A O 1
ATOM 4012 N N . ILE A 1 506 ? 1.435 1.094 23.431 1.00 95.06 506 ILE A N 1
ATOM 4013 C CA . ILE A 1 506 ? 0.505 2.209 23.197 1.00 95.06 506 ILE A CA 1
ATOM 4014 C C . ILE A 1 506 ? -0.756 2.105 24.057 1.00 95.06 506 ILE A C 1
ATOM 4016 O O . ILE A 1 506 ? -1.715 2.831 23.818 1.00 95.06 506 ILE A O 1
ATOM 4020 N N . ILE A 1 507 ? -0.784 1.203 25.045 1.00 94.62 507 ILE A N 1
ATOM 4021 C CA . ILE A 1 507 ? -1.998 0.907 25.810 1.00 94.62 507 ILE A CA 1
ATOM 4022 C C . ILE A 1 507 ? -2.525 2.166 26.514 1.00 94.62 507 ILE A C 1
ATOM 4024 O O . ILE A 1 507 ? -3.703 2.468 26.370 1.00 94.62 507 ILE A O 1
ATOM 4028 N N . GLY A 1 508 ? -1.647 2.964 27.138 1.00 93.81 508 GLY A N 1
ATOM 4029 C CA . GLY A 1 508 ? -1.990 4.238 27.793 1.00 93.81 508 GLY A CA 1
ATOM 4030 C C . GLY A 1 508 ? -2.473 5.354 26.852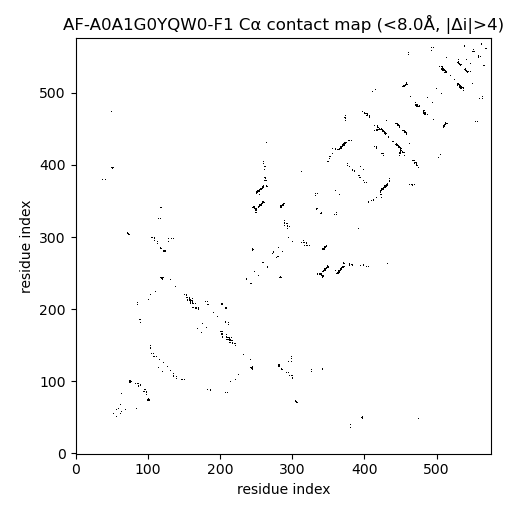 1.00 93.81 508 GLY A C 1
ATOM 4031 O O . GLY A 1 508 ? -3.018 6.354 27.305 1.00 93.81 508 GLY A O 1
ATOM 4032 N N . SER A 1 509 ? -2.328 5.182 25.534 1.00 95.19 509 SER A N 1
ATOM 4033 C CA . SER A 1 509 ? -2.898 6.080 24.520 1.00 95.19 509 SER A CA 1
ATOM 4034 C C . SER A 1 509 ? -4.314 5.680 24.089 1.00 95.19 509 SER A C 1
ATOM 4036 O O . SER A 1 509 ? -4.919 6.382 23.276 1.00 95.19 509 SER A O 1
ATOM 4038 N N . ILE A 1 510 ? -4.844 4.547 24.565 1.00 95.88 510 ILE A N 1
ATOM 4039 C CA . ILE A 1 510 ? -6.159 4.038 24.164 1.00 95.88 510 ILE A CA 1
ATOM 4040 C C . ILE A 1 510 ? -7.258 4.620 25.057 1.00 95.88 510 ILE A C 1
ATOM 4042 O O . ILE A 1 510 ? -7.213 4.523 26.285 1.00 95.88 510 ILE A O 1
ATOM 4046 N N . VAL A 1 511 ? -8.289 5.164 24.412 1.00 94.94 511 VAL A N 1
ATOM 4047 C CA . VAL A 1 511 ? -9.509 5.669 25.045 1.00 94.94 511 VAL A CA 1
ATOM 4048 C C . VAL A 1 511 ? -10.754 4.975 24.490 1.00 94.94 511 VAL A C 1
ATOM 4050 O O . VAL A 1 511 ? -10.815 4.611 23.311 1.00 94.94 511 VAL A O 1
ATOM 4053 N N . LEU A 1 512 ? -11.750 4.786 25.354 1.00 94.94 512 LEU A N 1
ATOM 4054 C CA . LEU A 1 512 ? -12.985 4.056 25.085 1.00 94.94 512 LEU A CA 1
ATOM 4055 C C . LEU A 1 512 ? -14.180 5.011 25.198 1.00 94.94 512 LEU A C 1
ATOM 4057 O O . LEU A 1 512 ? -14.371 5.674 26.220 1.00 94.94 512 LEU A O 1
ATOM 4061 N N . VAL A 1 513 ? -14.986 5.075 24.138 1.00 92.38 513 VAL A N 1
ATOM 4062 C CA . VAL A 1 513 ? -16.083 6.044 23.991 1.00 92.38 513 VAL A CA 1
ATOM 4063 C C . VAL A 1 513 ? -17.411 5.309 23.841 1.00 92.38 513 VAL A C 1
ATOM 4065 O O . VAL A 1 513 ? -17.455 4.211 23.287 1.00 92.38 513 VAL A O 1
ATOM 4068 N N . ASP A 1 514 ? -18.495 5.909 24.337 1.00 89.25 514 ASP A N 1
ATOM 4069 C CA . ASP A 1 514 ? -19.852 5.368 24.243 1.00 89.25 514 ASP A CA 1
ATOM 4070 C C . ASP A 1 514 ? -20.188 4.928 22.797 1.00 89.25 514 ASP A C 1
ATOM 4072 O O . ASP A 1 514 ? -20.224 5.768 21.877 1.00 89.25 514 ASP A O 1
ATOM 4076 N N . PRO A 1 515 ? -20.461 3.626 22.565 1.00 84.94 515 PRO A N 1
ATOM 4077 C CA . PRO A 1 515 ? -20.782 3.133 21.231 1.00 84.94 515 PRO A CA 1
ATOM 4078 C C . PRO A 1 515 ? -22.061 3.780 20.675 1.00 84.94 515 PRO A C 1
ATOM 4080 O O . PRO A 1 515 ? -22.159 4.005 19.465 1.00 84.94 515 PRO A O 1
ATOM 4083 N N . THR A 1 516 ? -23.011 4.163 21.537 1.00 83.81 516 THR A N 1
ATOM 4084 C CA . THR A 1 516 ? -24.335 4.667 21.140 1.00 83.81 516 THR A CA 1
ATOM 4085 C C . THR A 1 516 ? -24.292 6.093 20.576 1.00 83.81 516 THR A C 1
ATOM 4087 O O . THR A 1 516 ? -24.658 6.293 19.421 1.00 83.81 516 THR A O 1
ATOM 4090 N N . ALA A 1 517 ? -23.774 7.074 21.318 1.00 80.81 517 ALA A N 1
ATOM 4091 C CA . ALA A 1 517 ? -23.533 8.460 20.890 1.00 80.81 517 ALA A CA 1
ATOM 4092 C C . ALA A 1 517 ? -24.719 9.174 20.179 1.00 80.81 517 ALA A C 1
ATOM 4094 O O . ALA A 1 517 ? -25.869 9.045 20.583 1.00 80.81 517 ALA A O 1
ATOM 4095 N N . ASN A 1 518 ? -24.529 10.004 19.141 1.00 69.75 518 ASN A N 1
ATOM 4096 C CA . ASN A 1 518 ? -23.449 10.083 18.138 1.00 69.75 518 ASN A CA 1
ATOM 4097 C C . ASN A 1 518 ? -22.765 11.467 18.094 1.00 69.75 518 ASN A C 1
ATOM 4099 O O . ASN A 1 518 ? -23.365 12.468 18.472 1.00 69.75 518 ASN A O 1
ATOM 4103 N N . PHE A 1 519 ? -21.543 11.518 17.549 1.00 66.06 519 PHE A N 1
ATOM 4104 C CA . PHE A 1 519 ? -20.703 12.723 17.490 1.00 66.06 519 PHE A CA 1
ATOM 4105 C C . PHE A 1 519 ? -20.641 13.288 16.076 1.00 66.06 519 PHE A C 1
ATOM 4107 O O . PHE A 1 519 ? -20.442 12.541 15.118 1.00 66.06 519 PHE A O 1
ATOM 4114 N N . PHE A 1 520 ? -20.757 14.609 15.969 1.00 54.00 520 PHE A N 1
ATOM 4115 C CA . PHE A 1 520 ? -20.512 15.357 14.732 1.00 54.00 520 PHE A CA 1
ATOM 4116 C C . PHE A 1 520 ? -19.255 16.240 14.816 1.00 54.00 520 PHE A C 1
ATOM 4118 O O . PHE A 1 520 ? -18.860 16.810 13.804 1.00 54.00 520 PHE A O 1
ATOM 4125 N N . ASP A 1 521 ? -18.626 16.347 15.995 1.00 52.16 521 ASP A N 1
ATOM 4126 C CA . ASP A 1 521 ? -17.434 17.169 16.235 1.00 52.16 521 ASP A CA 1
ATOM 4127 C C . ASP A 1 521 ? -16.553 16.570 17.352 1.00 52.16 521 ASP A C 1
ATOM 4129 O O . ASP A 1 521 ? -17.060 15.937 18.285 1.00 52.16 521 ASP A O 1
ATOM 4133 N N . SER A 1 522 ? -15.236 16.768 17.278 1.00 54.09 522 SER A N 1
ATOM 4134 C CA . SER A 1 522 ? -14.249 16.129 18.162 1.00 54.09 522 SER A CA 1
ATOM 4135 C C . SER A 1 522 ? -14.306 16.624 19.608 1.00 54.09 522 SER A C 1
ATOM 4137 O O . SER A 1 522 ? -13.978 15.866 20.518 1.00 54.09 522 SER A O 1
ATOM 4139 N N . GLN A 1 523 ? -14.798 17.845 19.843 1.00 55.41 523 GLN A N 1
ATOM 4140 C CA . GLN A 1 523 ? -14.988 18.391 21.195 1.00 55.41 523 GLN A CA 1
ATOM 4141 C C . GLN A 1 523 ? -16.035 17.619 22.019 1.00 55.41 523 GLN A C 1
ATOM 4143 O O . GLN A 1 523 ? -15.985 17.655 23.242 1.00 55.41 523 GLN A O 1
ATOM 4148 N N . SER A 1 524 ? -16.943 16.878 21.369 1.00 66.81 524 SER A N 1
ATOM 4149 C CA . SER A 1 524 ? -17.943 16.042 22.056 1.00 66.81 524 SER A CA 1
ATOM 4150 C C . SER A 1 524 ? -17.422 14.665 22.496 1.00 66.81 524 SER A C 1
ATOM 4152 O O . SER A 1 524 ? -18.135 13.925 23.166 1.00 66.81 524 SER A O 1
ATOM 4154 N N . ILE A 1 525 ? -16.184 14.296 22.143 1.00 76.12 525 ILE A N 1
ATOM 4155 C CA . ILE A 1 525 ? -15.639 12.963 22.453 1.00 76.12 525 ILE A CA 1
ATOM 4156 C C . ILE A 1 525 ? -15.350 12.811 23.952 1.00 76.12 525 ILE A C 1
ATOM 4158 O O . ILE A 1 525 ? -15.674 11.771 24.525 1.00 76.12 525 ILE A O 1
ATOM 4162 N N . ASP A 1 526 ? -14.794 13.840 24.599 1.00 79.56 526 ASP A N 1
ATOM 4163 C CA . ASP A 1 526 ? -14.434 13.782 26.024 1.00 79.56 526 ASP A CA 1
ATOM 4164 C C . ASP A 1 526 ? -15.676 13.680 26.941 1.00 79.56 526 ASP A C 1
ATOM 4166 O O . ASP A 1 526 ? -15.601 13.063 27.999 1.00 79.56 526 ASP A O 1
ATOM 4170 N N . GLU A 1 527 ? -16.842 14.196 26.524 1.00 81.06 527 GLU A N 1
ATOM 4171 C CA . GLU A 1 527 ? -18.112 14.081 27.274 1.00 81.06 527 GLU A CA 1
ATOM 4172 C C . GLU A 1 527 ? -18.692 12.652 27.276 1.00 81.06 527 GLU A C 1
ATOM 4174 O O . GLU A 1 527 ? -19.504 12.303 28.136 1.00 81.06 527 GLU A O 1
ATOM 4179 N N . HIS A 1 528 ? -18.269 11.817 26.322 1.00 87.56 528 HIS A N 1
ATOM 4180 C CA . HIS A 1 528 ? -18.752 10.447 26.123 1.00 87.56 528 HIS A CA 1
ATOM 4181 C C . HIS A 1 528 ? -17.656 9.381 26.278 1.00 87.56 528 HIS A C 1
ATOM 4183 O O . HIS A 1 528 ? -17.893 8.192 26.031 1.00 87.56 528 HIS A O 1
ATOM 4189 N N . LEU A 1 529 ? -16.465 9.795 26.708 1.00 91.00 529 LEU A N 1
ATOM 4190 C CA . LEU A 1 529 ? -15.435 8.927 27.260 1.00 91.00 529 LEU A CA 1
ATOM 4191 C C . LEU A 1 529 ? -16.015 8.173 28.468 1.00 91.00 529 LEU A C 1
ATOM 4193 O O . LEU A 1 529 ? -16.543 8.794 29.391 1.00 91.00 529 LEU A O 1
ATOM 4197 N N . TYR A 1 530 ? -15.918 6.843 28.480 1.00 93.94 530 TYR A N 1
ATOM 4198 C CA . TYR A 1 530 ? -16.330 6.047 29.646 1.00 93.94 530 TYR A CA 1
ATOM 4199 C C . TYR A 1 530 ? -15.170 5.378 30.373 1.00 93.94 530 TYR A C 1
ATOM 4201 O O . TYR A 1 530 ? -15.297 5.086 31.565 1.00 93.94 530 TYR A O 1
ATOM 4209 N N . ALA A 1 531 ? -14.059 5.146 29.678 1.00 94.38 531 ALA A N 1
ATOM 4210 C CA . ALA A 1 531 ? -12.838 4.617 30.261 1.00 94.38 531 ALA A CA 1
ATOM 4211 C C . ALA A 1 531 ? -11.606 4.944 29.401 1.00 94.38 531 ALA A C 1
ATOM 4213 O O . ALA A 1 531 ? -11.692 5.115 28.181 1.00 94.38 531 ALA A O 1
ATOM 4214 N N . HIS A 1 532 ? -10.435 4.921 30.026 1.00 94.94 532 HIS A N 1
ATOM 4215 C CA . HIS A 1 532 ? -9.133 4.947 29.365 1.00 94.94 532 HIS A CA 1
ATOM 4216 C C . HIS A 1 532 ? -8.155 4.010 30.078 1.00 94.94 532 HIS A C 1
ATOM 4218 O O . HIS A 1 532 ? -8.462 3.449 31.131 1.00 94.94 532 HIS A O 1
ATOM 4224 N N . PHE A 1 533 ? -6.965 3.828 29.513 1.00 94.38 533 PHE A N 1
ATOM 4225 C CA . PHE A 1 533 ? -5.874 3.130 30.192 1.00 94.38 533 PHE A CA 1
ATOM 4226 C C . PHE A 1 533 ? -4.801 4.119 30.633 1.00 94.38 533 PHE A C 1
ATOM 4228 O O . PHE A 1 533 ? -4.528 5.090 29.935 1.00 94.38 533 PHE A O 1
ATOM 4235 N N . ASN A 1 534 ? -4.153 3.853 31.766 1.00 91.88 534 ASN A N 1
ATOM 4236 C CA . ASN A 1 534 ? -2.936 4.571 32.146 1.00 91.88 534 ASN A CA 1
ATOM 4237 C C . ASN A 1 534 ? -1.678 3.947 31.506 1.00 91.88 534 ASN A C 1
ATOM 4239 O O . ASN A 1 534 ? -1.731 2.864 30.919 1.00 91.88 534 ASN A O 1
ATOM 4243 N N . ASP A 1 535 ? -0.522 4.595 31.673 1.00 88.62 535 ASP A N 1
ATOM 4244 C CA . ASP A 1 535 ? 0.775 4.114 31.159 1.00 88.62 535 ASP A CA 1
ATOM 4245 C C . ASP A 1 535 ? 1.189 2.731 31.702 1.00 88.62 535 ASP A C 1
ATOM 4247 O O . ASP A 1 535 ? 1.997 2.034 31.090 1.00 88.62 535 ASP A O 1
ATOM 4251 N N . ALA A 1 536 ? 0.626 2.303 32.838 1.00 87.94 536 ALA A N 1
ATOM 4252 C CA . ALA A 1 536 ? 0.825 0.966 33.401 1.00 87.94 536 ALA A CA 1
ATOM 4253 C C . ALA A 1 536 ? -0.131 -0.095 32.808 1.00 87.94 536 ALA A C 1
ATOM 4255 O O . ALA A 1 536 ? -0.093 -1.255 33.221 1.00 87.94 536 ALA A O 1
ATOM 4256 N N . GLY A 1 537 ? -0.994 0.283 31.858 1.00 87.31 537 GLY A N 1
ATOM 4257 C CA . GLY A 1 537 ? -1.981 -0.590 31.221 1.00 87.31 537 GLY A CA 1
ATOM 4258 C C . GLY A 1 537 ? -3.174 -0.952 32.105 1.00 87.31 537 GLY A C 1
ATOM 4259 O O . GLY A 1 537 ? -3.855 -1.936 31.824 1.00 87.31 537 GLY A O 1
ATOM 4260 N N . GLN A 1 538 ? -3.431 -0.196 33.174 1.00 90.31 538 GLN A N 1
ATOM 4261 C CA . GLN A 1 538 ? -4.591 -0.392 34.046 1.00 90.31 538 GLN A CA 1
ATOM 4262 C C . GLN A 1 538 ? -5.785 0.397 33.508 1.00 90.31 538 GLN A C 1
ATOM 4264 O O . GLN A 1 538 ? -5.624 1.544 33.092 1.00 90.31 538 GLN A O 1
ATOM 4269 N N . LEU A 1 539 ? -6.977 -0.202 33.553 1.00 94.12 539 LEU A N 1
ATOM 4270 C CA . LEU A 1 539 ? -8.218 0.473 33.180 1.00 94.12 539 LEU A CA 1
ATOM 4271 C C . LEU A 1 539 ? -8.624 1.503 34.247 1.00 94.12 539 LEU A C 1
ATOM 4273 O O . LEU A 1 539 ? -8.752 1.163 35.424 1.00 94.12 539 LEU A O 1
ATOM 4277 N N . ILE A 1 540 ? -8.880 2.737 33.821 1.00 94.00 540 ILE A N 1
ATOM 4278 C CA . ILE A 1 540 ? -9.497 3.808 34.608 1.00 94.00 540 ILE A CA 1
ATOM 4279 C C . ILE A 1 540 ? -10.907 4.032 34.057 1.00 94.00 540 ILE A C 1
ATOM 4281 O O . ILE A 1 540 ? -11.095 4.099 32.845 1.00 94.00 540 ILE A O 1
ATOM 4285 N N . ILE A 1 541 ? -11.900 4.105 34.946 1.00 94.50 541 ILE A N 1
ATOM 4286 C CA . ILE A 1 541 ? -13.305 4.342 34.592 1.00 94.50 541 ILE A CA 1
ATOM 4287 C C . ILE A 1 541 ? -13.601 5.828 34.796 1.00 94.50 541 ILE A C 1
ATOM 4289 O O . ILE A 1 541 ? -13.529 6.323 35.920 1.00 94.50 541 ILE A O 1
ATOM 4293 N N . ASP A 1 542 ? -13.956 6.516 33.715 1.00 92.69 542 ASP A N 1
ATOM 4294 C CA . ASP A 1 542 ? -14.260 7.951 33.706 1.00 92.69 542 ASP A CA 1
ATOM 4295 C C . ASP A 1 542 ? -15.763 8.216 33.872 1.00 92.69 542 ASP A C 1
ATOM 4297 O O . ASP A 1 542 ? -16.166 9.192 34.505 1.00 92.69 542 ASP A O 1
ATOM 4301 N N . ASN A 1 543 ? -16.610 7.317 33.354 1.00 93.00 543 ASN A N 1
ATOM 4302 C CA . ASN A 1 543 ? -18.064 7.407 33.474 1.00 93.00 543 ASN A CA 1
ATOM 4303 C C . ASN A 1 543 ? -18.677 6.044 33.824 1.00 93.00 543 ASN A C 1
ATOM 4305 O O . ASN A 1 543 ? -18.934 5.210 32.952 1.00 93.00 543 ASN A O 1
ATOM 4309 N N . GLN A 1 544 ? -18.952 5.840 35.117 1.00 93.31 544 GLN A N 1
ATOM 4310 C CA . GLN A 1 544 ? -19.491 4.584 35.647 1.00 93.31 544 GLN A CA 1
ATOM 4311 C C . GLN A 1 544 ? -20.826 4.184 34.997 1.00 93.31 544 GLN A C 1
ATOM 4313 O O . GLN A 1 544 ? -21.031 3.011 34.711 1.00 93.31 544 GLN A O 1
ATOM 4318 N N . ALA A 1 545 ? -21.721 5.137 34.713 1.00 92.69 545 ALA A N 1
ATOM 4319 C CA . ALA A 1 545 ? -23.045 4.829 34.168 1.00 92.69 545 ALA A CA 1
ATOM 4320 C C . ALA A 1 545 ? -22.973 4.283 32.730 1.00 92.69 545 ALA A C 1
ATOM 4322 O O . ALA A 1 545 ? -23.702 3.353 32.378 1.00 92.69 545 ALA A O 1
ATOM 4323 N N . ILE A 1 546 ? -22.072 4.833 31.907 1.00 92.19 546 ILE A N 1
ATOM 4324 C CA . ILE A 1 546 ? -21.819 4.318 30.555 1.00 92.19 546 ILE A CA 1
ATOM 4325 C C . ILE A 1 546 ? -21.056 2.990 30.638 1.00 92.19 546 ILE A C 1
ATOM 4327 O O . ILE A 1 546 ? -21.434 2.039 29.958 1.00 92.19 546 ILE A O 1
ATOM 4331 N N . TYR A 1 547 ? -20.047 2.883 31.510 1.00 93.75 547 TYR A N 1
ATOM 4332 C CA . TYR A 1 547 ? -19.295 1.643 31.734 1.00 93.75 547 TYR A CA 1
ATOM 4333 C C . TYR A 1 547 ? -20.210 0.468 32.122 1.00 93.75 547 TYR A C 1
ATOM 4335 O O . TYR A 1 547 ? -20.190 -0.565 31.450 1.00 93.75 547 TYR A O 1
ATOM 4343 N N . ASP A 1 548 ? -21.067 0.648 33.134 1.00 92.62 548 ASP A N 1
ATOM 4344 C CA . ASP A 1 548 ? -22.018 -0.363 33.617 1.00 92.62 548 ASP A CA 1
ATOM 4345 C C . ASP A 1 548 ? -22.993 -0.792 32.509 1.00 92.62 548 ASP A C 1
ATOM 4347 O O . ASP A 1 548 ? -23.285 -1.981 32.350 1.00 92.62 548 ASP A O 1
ATOM 4351 N N . SER A 1 549 ? -23.455 0.162 31.693 1.00 92.50 549 SER A N 1
ATOM 4352 C CA . SER A 1 549 ? -24.286 -0.108 30.516 1.00 92.50 549 SER A CA 1
ATOM 4353 C C . SER A 1 549 ? -23.536 -0.937 29.465 1.00 92.50 549 SER A C 1
ATOM 4355 O O . SER A 1 549 ? -24.065 -1.932 28.968 1.00 92.50 549 SER A O 1
ATOM 4357 N N . VAL A 1 550 ? -22.288 -0.583 29.146 1.00 90.56 550 VAL A N 1
ATOM 4358 C CA . VAL A 1 550 ? -21.474 -1.279 28.137 1.00 90.56 550 VAL A CA 1
ATOM 4359 C C . VAL A 1 550 ? -21.174 -2.723 28.551 1.00 90.56 550 VAL A C 1
ATOM 4361 O O . VAL A 1 550 ? -21.341 -3.628 27.730 1.00 90.56 550 VAL A O 1
ATOM 4364 N N . ILE A 1 551 ? -20.793 -2.974 29.810 1.00 91.56 551 ILE A N 1
ATOM 4365 C CA . ILE A 1 551 ? -20.535 -4.345 30.288 1.00 91.56 551 ILE A CA 1
ATOM 4366 C C . ILE A 1 551 ? -21.816 -5.175 30.431 1.00 91.56 551 ILE A C 1
ATOM 4368 O O . ILE A 1 551 ? -21.782 -6.383 30.213 1.00 91.56 551 ILE A O 1
ATOM 4372 N N . SER A 1 552 ? -22.955 -4.551 30.748 1.00 89.12 552 SER A N 1
ATOM 4373 C CA . SER A 1 552 ? -24.238 -5.262 30.859 1.00 89.12 552 SER A CA 1
ATOM 4374 C C . SER A 1 552 ? -24.801 -5.679 29.497 1.00 89.12 552 SER A C 1
ATOM 4376 O O . SER A 1 552 ? -25.527 -6.666 29.410 1.00 89.12 552 SER A O 1
ATOM 4378 N N . ASN A 1 553 ? -24.473 -4.932 28.436 1.00 88.69 553 ASN A N 1
ATOM 4379 C CA . ASN A 1 553 ? -25.024 -5.130 27.093 1.00 88.69 553 ASN A CA 1
ATOM 4380 C C . ASN A 1 553 ? -24.109 -5.919 26.133 1.00 88.69 553 ASN A C 1
ATOM 4382 O O . ASN A 1 553 ? -24.594 -6.375 25.098 1.00 88.69 553 ASN A O 1
ATOM 4386 N N . SER A 1 554 ? -22.819 -6.111 26.441 1.00 87.50 554 SER A N 1
ATOM 4387 C CA . SER A 1 554 ? -21.916 -6.960 25.643 1.00 87.50 554 SER A CA 1
ATOM 4388 C C . SER A 1 554 ? -21.017 -7.828 26.525 1.00 87.50 554 SER A C 1
ATOM 4390 O O . SER A 1 554 ? -20.146 -7.334 27.243 1.00 87.50 554 SER A O 1
ATOM 4392 N N . GLU A 1 555 ? -21.177 -9.151 26.400 1.00 86.38 555 GLU A N 1
ATOM 4393 C CA . GLU A 1 555 ? -20.293 -10.155 27.010 1.00 86.38 555 GLU A CA 1
ATOM 4394 C C . GLU A 1 555 ? -18.828 -9.938 26.596 1.00 86.38 555 GLU A C 1
ATOM 4396 O O . GLU A 1 555 ? -17.915 -10.111 27.407 1.00 86.38 555 GLU A O 1
ATOM 4401 N N . ILE A 1 556 ? -18.603 -9.502 25.350 1.00 87.00 556 ILE A N 1
ATOM 4402 C CA . ILE A 1 556 ? -17.264 -9.244 24.821 1.00 87.00 556 ILE A CA 1
ATOM 4403 C C . ILE A 1 556 ? -16.614 -8.067 25.554 1.00 87.00 556 ILE A C 1
ATOM 4405 O O . ILE A 1 556 ? -15.479 -8.193 26.023 1.00 87.00 556 ILE A O 1
ATOM 4409 N N . SER A 1 557 ? -17.347 -6.964 25.730 1.00 89.50 557 SER A N 1
ATOM 4410 C CA . SER A 1 557 ? -16.885 -5.815 26.515 1.00 89.50 557 SER A CA 1
ATOM 4411 C C . SER A 1 557 ? -16.682 -6.168 27.990 1.00 89.50 557 SER A C 1
ATOM 4413 O O . SER A 1 557 ? -15.663 -5.793 28.563 1.00 89.50 557 SER A O 1
ATOM 4415 N N . HIS A 1 558 ? -17.592 -6.934 28.600 1.00 88.94 558 HIS A N 1
ATOM 4416 C CA . HIS A 1 558 ? -17.470 -7.384 29.991 1.00 88.94 558 HIS A CA 1
ATOM 4417 C C . HIS A 1 558 ? -16.194 -8.203 30.232 1.00 88.94 558 HIS A C 1
ATOM 4419 O O . HIS A 1 558 ? -15.440 -7.918 31.162 1.00 88.94 558 HIS A O 1
ATOM 4425 N N . VAL A 1 559 ? -15.910 -9.204 29.390 1.00 88.31 559 VAL A N 1
ATOM 4426 C CA . VAL A 1 559 ? -14.689 -10.017 29.521 1.00 88.31 559 VAL A CA 1
ATOM 4427 C C . VAL A 1 559 ? -13.439 -9.187 29.234 1.00 88.31 559 VAL A C 1
ATOM 4429 O O . VAL A 1 559 ? -12.477 -9.292 29.989 1.00 88.31 559 VAL A O 1
ATOM 4432 N N . PHE A 1 560 ? -13.444 -8.346 28.192 1.00 90.75 560 PHE A N 1
ATOM 4433 C CA . PHE A 1 560 ? -12.306 -7.475 27.889 1.00 90.75 560 PHE A CA 1
ATOM 4434 C C . PHE A 1 560 ? -11.996 -6.543 29.066 1.00 90.75 560 PHE A C 1
ATOM 4436 O O . PHE A 1 560 ? -10.891 -6.586 29.595 1.00 90.75 560 PHE A O 1
ATOM 4443 N N . LEU A 1 561 ? -12.965 -5.748 29.524 1.00 91.31 561 LEU A N 1
ATOM 4444 C CA . LEU A 1 561 ? -12.740 -4.705 30.528 1.00 91.31 561 LEU A CA 1
ATOM 4445 C C . LEU A 1 561 ? -12.366 -5.287 31.902 1.00 91.31 561 LEU A C 1
ATOM 4447 O O . LEU A 1 561 ? -11.455 -4.770 32.550 1.00 91.31 561 LEU A O 1
ATOM 4451 N N . ASN A 1 562 ? -12.966 -6.412 32.308 1.00 87.19 562 ASN A N 1
ATOM 4452 C CA . ASN A 1 562 ? -12.599 -7.093 33.555 1.00 87.19 562 ASN A CA 1
ATOM 4453 C C . ASN A 1 562 ? -11.162 -7.625 33.551 1.00 87.19 562 ASN A C 1
ATOM 4455 O O . ASN A 1 562 ? -10.491 -7.571 34.576 1.00 87.19 562 ASN A O 1
ATOM 4459 N N . GLU A 1 563 ? -10.657 -8.110 32.415 1.00 87.12 563 GLU A N 1
ATOM 4460 C CA . GLU A 1 563 ? -9.271 -8.576 32.320 1.00 87.12 563 GLU A CA 1
ATOM 4461 C C . GLU A 1 563 ? -8.263 -7.426 32.547 1.00 87.12 563 GLU A C 1
ATOM 4463 O O . GLU A 1 563 ? -7.136 -7.688 32.967 1.00 87.12 563 GLU A O 1
ATOM 4468 N N . PHE A 1 564 ? -8.627 -6.162 32.305 1.00 85.44 564 PHE A N 1
ATOM 4469 C CA . PHE A 1 564 ? -7.782 -4.988 32.588 1.00 85.44 564 PHE A CA 1
ATOM 4470 C C . PHE A 1 564 ? -8.070 -4.300 33.934 1.00 85.44 564 PHE A C 1
ATOM 4472 O O . PHE A 1 564 ? -7.363 -3.354 34.292 1.00 85.44 564 PHE A O 1
ATOM 4479 N N . ASN A 1 565 ? -9.078 -4.752 34.684 1.00 78.50 565 ASN A N 1
ATOM 4480 C CA . ASN A 1 565 ? -9.455 -4.168 35.967 1.00 78.50 565 ASN A CA 1
ATOM 4481 C C . ASN A 1 565 ? -8.915 -5.024 37.133 1.00 78.50 565 ASN A C 1
ATOM 4483 O O . ASN A 1 565 ? -9.509 -6.054 37.462 1.00 78.50 565 ASN A O 1
ATOM 4487 N N . PRO A 1 566 ? -7.819 -4.614 37.804 1.00 56.69 566 PRO A N 1
ATOM 4488 C CA . PRO A 1 566 ? -7.182 -5.420 38.847 1.00 56.69 566 PRO A CA 1
ATOM 4489 C C . PRO A 1 566 ? -8.012 -5.574 40.135 1.00 56.69 566 PRO A C 1
ATOM 4491 O O . PRO A 1 566 ? -7.592 -6.315 41.020 1.00 56.69 566 PRO A O 1
ATOM 4494 N N . TYR A 1 567 ? -9.163 -4.901 40.263 1.00 51.66 567 TYR A N 1
ATOM 4495 C CA . TYR A 1 567 ? -9.974 -4.887 41.488 1.00 51.66 567 TYR A CA 1
ATOM 4496 C C . TYR A 1 567 ? -11.294 -5.671 41.400 1.00 51.66 567 TYR A C 1
ATOM 4498 O O . TYR A 1 567 ? -11.977 -5.814 42.412 1.00 51.66 567 TYR A O 1
ATOM 4506 N N . HIS A 1 568 ? -11.666 -6.208 40.231 1.00 48.03 568 HIS A N 1
ATOM 4507 C CA . HIS A 1 568 ? -12.965 -6.880 40.051 1.00 48.03 568 HIS A CA 1
ATOM 4508 C C . HIS A 1 568 ? -12.957 -8.410 40.232 1.00 48.03 568 HIS A C 1
ATOM 4510 O O . HIS A 1 568 ? -14.027 -9.022 40.241 1.00 48.03 568 HIS A O 1
ATOM 4516 N N . SER A 1 569 ? -11.792 -9.037 40.443 1.00 39.84 569 SER A N 1
ATOM 4517 C CA . SER A 1 569 ? -11.675 -10.492 40.660 1.00 39.84 569 SER A CA 1
ATOM 4518 C C . SER A 1 569 ? -12.353 -11.004 41.939 1.00 39.84 569 SER A C 1
ATOM 4520 O O . SER A 1 569 ? -12.683 -12.186 42.014 1.00 39.84 569 SER A O 1
ATOM 4522 N N . ASP A 1 570 ? -12.585 -10.133 42.924 1.00 37.91 570 ASP A N 1
ATOM 4523 C CA . ASP A 1 570 ? -13.094 -10.517 44.250 1.00 37.91 570 ASP A CA 1
ATOM 4524 C C . ASP A 1 570 ? -14.630 -10.480 44.366 1.00 37.91 570 ASP A C 1
ATOM 4526 O O . ASP A 1 570 ? -15.196 -11.018 45.321 1.00 37.91 570 ASP A O 1
ATOM 4530 N N . LEU A 1 571 ? -15.339 -9.866 43.410 1.00 37.78 571 LEU A N 1
ATOM 4531 C CA . LEU A 1 571 ? -16.802 -9.727 43.482 1.00 37.78 571 LEU A CA 1
ATOM 4532 C C . LEU A 1 571 ? -17.554 -10.975 42.996 1.00 37.78 571 LEU A C 1
ATOM 4534 O O . LEU A 1 571 ? -18.596 -11.313 43.558 1.00 37.78 571 LEU A O 1
ATOM 4538 N N . THR A 1 572 ? -16.999 -11.732 42.047 1.00 36.94 572 THR A N 1
ATOM 4539 C CA . THR A 1 572 ? -17.564 -13.020 41.603 1.00 36.94 572 THR A CA 1
ATOM 4540 C C . THR A 1 572 ? -17.411 -14.155 42.623 1.00 36.94 572 THR A C 1
ATOM 4542 O O . THR A 1 572 ? -18.023 -15.201 42.439 1.00 36.94 572 THR A O 1
ATOM 4545 N N . GLN A 1 573 ? -16.683 -13.956 43.732 1.00 35.09 573 GLN A N 1
ATOM 4546 C CA . GLN A 1 573 ? -16.680 -14.881 44.880 1.00 35.09 573 GLN A CA 1
ATOM 4547 C C . GLN A 1 573 ? -17.714 -14.538 45.970 1.00 35.09 573 GLN A C 1
ATOM 4549 O O . GLN A 1 573 ? -17.802 -15.254 46.965 1.00 35.09 573 GLN A O 1
ATOM 4554 N N . LYS A 1 574 ? -18.508 -13.465 45.815 1.00 32.22 574 LYS A N 1
ATOM 4555 C CA . LYS A 1 574 ? -19.557 -13.071 46.782 1.00 32.22 574 LYS A CA 1
ATOM 4556 C C . LYS A 1 574 ? -20.992 -13.213 46.268 1.00 32.22 574 LYS A C 1
ATOM 4558 O O . LYS A 1 574 ? -21.925 -12.817 46.963 1.00 32.22 574 LYS A O 1
ATOM 4563 N N . ILE A 1 575 ? -21.174 -13.806 45.088 1.00 38.28 575 ILE A N 1
ATOM 4564 C CA . ILE A 1 575 ? -22.479 -14.234 44.567 1.00 38.28 575 ILE A CA 1
ATOM 4565 C C . ILE A 1 575 ? -22.381 -15.729 44.227 1.00 38.28 575 ILE A C 1
ATOM 4567 O O . ILE A 1 575 ? -22.256 -16.113 43.065 1.00 38.28 575 ILE A O 1
ATOM 4571 N N . GLY A 1 576 ? -22.384 -16.551 45.279 1.00 33.62 576 GLY A N 1
ATOM 4572 C CA . GLY A 1 576 ? -22.358 -18.015 45.250 1.00 33.62 576 GLY A CA 1
ATOM 4573 C C . GLY A 1 576 ? -22.883 -18.572 46.564 1.00 33.62 576 GLY A C 1
ATOM 4574 O O . GLY A 1 576 ? -22.303 -18.190 47.603 1.00 33.62 576 GLY A O 1
#

Solvent-accessible surface area (backbone atoms only — not comparable to full-atom values): 31338 Å² total; per-residue (Å²): 144,88,80,78,73,72,75,68,65,72,67,66,58,64,68,63,61,73,73,76,78,74,86,85,74,98,79,49,70,68,58,53,51,49,52,53,49,50,50,51,48,30,49,48,31,66,74,50,61,59,60,62,62,62,56,54,51,42,43,77,67,42,65,75,73,47,93,76,82,72,90,51,57,56,44,38,95,61,62,70,68,61,56,49,51,36,37,61,33,54,31,83,87,43,49,80,70,65,59,56,52,69,51,68,71,54,48,51,46,40,50,33,48,26,46,44,39,63,47,34,48,38,74,45,74,66,54,42,47,55,49,34,44,51,53,41,49,51,58,46,72,75,38,54,84,52,50,64,54,54,45,51,52,43,40,54,51,19,42,51,52,29,30,58,50,32,45,46,31,74,77,64,73,71,66,90,42,73,71,49,53,60,40,49,54,54,39,50,56,53,39,51,72,74,70,63,63,91,77,71,56,58,45,76,32,69,43,59,26,47,53,47,11,48,56,44,25,52,56,51,52,53,51,55,52,49,57,61,47,51,60,54,50,53,51,35,45,76,69,67,74,48,50,72,38,55,58,35,48,35,58,72,21,46,24,38,34,45,20,25,31,68,58,29,46,52,70,59,53,54,47,50,38,37,77,71,63,78,45,59,55,54,50,36,27,62,50,43,56,80,67,47,49,56,47,68,48,64,65,51,74,60,68,44,64,31,90,57,68,87,52,41,72,59,55,44,52,54,56,39,50,53,28,48,50,53,38,52,50,52,50,52,52,31,46,75,69,74,36,64,40,45,29,35,36,35,61,44,49,57,72,44,53,70,57,50,54,62,34,27,47,66,58,3,24,28,47,34,42,33,32,34,55,71,53,68,67,55,28,45,53,47,33,49,55,46,16,77,77,65,76,56,79,71,53,61,30,55,35,41,42,32,39,16,52,32,37,62,43,48,48,56,27,50,50,46,30,44,71,34,92,44,56,30,37,40,37,31,35,66,35,46,33,81,79,70,77,51,78,76,70,94,60,48,30,30,38,38,31,18,88,74,44,38,32,44,33,39,29,67,59,64,44,53,49,35,47,52,32,50,46,47,32,48,74,37,62,48,77,87,42,36,43,41,77,93,54,65,81,72,52,55,69,59,56,46,54,49,46,51,65,64,38,55,95,49,34,40,31,34,36,36,37,56,67,77,77,81,80,94,54,78,83,58,48,72,82,38,37,20,31,36,26,40,87,87,54,42,59,44,77,73,26,65,75,57,42,56,50,47,39,74,74,27,71,64,48,34,56,49,53,50,77,36,31,94,77,61,79,67,58,72,73,73,72,124

Radius of gyration: 28.52 Å; Cα contacts (8 Å, |Δi|>4): 792; chains: 1; bounding box: 87×74×81 Å

pLDDT: mean 75.29, std 20.54, range [25.95, 97.44]